Protein 9LIA (pdb70)

Radius of gyration: 20.95 Å; Cα contacts (8 Å, |Δi|>4): 821; chains: 1; bounding box: 54×46×58 Å

Structure (mmCIF, N/CA/C/O backbone):
data_9LIA
#
_entry.id   9LIA
#
_cell.length_a   76.984
_cell.length_b   83.841
_cell.length_c   59.184
_cell.angle_alpha   90.00
_cell.angle_beta   101.91
_cell.angle_gamma   90.00
#
_symmetry.space_group_name_H-M   'C 1 2 1'
#
loop_
_entity.id
_entity.type
_entity.pdbx_description
1 polymer '4-hydroxyphenylpyruvate dioxygenase'
2 non-polymer 'COBALT (II) ION'
3 non-polymer 5-(1-methyl-5-oxidanyl-pyrazol-4-yl)carbonyl-2-(phenylmethyl)isoindole-1,3-dione
4 water water
#
loop_
_atom_site.group_PDB
_atom_site.id
_atom_site.type_symbol
_atom_site.label_atom_id
_atom_site.label_alt_id
_atom_site.label_comp_id
_atom_site.label_asym_id
_atom_site.label_entity_id
_atom_site.label_seq_id
_atom_site.pdbx_PDB_ins_code
_atom_site.Cartn_x
_atom_site.Cartn_y
_atom_site.Cartn_z
_atom_site.occupancy
_atom_site.B_iso_or_equiv
_atom_site.auth_seq_id
_atom_site.auth_comp_id
_atom_site.auth_asym_id
_atom_site.auth_atom_id
_atom_site.pdbx_PDB_model_num
ATOM 1 N N . TYR A 1 1 ? 35.949 2.019 25.094 1.00 30.00 4 TYR B N 1
ATOM 2 C CA . TYR A 1 1 ? 36.942 0.946 25.371 1.00 30.00 4 TYR B CA 1
ATOM 3 C C . TYR A 1 1 ? 36.269 -0.198 26.137 1.00 30.00 4 TYR B C 1
ATOM 4 O O . TYR A 1 1 ? 36.229 -0.129 27.379 1.00 30.00 4 TYR B O 1
ATOM 13 N N . THR A 1 2 ? 35.740 -1.200 25.425 1.00 32.40 5 THR B N 1
ATOM 14 C CA . THR A 1 2 ? 35.130 -2.364 26.063 1.00 32.87 5 THR B CA 1
ATOM 15 C C . THR A 1 2 ? 35.645 -3.656 25.440 1.00 32.44 5 THR B C 1
ATOM 16 O O . THR A 1 2 ? 36.357 -3.629 24.430 1.00 31.73 5 THR B O 1
ATOM 18 N N . ASP A 1 3 ? 35.299 -4.789 26.049 1.00 29.89 6 ASP B N 1
ATOM 19 C CA . ASP A 1 3 ? 35.697 -6.077 25.496 1.00 29.68 6 ASP B CA 1
ATOM 20 C C . ASP A 1 3 ? 34.924 -6.317 24.212 1.00 26.05 6 ASP B C 1
ATOM 21 O O . ASP A 1 3 ? 33.721 -6.597 24.246 1.00 29.84 6 ASP B O 1
ATOM 26 N N . LYS A 1 4 ? 35.612 -6.204 23.082 1.00 24.54 7 LYS B N 1
ATOM 27 C CA . LYS A 1 4 ? 35.025 -6.492 21.785 1.00 22.96 7 LYS B CA 1
ATOM 28 C C . LYS A 1 4 ? 35.328 -7.906 21.314 1.00 22.73 7 LYS B C 1
ATOM 29 O O . LYS A 1 4 ? 34.893 -8.291 20.227 1.00 20.00 7 LYS B O 1
ATOM 35 N N . GLY A 1 5 ? 36.046 -8.693 22.108 1.00 22.66 8 GLY B N 1
ATOM 36 C CA . GLY A 1 5 ? 36.399 -10.040 21.725 1.00 24.67 8 GLY B CA 1
ATOM 37 C C . GLY A 1 5 ? 37.508 -10.056 20.692 1.00 23.38 8 GLY B C 1
ATOM 38 O O . GLY A 1 5 ? 38.151 -9.037 20.416 1.00 22.82 8 GLY B O 1
ATOM 39 N N . PRO A 1 6 ? 37.748 -11.223 20.098 1.00 23.09 9 PRO B N 1
ATOM 40 C CA . PRO A 1 6 ? 38.849 -11.346 19.137 1.00 24.36 9 PRO B CA 1
ATOM 41 C C . PRO A 1 6 ? 38.563 -10.569 17.862 1.00 23.88 9 PRO B C 1
ATOM 42 O O . PRO A 1 6 ? 37.432 -10.538 17.371 1.00 20.13 9 PRO B O 1
ATOM 46 N N . LYS A 1 7 ? 39.598 -9.925 17.336 1.00 25.63 10 LYS B N 1
ATOM 47 C CA . LYS A 1 7 ? 39.431 -9.169 16.098 1.00 24.09 10 LYS B CA 1
ATOM 48 C C . LYS A 1 7 ? 39.428 -10.115 14.900 1.00 22.62 10 LYS B C 1
ATOM 49 O O . LYS A 1 7 ? 40.335 -10.938 14.768 1.00 20.59 10 LYS B O 1
ATOM 55 N N . PRO A 1 8 ? 38.443 -10.025 14.010 1.00 18.93 11 PRO B N 1
ATOM 56 C CA . PRO A 1 8 ? 38.380 -10.968 12.890 1.00 18.51 11 PRO B CA 1
ATOM 57 C C . PRO A 1 8 ? 39.576 -10.802 11.965 1.00 16.43 11 PRO B C 1
ATOM 58 O O . PRO A 1 8 ? 39.992 -9.688 11.648 1.00 19.00 11 PRO B O 1
ATOM 62 N N . ASP A 1 9 ? 40.123 -11.936 11.526 1.00 16.70 12 ASP B N 1
ATOM 63 C CA . ASP A 1 9 ? 41.255 -11.958 10.601 1.00 19.33 12 ASP B CA 1
ATOM 64 C C . ASP A 1 9 ? 40.688 -11.798 9.197 1.00 18.11 12 ASP B C 1
ATOM 65 O O . ASP A 1 9 ? 40.426 -12.771 8.488 1.00 19.28 12 ASP B O 1
ATOM 70 N N . GLY A 1 10 ? 40.488 -10.549 8.792 1.00 15.47 13 GLY B N 1
ATOM 71 C CA . GLY A 1 10 ? 39.916 -10.261 7.493 1.00 15.04 13 GLY B CA 1
ATOM 72 C C . GLY A 1 10 ? 38.420 -10.027 7.532 1.00 14.48 13 GLY B C 1
ATOM 73 O O . GLY A 1 10 ? 37.692 -10.667 8.298 1.00 14.93 13 GLY B O 1
ATOM 74 N N . GLY A 1 11 ? 37.959 -9.103 6.700 1.00 13.62 14 GLY B N 1
ATOM 75 C CA . GLY A 1 11 ? 36.538 -8.852 6.562 1.00 14.83 14 GLY B CA 1
ATOM 76 C C . GLY A 1 11 ? 36.099 -7.654 7.367 1.00 14.13 14 GLY B C 1
ATOM 77 O O . GLY A 1 11 ? 36.560 -7.448 8.487 1.00 17.47 14 GLY B O 1
ATOM 78 N N . LYS A 1 12 ? 35.213 -6.842 6.809 1.00 12.23 15 LYS B N 1
ATOM 79 C CA . LYS A 1 12 ? 34.675 -5.702 7.532 1.00 13.11 15 LYS B CA 1
ATOM 80 C C . LYS A 1 12 ? 33.214 -5.520 7.146 1.00 13.40 15 LYS B C 1
ATOM 81 O O . LYS A 1 12 ? 32.862 -5.599 5.967 1.00 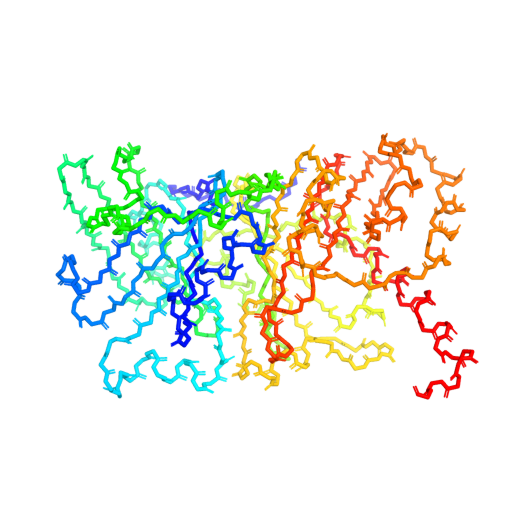11.60 15 LYS B O 1
ATOM 87 N N . PHE A 1 13 ? 32.367 -5.277 8.138 1.00 13.84 16 PHE B N 1
ATOM 88 C CA . PHE A 1 13 ? 30.985 -4.865 7.915 1.00 14.00 16 PHE B CA 1
ATOM 89 C C . PHE A 1 13 ? 30.954 -3.344 8.046 1.00 12.43 16 PHE B C 1
ATOM 90 O O . PHE A 1 13 ? 31.141 -2.797 9.140 1.00 15.06 16 PHE B O 1
ATOM 98 N N . LEU A 1 14 ? 30.747 -2.657 6.922 1.00 11.90 17 LEU B N 1
ATOM 99 C CA . LEU A 1 14 ? 30.841 -1.202 6.936 1.00 12.94 17 LEU B CA 1
ATOM 100 C C . LEU A 1 14 ? 29.589 -0.561 7.507 1.00 14.23 17 LEU B C 1
ATOM 101 O O . LEU A 1 14 ? 29.674 0.370 8.317 1.00 16.86 17 LEU B O 1
ATOM 106 N N . CYS A 1 15 ? 28.423 -1.041 7.090 1.00 12.34 18 CYS B N 1
ATOM 107 C CA . CYS A 1 15 ? 27.165 -0.391 7.426 1.00 12.19 18 CYS B CA 1
ATOM 108 C C . CYS A 1 15 ? 26.024 -1.249 6.907 1.00 11.92 18 CYS B C 1
ATOM 109 O O . CYS A 1 15 ? 26.263 -2.268 6.247 1.00 11.38 18 CYS B O 1
ATOM 112 N N . PHE A 1 16 ? 24.783 -0.865 7.214 1.00 11.75 19 PHE B N 1
ATOM 113 C CA . PHE A 1 16 ? 23.632 -1.480 6.576 1.00 10.15 19 PHE B CA 1
ATOM 114 C C . PHE A 1 16 ? 23.596 -1.030 5.123 1.00 11.39 19 PHE B C 1
ATOM 115 O O . PHE A 1 16 ? 23.785 0.156 4.828 1.00 14.96 19 PHE B O 1
ATOM 123 N N . ASP A 1 17 ? 23.372 -1.976 4.211 1.00 10.00 20 ASP B N 1
ATOM 124 C CA . ASP A 1 17 ? 23.274 -1.634 2.798 1.00 11.09 20 ASP B CA 1
ATOM 125 C C . ASP A 1 17 ? 21.845 -1.279 2.407 1.00 11.32 20 ASP B C 1
ATOM 126 O O . ASP A 1 17 ? 21.598 -0.219 1.818 1.00 11.14 20 ASP B O 1
ATOM 131 N N . HIS A 1 18 ? 20.904 -2.158 2.726 1.00 9.41 21 HIS B N 1
ATOM 132 C CA . HIS A 1 18 ? 19.494 -1.955 2.428 1.00 9.04 21 HIS B CA 1
ATOM 133 C C . HIS A 1 18 ? 18.714 -3.013 3.192 1.00 9.89 21 HIS B C 1
ATOM 134 O O . HIS A 1 18 ? 19.285 -3.981 3.709 1.00 9.58 21 HIS B O 1
ATOM 141 N N . ILE A 1 19 ? 17.400 -2.801 3.280 1.00 8.04 22 ILE B N 1
ATOM 142 C CA . ILE A 1 19 ? 16.462 -3.758 3.850 1.00 8.23 22 ILE B CA 1
ATOM 143 C C . ILE A 1 19 ? 15.484 -4.149 2.756 1.00 8.08 22 ILE B C 1
ATOM 144 O O . ILE A 1 19 ? 14.880 -3.274 2.126 1.00 9.70 22 ILE B O 1
ATOM 149 N N . THR A 1 20 ? 15.317 -5.450 2.534 1.00 8.57 23 THR B N 1
ATOM 150 C CA . THR A 1 20 ? 14.399 -5.951 1.519 1.00 8.03 23 THR B CA 1
ATOM 151 C C . THR A 1 20 ? 13.175 -6.523 2.209 1.00 9.90 23 THR B C 1
ATOM 152 O O . THR A 1 20 ? 13.307 -7.320 3.144 1.00 9.14 23 THR B O 1
ATOM 156 N N . PHE A 1 21 ? 11.998 -6.108 1.746 1.00 8.82 24 PHE B N 1
ATOM 157 C CA . PHE A 1 21 ? 10.704 -6.549 2.256 1.00 8.93 24 PHE B CA 1
ATOM 158 C C . PHE A 1 21 ? 10.046 -7.437 1.200 1.00 9.40 24 PHE B C 1
ATOM 159 O O . PHE A 1 21 ? 10.032 -7.084 0.017 1.00 9.66 24 PHE B O 1
ATOM 167 N N . TYR A 1 22 ? 9.475 -8.563 1.621 1.00 7.73 25 TYR B N 1
ATOM 168 C CA . TYR A 1 22 ? 8.603 -9.367 0.770 1.00 8.51 25 TYR B CA 1
ATOM 169 C C . TYR A 1 22 ? 7.170 -8.971 1.100 1.00 10.18 25 TYR B C 1
ATOM 170 O O . TYR A 1 22 ? 6.738 -9.107 2.248 1.00 10.02 25 TYR B O 1
ATOM 179 N N . 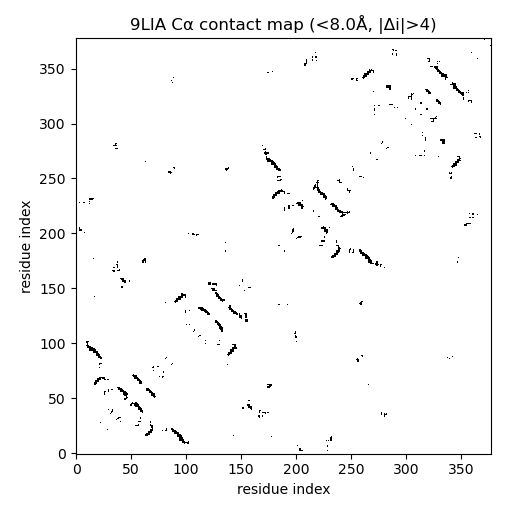VAL A 1 23 ? 6.434 -8.467 0.103 1.00 9.03 26 VAL B N 1
ATOM 180 C CA . VAL A 1 23 ? 5.134 -7.859 0.362 1.00 9.55 26 VAL B CA 1
ATOM 181 C C . VAL A 1 23 ? 4.128 -8.304 -0.687 1.00 9.09 26 VAL B C 1
ATOM 182 O O . VAL A 1 23 ? 4.480 -8.801 -1.759 1.00 10.91 26 VAL B O 1
ATOM 186 N N . GLY A 1 24 ? 2.850 -8.095 -0.361 1.00 9.38 27 GLY B N 1
ATOM 187 C CA . GLY A 1 24 ? 1.797 -8.508 -1.273 1.00 9.61 27 GLY B CA 1
ATOM 188 C C . GLY A 1 24 ? 1.676 -7.627 -2.502 1.00 11.36 27 GLY B C 1
ATOM 189 O O . GLY A 1 24 ? 1.281 -8.096 -3.573 1.00 10.42 27 GLY B O 1
ATOM 190 N N . ASN A 1 25 ? 2.024 -6.346 -2.375 1.00 10.08 28 ASN B N 1
ATOM 191 C CA . ASN A 1 25 ? 1.852 -5.397 -3.478 1.00 8.52 28 ASN B CA 1
ATOM 192 C C . ASN A 1 25 ? 2.983 -4.370 -3.368 1.00 8.14 28 ASN B C 1
ATOM 193 O O . ASN A 1 25 ? 2.848 -3.344 -2.694 1.00 9.28 28 ASN B O 1
ATOM 198 N N . ALA A 1 26 ? 4.101 -4.667 -4.035 1.00 8.38 29 ALA B N 1
ATOM 199 C CA . ALA A 1 26 ? 5.294 -3.833 -3.901 1.00 8.90 29 ALA B CA 1
ATOM 200 C C . ALA A 1 26 ? 5.049 -2.412 -4.389 1.00 9.55 29 ALA B C 1
ATOM 201 O O . ALA A 1 26 ? 5.578 -1.456 -3.814 1.00 10.28 29 ALA B O 1
ATOM 203 N N . LYS A 1 27 ? 4.276 -2.254 -5.466 1.00 8.61 30 LYS B N 1
ATOM 204 C CA . LYS A 1 27 ? 3.941 -0.917 -5.952 1.00 10.05 30 LYS B CA 1
ATOM 205 C C . LYS A 1 27 ? 3.245 -0.097 -4.875 1.00 8.66 30 LYS B C 1
ATOM 206 O O . LYS A 1 27 ? 3.602 1.066 -4.628 1.00 9.78 30 LYS B O 1
ATOM 212 N N . GLN A 1 28 ? 2.249 -0.686 -4.214 1.00 8.14 31 GLN B N 1
ATOM 213 C CA . GLN A 1 28 ? 1.540 0.062 -3.183 1.00 8.24 31 GLN B CA 1
ATOM 214 C C . GLN A 1 28 ? 2.371 0.206 -1.916 1.00 8.33 31 GLN B C 1
ATOM 215 O O . GLN A 1 28 ? 2.221 1.201 -1.199 1.00 9.86 31 GLN B O 1
ATOM 221 N N . ALA A 1 29 ? 3.256 -0.757 -1.628 1.00 7.65 32 ALA B N 1
ATOM 222 C CA . ALA A 1 29 ? 4.105 -0.644 -0.445 1.00 8.02 32 ALA B CA 1
ATOM 223 C C . ALA A 1 29 ? 5.122 0.470 -0.621 1.00 8.75 32 ALA B C 1
ATOM 224 O O . ALA A 1 29 ? 5.327 1.292 0.281 1.00 9.87 32 ALA B O 1
ATOM 226 N N . ALA A 1 30 ? 5.761 0.531 -1.789 1.00 9.13 33 ALA B N 1
ATOM 227 C CA . ALA A 1 30 ? 6.660 1.645 -2.056 1.00 9.57 33 ALA B CA 1
ATOM 228 C C . ALA A 1 30 ? 5.943 2.982 -1.889 1.00 9.60 33 ALA B C 1
ATOM 229 O O . ALA A 1 30 ? 6.496 3.920 -1.299 1.00 10.93 33 ALA B O 1
ATOM 231 N N . SER A 1 31 ? 4.701 3.080 -2.381 1.00 8.90 34 SER B N 1
ATOM 232 C CA . SER A 1 31 ? 3.919 4.310 -2.249 1.00 9.19 34 SER B CA 1
ATOM 233 C C . SER A 1 31 ? 3.659 4.662 -0.784 1.00 9.98 34 SER B C 1
ATOM 234 O O . SER A 1 31 ? 3.677 5.845 -0.404 1.00 9.63 34 SER B O 1
ATOM 237 N N . TYR A 1 32 ? 3.394 3.653 0.052 1.00 8.84 35 TYR B N 1
ATOM 238 C CA . TYR A 1 32 ? 3.186 3.910 1.476 1.00 9.34 35 TYR B CA 1
ATOM 239 C C . TYR A 1 32 ? 4.430 4.519 2.109 1.00 8.88 35 TYR B C 1
ATOM 240 O O . TYR A 1 32 ? 4.349 5.507 2.839 1.00 9.21 35 TYR B O 1
ATOM 249 N N . TYR A 1 33 ? 5.593 3.940 1.831 1.00 8.94 36 TYR B N 1
ATOM 250 C CA . TYR A 1 33 ? 6.806 4.427 2.475 1.00 8.77 36 TYR B CA 1
ATOM 251 C C . TYR A 1 33 ? 7.288 5.752 1.907 1.00 8.40 36 TYR B C 1
ATOM 252 O O . TYR A 1 33 ? 7.888 6.546 2.647 1.00 10.21 36 TYR B O 1
ATOM 261 N N . THR A 1 34 ? 7.045 6.024 0.622 1.00 8.66 37 THR B N 1
ATOM 262 C CA . THR A 1 34 ? 7.440 7.322 0.092 1.00 8.80 37 THR B CA 1
ATOM 263 C C . THR A 1 34 ? 6.539 8.422 0.632 1.00 10.48 37 THR B C 1
ATOM 264 O O . THR A 1 34 ? 7.030 9.450 1.118 1.00 14.39 37 THR B O 1
ATOM 268 N N . THR A 1 35 ? 5.222 8.206 0.608 1.00 8.96 38 THR B N 1
ATOM 269 C CA . THR A 1 35 ? 4.317 9.275 1.019 1.00 10.30 38 THR B CA 1
ATOM 270 C C . THR A 1 35 ? 4.266 9.434 2.537 1.00 10.50 38 THR B C 1
ATOM 271 O O . THR A 1 35 ? 4.312 10.565 3.040 1.00 10.73 38 THR B O 1
ATOM 275 N N . ARG A 1 36 ? 4.204 8.327 3.285 1.00 8.75 39 ARG B N 1
ATOM 276 C CA . ARG A 1 36 ? 4.049 8.419 4.736 1.00 9.13 39 ARG B CA 1
ATOM 277 C C . ARG A 1 36 ? 5.373 8.601 5.456 1.00 10.66 39 ARG B C 1
ATOM 278 O O . ARG A 1 36 ? 5.413 9.284 6.489 1.00 11.83 39 ARG B O 1
ATOM 286 N N . MET A 1 37 ? 6.457 7.995 4.963 1.00 9.09 40 MET B N 1
ATOM 287 C CA . MET A 1 37 ? 7.696 7.953 5.726 1.00 8.35 40 MET B CA 1
ATOM 288 C C . MET A 1 37 ? 8.830 8.792 5.149 1.00 9.23 40 MET B C 1
ATOM 289 O O . MET A 1 37 ? 9.938 8.737 5.686 1.00 10.53 40 MET B O 1
ATOM 294 N N . GLY A 1 38 ? 8.598 9.568 4.092 1.00 9.83 41 GLY B N 1
ATOM 295 C CA . GLY A 1 38 ? 9.611 10.493 3.594 1.00 8.96 41 GLY B CA 1
ATOM 296 C C . GLY A 1 38 ? 10.624 9.934 2.610 1.00 9.24 41 GLY B C 1
ATOM 297 O O . GLY A 1 38 ? 11.615 10.612 2.313 1.00 9.01 41 GLY B O 1
ATOM 298 N N . PHE A 1 39 ? 10.405 8.732 2.089 1.00 8.71 42 PHE B N 1
ATOM 299 C CA . PHE A 1 39 ? 11.305 8.139 1.112 1.00 9.30 42 PHE B CA 1
ATOM 300 C C . PHE A 1 39 ? 10.963 8.634 -0.296 1.00 9.21 42 PHE B C 1
ATOM 301 O O . PHE A 1 39 ? 9.919 9.247 -0.533 1.00 9.70 42 PHE B O 1
ATOM 309 N N . THR A 1 40 ? 11.874 8.371 -1.235 1.00 8.85 43 THR B N 1
ATOM 310 C CA . THR A 1 40 ? 11.680 8.699 -2.643 1.00 10.40 43 THR B CA 1
ATOM 311 C C . THR A 1 40 ? 12.006 7.456 -3.457 1.00 9.11 43 THR B C 1
ATOM 312 O O . THR A 1 40 ? 13.025 6.806 -3.203 1.00 10.19 43 THR B O 1
ATOM 316 N N . GLU A 1 41 ? 11.166 7.132 -4.442 1.00 10.00 44 GLU B N 1
ATOM 317 C CA . GLU A 1 41 ? 11.440 5.964 -5.275 1.00 11.05 44 GLU B CA 1
ATOM 318 C C . GLU A 1 41 ? 12.615 6.256 -6.200 1.00 13.33 44 GLU B C 1
ATOM 319 O O . GLU A 1 41 ? 12.571 7.211 -6.985 1.00 17.80 44 GLU B O 1
ATOM 325 N N . LEU A 1 42 ? 13.647 5.411 -6.110 1.00 10.90 45 LEU B N 1
ATOM 326 C CA . LEU A 1 42 ? 14.977 5.587 -6.691 1.00 13.96 45 LEU B CA 1
ATOM 327 C C . LEU A 1 42 ? 15.212 4.701 -7.902 1.00 13.09 45 LEU B C 1
ATOM 328 O O . LEU A 1 42 ? 15.830 5.132 -8.886 1.00 12.38 45 LEU B O 1
ATOM 333 N N . ALA A 1 43 ? 14.755 3.458 -7.839 1.00 10.40 46 ALA B N 1
ATOM 334 C CA . ALA A 1 43 ? 15.125 2.480 -8.849 1.00 10.52 46 ALA B CA 1
ATOM 335 C C . ALA A 1 43 ? 14.087 1.372 -8.881 1.00 11.16 46 ALA B C 1
ATOM 336 O O . ALA A 1 43 ? 13.253 1.240 -7.976 1.00 9.97 46 ALA B O 1
ATOM 338 N N . TYR A 1 44 ? 14.165 0.557 -9.934 1.00 10.96 47 TYR B N 1
ATOM 339 C CA . TYR A 1 44 ? 13.101 -0.388 -10.227 1.00 9.69 47 TYR B CA 1
ATOM 340 C C . TYR A 1 44 ? 13.633 -1.535 -11.077 1.00 12.20 47 TYR B C 1
ATOM 341 O O . TYR A 1 44 ? 14.504 -1.334 -11.926 1.00 13.28 47 TYR B O 1
ATOM 350 N N . GLN A 1 45 ? 13.108 -2.733 -10.836 1.00 11.73 48 GLN B N 1
ATOM 351 C CA . GLN A 1 45 ? 13.205 -3.839 -11.779 1.00 12.88 48 GLN B CA 1
ATOM 352 C C . GLN A 1 45 ? 11.817 -4.447 -11.915 1.00 12.78 48 GLN B C 1
ATOM 353 O O . GLN A 1 45 ? 11.058 -4.513 -10.944 1.00 11.99 48 GLN B O 1
ATOM 359 N N . GLY A 1 46 ? 11.485 -4.892 -13.118 1.00 13.11 49 GLY B N 1
ATOM 360 C CA . GLY A 1 46 ? 10.199 -5.519 -13.335 1.00 13.68 49 GLY B CA 1
ATOM 361 C C . GLY A 1 46 ? 10.055 -5.919 -14.782 1.00 14.31 49 GLY B C 1
ATOM 362 O O . GLY A 1 46 ? 11.051 -6.030 -15.496 1.00 13.19 49 GLY B O 1
ATOM 363 N N . LEU A 1 47 ? 8.808 -6.113 -15.220 1.00 14.15 50 LEU B N 1
ATOM 364 C CA . LEU A 1 47 ? 8.577 -6.555 -16.592 1.00 15.76 50 LEU B CA 1
ATOM 365 C C . LEU A 1 47 ? 9.267 -5.635 -17.589 1.00 15.13 50 LEU B C 1
ATOM 366 O O . LEU A 1 47 ? 9.899 -6.104 -18.546 1.00 15.39 50 LEU B O 1
ATOM 371 N N . GLU A 1 48 ? 9.203 -4.324 -17.342 1.00 16.11 51 GLU B N 1
ATOM 372 C CA . GLU A 1 48 ? 9.770 -3.322 -18.240 1.00 16.02 51 GLU B CA 1
ATOM 373 C C . GLU A 1 48 ? 11.287 -3.364 -18.299 1.00 18.00 51 GLU B C 1
ATOM 374 O O . GLU A 1 48 ? 11.874 -2.775 -19.213 1.00 19.15 51 GLU B O 1
ATOM 380 N N . THR A 1 49 ? 11.939 -4.009 -17.342 1.00 13.93 52 THR B N 1
ATOM 381 C CA . THR A 1 49 ? 13.392 -4.105 -17.353 1.00 14.35 52 THR B CA 1
ATOM 382 C C . THR A 1 49 ? 13.881 -5.502 -17.703 1.00 15.58 52 THR B C 1
ATOM 383 O O . THR A 1 49 ? 15.097 -5.733 -17.707 1.00 19.00 52 THR B O 1
ATOM 387 N N . GLY A 1 50 ? 12.971 -6.432 -17.996 1.00 15.12 53 GLY B N 1
ATOM 388 C CA . GLY A 1 50 ? 13.325 -7.809 -18.275 1.00 16.29 53 GLY B CA 1
ATOM 389 C C . GLY A 1 50 ? 13.282 -8.738 -17.080 1.00 19.01 53 GLY B C 1
ATOM 390 O O . GLY A 1 50 ? 13.652 -9.911 -17.220 1.00 18.78 53 GLY B O 1
ATOM 391 N N . SER A 1 51 ? 12.849 -8.253 -15.912 1.00 15.55 54 SER B N 1
ATOM 392 C CA . SER A 1 51 ? 12.687 -9.071 -14.711 1.00 15.61 54 SER B CA 1
ATOM 393 C C . SER A 1 51 ? 11.278 -9.644 -14.770 1.00 17.47 54 SER B C 1
ATOM 394 O O . SER A 1 51 ? 10.297 -8.944 -14.513 1.00 15.96 54 SER B O 1
ATOM 397 N N . ARG A 1 52 ? 11.170 -10.928 -15.104 1.00 16.89 55 ARG B N 1
ATOM 398 C CA . ARG A 1 52 ? 9.869 -11.514 -15.404 1.00 18.90 55 ARG B CA 1
ATOM 399 C C . ARG A 1 52 ? 9.254 -12.278 -14.237 1.00 16.58 55 ARG B C 1
ATOM 400 O O . ARG A 1 52 ? 8.060 -12.593 -14.283 1.00 18.04 55 ARG B O 1
ATOM 408 N N . LYS A 1 53 ? 10.019 -12.570 -13.193 1.00 15.50 56 LYS B N 1
ATOM 409 C CA . LYS A 1 53 ? 9.477 -13.277 -12.043 1.00 15.50 56 LYS B CA 1
ATOM 410 C C . LYS A 1 53 ? 9.192 -12.363 -10.860 1.00 12.50 56 LYS B C 1
ATOM 411 O O . LYS A 1 53 ? 8.256 -12.632 -10.099 1.00 14.01 56 LYS B O 1
ATOM 417 N N . LEU A 1 54 ? 9.955 -11.282 -10.703 1.00 13.06 57 LEU B N 1
ATOM 418 C CA . LEU A 1 54 ? 9.881 -10.437 -9.520 1.00 11.45 57 LEU B CA 1
ATOM 419 C C . LEU A 1 54 ? 9.823 -8.969 -9.910 1.00 11.33 57 LEU B C 1
ATOM 420 O O . LEU A 1 54 ? 10.543 -8.520 -10.806 1.00 11.71 57 LEU B O 1
ATOM 425 N N . ALA A 1 55 ? 8.963 -8.225 -9.218 1.00 10.37 58 ALA B N 1
ATOM 426 C CA . ALA A 1 55 ? 8.931 -6.772 -9.294 1.00 10.12 58 ALA B CA 1
ATOM 427 C C . ALA A 1 55 ? 9.632 -6.217 -8.062 1.00 9.89 58 ALA B C 1
ATOM 428 O O . ALA A 1 55 ? 9.387 -6.687 -6.944 1.00 10.35 58 ALA B O 1
ATOM 430 N N . LYS A 1 56 ? 10.510 -5.232 -8.260 1.00 9.18 59 LYS B N 1
ATOM 431 C CA . LYS A 1 56 ? 11.323 -4.681 -7.175 1.00 9.22 59 LYS B CA 1
ATOM 432 C C . LYS A 1 56 ? 11.291 -3.162 -7.232 1.00 11.61 59 LYS B C 1
ATOM 433 O O . LYS A 1 56 ? 11.702 -2.567 -8.234 1.00 11.88 59 LYS B O 1
ATOM 439 N N . HIS A 1 57 ? 10.810 -2.534 -6.162 1.00 10.02 60 HIS B N 1
ATOM 440 C CA . HIS A 1 57 ? 10.764 -1.079 -6.046 1.00 9.05 60 HIS B CA 1
ATOM 441 C C . HIS A 1 57 ? 11.741 -0.642 -4.963 1.00 10.38 60 HIS B C 1
ATOM 442 O O . HIS A 1 57 ? 11.612 -1.056 -3.808 1.00 10.87 60 HIS B O 1
ATOM 449 N N . VAL A 1 58 ? 12.688 0.219 -5.324 1.00 7.77 61 VAL B N 1
ATOM 450 C CA . VAL A 1 58 ? 13.739 0.685 -4.413 1.00 9.25 61 VAL B CA 1
ATOM 451 C C . VAL A 1 58 ? 13.417 2.116 -4.004 1.00 8.57 61 VAL B C 1
ATOM 452 O O . VAL A 1 58 ? 13.241 2.990 -4.864 1.00 9.96 61 VAL B O 1
ATOM 456 N N . VAL A 1 59 ? 13.333 2.367 -2.701 1.00 8.93 62 VAL B N 1
ATOM 457 C CA . VAL A 1 59 ? 13.072 3.710 -2.195 1.00 9.17 62 VAL B CA 1
ATOM 458 C C . VAL A 1 59 ? 14.202 4.096 -1.244 1.00 8.59 62 VAL B C 1
ATOM 459 O O . VAL A 1 59 ? 14.785 3.246 -0.560 1.00 9.92 62 VAL B O 1
ATOM 463 N N . ARG A 1 60 ? 14.528 5.385 -1.228 1.00 8.70 63 ARG B N 1
ATOM 464 C CA . ARG A 1 60 ? 15.685 5.874 -0.492 1.00 8.58 63 ARG B CA 1
ATOM 465 C C . ARG A 1 60 ? 15.338 7.134 0.284 1.00 9.59 63 ARG B C 1
ATOM 466 O O . ARG A 1 60 ? 14.575 7.980 -0.186 1.00 9.68 63 ARG B O 1
ATOM 474 N N . GLN A 1 61 ? 15.933 7.254 1.464 1.00 8.04 64 GLN B N 1
ATOM 475 C CA . GLN A 1 61 ? 15.954 8.506 2.216 1.00 8.72 64 GLN B CA 1
ATOM 476 C C . GLN A 1 61 ? 17.364 8.655 2.774 1.00 9.49 64 GLN B C 1
ATOM 477 O O . GLN A 1 61 ? 17.732 7.940 3.712 1.00 9.62 64 GLN B O 1
ATOM 483 N N . ASN A 1 62 ? 18.143 9.583 2.211 1.00 10.24 65 ASN B N 1
ATOM 484 C CA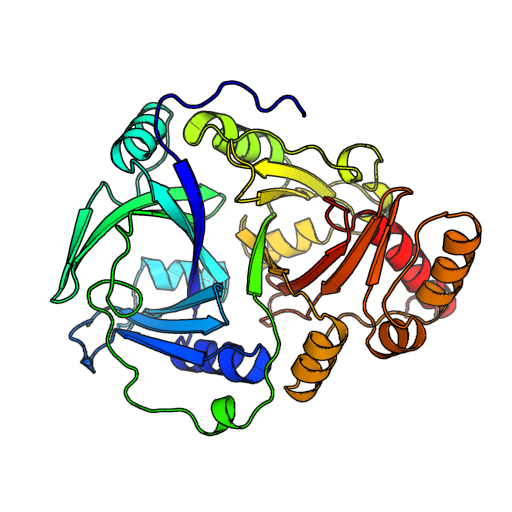 . ASN A 1 62 ? 19.561 9.725 2.555 1.00 11.25 65 ASN B CA 1
ATOM 485 C C . ASN A 1 62 ? 20.272 8.383 2.409 1.00 11.77 65 ASN B C 1
ATOM 486 O O . ASN A 1 62 ? 20.320 7.840 1.303 1.00 12.43 65 ASN B O 1
ATOM 491 N N . LYS A 1 63 ? 20.773 7.809 3.504 1.00 11.70 66 LYS B N 1
ATOM 492 C CA . LYS A 1 63 ? 21.523 6.533 3.368 1.00 11.21 66 LYS B CA 1
ATOM 493 C C . LYS A 1 63 ? 20.576 5.334 3.517 1.00 11.59 66 LYS B C 1
ATOM 494 O O . LYS A 1 63 ? 21.023 4.216 3.232 1.00 14.74 66 LYS B O 1
ATOM 496 N N . ILE A 1 64 ? 19.312 5.553 3.897 1.00 9.46 67 ILE B N 1
ATOM 497 C CA . ILE A 1 64 ? 18.399 4.449 4.168 1.00 9.21 67 ILE B CA 1
ATOM 498 C C . ILE A 1 64 ? 17.805 3.972 2.854 1.00 7.07 67 ILE B C 1
ATOM 499 O O . ILE A 1 64 ? 17.190 4.759 2.122 1.00 10.01 67 ILE B O 1
ATOM 504 N N . VAL A 1 65 ? 17.939 2.679 2.561 1.00 8.14 68 VAL B N 1
ATOM 505 C CA . VAL A 1 65 ? 17.383 2.117 1.331 1.00 7.63 68 VAL B CA 1
ATOM 506 C C . VAL A 1 65 ? 16.489 0.942 1.699 1.00 8.11 68 VAL B C 1
ATOM 507 O O . VAL A 1 65 ? 16.945 -0.011 2.349 1.00 7.43 68 VAL B O 1
ATOM 511 N N . PHE A 1 66 ? 15.221 1.004 1.282 1.00 8.59 69 PHE B N 1
ATOM 512 C CA . PHE A 1 66 ? 14.266 -0.084 1.449 1.00 7.90 69 PHE B CA 1
ATOM 513 C C . PHE A 1 66 ? 13.868 -0.590 0.065 1.00 8.05 69 PHE B C 1
ATOM 514 O O . PHE A 1 66 ? 13.600 0.209 -0.843 1.00 9.33 69 PHE B O 1
ATOM 522 N N . VAL A 1 67 ? 13.816 -1.911 -0.092 1.00 6.76 70 VAL B N 1
ATOM 523 C CA . VAL A 1 67 ? 13.443 -2.562 -1.348 1.00 7.95 70 VAL B CA 1
ATOM 524 C C . VAL A 1 67 ? 12.196 -3.396 -1.109 1.00 9.41 70 VAL B C 1
ATOM 525 O O . VAL A 1 67 ? 12.161 -4.222 -0.186 1.00 9.68 70 VAL B O 1
ATOM 529 N N . PHE A 1 68 ? 11.192 -3.208 -1.956 1.00 9.24 71 PHE B N 1
ATOM 530 C CA . PHE A 1 68 ? 9.918 -3.907 -1.847 1.00 8.15 71 PHE B CA 1
ATOM 531 C C . PHE A 1 68 ? 9.753 -4.850 -3.026 1.00 9.27 71 PHE B C 1
ATOM 532 O O . PHE A 1 68 ? 9.880 -4.428 -4.178 1.00 9.79 71 PHE B O 1
ATOM 540 N N . VAL A 1 69 ? 9.463 -6.119 -2.737 1.00 9.35 72 VAL B N 1
ATOM 541 C CA . VAL A 1 69 ? 9.491 -7.187 -3.736 1.00 8.81 72 VAL B CA 1
ATOM 542 C C . VAL A 1 69 ? 8.173 -7.953 -3.727 1.00 9.29 72 VAL B C 1
ATOM 543 O O . VAL A 1 69 ? 7.673 -8.328 -2.663 1.00 9.86 72 VAL B O 1
ATOM 547 N N . SER A 1 70 ? 7.619 -8.200 -4.918 1.00 9.78 73 SER B N 1
ATOM 548 C CA . SER A 1 70 ? 6.455 -9.066 -5.078 1.00 9.49 73 SER B CA 1
ATOM 549 C C . SER A 1 70 ? 6.661 -9.971 -6.285 1.00 10.28 73 SER B C 1
ATOM 550 O O . SER A 1 70 ? 7.419 -9.649 -7.203 1.00 10.63 73 SER B O 1
ATOM 553 N N . ALA A 1 71 ? 5.949 -11.097 -6.285 1.00 12.32 74 ALA B N 1
ATOM 554 C CA . ALA A 1 71 ? 5.974 -12.019 -7.410 1.00 12.06 74 ALA B CA 1
ATOM 555 C C . ALA A 1 71 ? 5.023 -11.574 -8.512 1.00 12.32 74 ALA B C 1
ATOM 556 O O . ALA A 1 71 ? 3.949 -11.023 -8.258 1.00 13.98 74 ALA B O 1
ATOM 558 N N . TYR A 1 72 ? 5.421 -11.845 -9.750 1.00 11.15 75 TYR B N 1
ATOM 559 C CA . TYR A 1 72 ? 4.542 -11.615 -10.888 1.00 11.14 75 TYR B CA 1
ATOM 560 C C . TYR A 1 72 ? 3.607 -12.781 -11.163 1.00 14.33 75 TYR B C 1
ATOM 561 O O . TYR A 1 72 ? 2.495 -12.563 -11.652 1.00 15.24 75 TYR B O 1
ATOM 570 N N . GLU A 1 73 ? 4.032 -14.000 -10.874 1.00 14.24 76 GLU B N 1
ATOM 571 C CA . GLU A 1 73 ? 3.313 -15.149 -11.396 1.00 14.15 76 GLU B CA 1
ATOM 572 C C . GLU A 1 73 ? 2.506 -15.839 -10.306 1.00 14.53 76 GLU B C 1
ATOM 573 O O . GLU A 1 73 ? 2.913 -15.853 -9.135 1.00 14.04 76 GLU B O 1
ATOM 579 N N . PRO A 1 74 ? 1.359 -16.417 -10.670 1.00 12.29 77 PRO B N 1
ATOM 580 C CA . PRO A 1 74 ? 0.587 -17.224 -9.719 1.00 13.32 77 PRO B CA 1
ATOM 581 C C . PRO A 1 74 ? 1.433 -18.325 -9.099 1.00 14.77 77 PRO B C 1
ATOM 582 O O . PRO A 1 74 ? 2.309 -18.902 -9.745 1.00 17.54 77 PRO B O 1
ATOM 586 N N . ASP A 1 75 ? 1.159 -18.603 -7.828 1.00 16.44 78 ASP B N 1
ATOM 587 C CA . ASP A 1 75 ? 1.716 -19.767 -7.149 1.00 18.71 78 ASP B CA 1
ATOM 588 C C . ASP A 1 75 ? 3.249 -19.778 -7.171 1.00 19.11 78 ASP B C 1
ATOM 589 O O . ASP A 1 75 ? 3.890 -20.809 -7.401 1.00 20.83 78 ASP B O 1
ATOM 594 N N . ASN A 1 76 ? 3.842 -18.607 -6.939 1.00 16.41 79 ASN B N 1
ATOM 595 C CA . ASN A 1 76 ? 5.259 -18.521 -6.600 1.00 16.50 79 ASN B CA 1
ATOM 596 C C . ASN A 1 76 ? 5.435 -19.133 -5.217 1.00 18.84 79 ASN B C 1
ATOM 597 O O . ASN A 1 76 ? 4.941 -18.591 -4.224 1.00 18.58 79 ASN B O 1
ATOM 602 N N . THR A 1 77 ? 6.137 -20.264 -5.149 1.00 18.57 80 THR B N 1
ATOM 603 C CA . THR A 1 77 ? 6.126 -21.065 -3.929 1.00 21.42 80 THR B CA 1
ATOM 604 C C . THR A 1 77 ? 6.793 -20.332 -2.770 1.00 19.61 80 THR B C 1
ATOM 605 O O . THR A 1 77 ? 6.252 -20.281 -1.660 1.00 20.46 80 THR B O 1
ATOM 609 N N . GLU A 1 78 ? 7.974 -19.764 -3.009 1.00 19.20 81 GLU B N 1
ATOM 610 C CA . GLU A 1 78 ? 8.762 -19.167 -1.931 1.00 19.56 81 GLU B CA 1
ATOM 611 C C . GLU A 1 78 ? 8.138 -17.867 -1.432 1.00 18.51 81 GLU B C 1
ATOM 612 O O . GLU A 1 78 ? 7.886 -17.703 -0.229 1.00 17.01 81 GLU B O 1
ATOM 618 N N . LEU A 1 79 ? 7.882 -16.923 -2.340 1.00 15.61 82 LEU B N 1
ATOM 619 C CA . LEU A 1 79 ? 7.298 -15.659 -1.908 1.00 14.83 82 LEU B CA 1
ATOM 620 C C . LEU A 1 79 ? 5.880 -15.869 -1.399 1.00 14.57 82 LEU B C 1
ATOM 621 O O . LEU A 1 79 ? 5.470 -15.247 -0.411 1.00 14.52 82 LEU B O 1
ATOM 626 N N . GLY A 1 80 ? 5.128 -16.769 -2.040 1.00 14.68 83 GLY B N 1
ATOM 627 C CA . GLY A 1 80 ? 3.767 -17.032 -1.599 1.00 13.34 83 GLY B CA 1
ATOM 628 C C . GLY A 1 80 ? 3.703 -17.557 -0.176 1.00 13.89 83 GLY B C 1
ATOM 629 O O . GLY A 1 80 ? 2.919 -17.072 0.642 1.00 13.24 83 GLY B O 1
ATOM 630 N N . ALA A 1 81 ? 4.513 -18.571 0.133 1.00 14.01 84 ALA B N 1
ATOM 631 C CA . ALA A 1 81 ? 4.526 -19.115 1.488 1.00 13.31 84 ALA B CA 1
ATOM 632 C C . ALA A 1 81 ? 4.902 -18.046 2.509 1.00 11.84 84 ALA B C 1
ATOM 633 O O . ALA A 1 81 ? 4.296 -17.961 3.586 1.00 11.39 84 ALA B O 1
ATOM 635 N N . HIS A 1 82 ? 5.893 -17.215 2.185 1.00 11.65 85 HIS B N 1
ATOM 636 C CA . HIS A 1 82 ? 6.297 -16.155 3.099 1.00 11.10 85 HIS B CA 1
ATOM 637 C C . HIS A 1 82 ? 5.143 -15.193 3.352 1.00 11.30 85 HIS B C 1
ATOM 638 O O . HIS A 1 82 ? 4.885 -14.797 4.495 1.00 10.46 85 HIS B O 1
ATOM 645 N N . LEU A 1 83 ? 4.422 -14.831 2.297 1.00 11.34 86 LEU B N 1
ATOM 646 C CA . LEU A 1 83 ? 3.326 -13.879 2.427 1.00 13.43 86 LEU B CA 1
ATOM 647 C C . LEU A 1 83 ? 2.219 -14.450 3.300 1.00 12.25 86 LEU B C 1
ATOM 648 O O . LEU A 1 83 ? 1.697 -13.773 4.193 1.00 11.88 86 LEU B O 1
ATOM 653 N N . VAL A 1 84 ? 1.863 -15.708 3.063 1.00 10.92 87 VAL B N 1
ATOM 654 C CA . VAL A 1 84 ? 0.777 -16.323 3.815 1.00 12.37 87 VAL B CA 1
ATOM 655 C C . VAL A 1 84 ? 1.171 -16.530 5.275 1.00 11.61 87 VAL B C 1
ATOM 656 O O . VAL A 1 84 ? 0.351 -16.342 6.179 1.00 12.32 87 VAL B O 1
ATOM 660 N N . ARG A 1 85 ? 2.428 -16.914 5.528 1.00 10.69 88 ARG B N 1
ATOM 661 C CA . ARG A 1 85 ? 2.864 -17.163 6.900 1.00 10.33 88 ARG B CA 1
ATOM 662 C C . ARG A 1 85 ? 2.966 -15.872 7.700 1.00 11.06 88 ARG B C 1
ATOM 663 O O . ARG A 1 85 ? 2.498 -15.804 8.845 1.00 11.90 88 ARG B O 1
ATOM 671 N N . HIS A 1 86 ? 3.588 -14.842 7.121 1.00 10.48 89 HIS B N 1
ATOM 672 C CA . HIS A 1 86 ? 4.026 -13.681 7.883 1.00 11.16 89 HIS B CA 1
ATOM 673 C C . HIS A 1 86 ? 3.217 -12.410 7.662 1.00 11.31 89 HIS B C 1
ATOM 674 O O . HIS A 1 86 ? 3.265 -11.525 8.517 1.00 12.14 89 HIS B O 1
ATOM 681 N N . GLY A 1 87 ? 2.519 -12.278 6.551 1.00 11.21 90 GLY B N 1
ATOM 682 C CA . GLY A 1 87 ? 2.108 -10.967 6.114 1.00 10.12 90 GLY B CA 1
ATOM 683 C C . GLY A 1 87 ? 3.304 -10.250 5.515 1.00 10.04 90 GLY B C 1
ATOM 684 O O . GLY A 1 87 ? 4.378 -10.826 5.332 1.00 13.48 90 GLY B O 1
ATOM 685 N N . ASP A 1 88 ? 3.112 -8.974 5.201 1.00 10.62 91 ASP B N 1
ATOM 686 C CA . ASP A 1 88 ? 4.222 -8.167 4.708 1.00 9.78 91 ASP B CA 1
ATOM 687 C C . ASP A 1 88 ? 5.286 -8.067 5.797 1.00 9.69 91 ASP B C 1
ATOM 688 O O . ASP A 1 88 ? 4.977 -7.821 6.965 1.00 12.08 91 ASP B O 1
ATOM 693 N N . GLY A 1 89 ? 6.552 -8.233 5.421 1.00 9.01 92 GLY B N 1
ATOM 694 C CA . GLY A 1 89 ? 7.608 -8.133 6.418 1.00 8.92 92 GLY B CA 1
ATOM 695 C C . GLY A 1 89 ? 8.990 -8.132 5.803 1.00 9.20 92 GLY B C 1
ATOM 696 O O . GLY A 1 89 ? 9.163 -8.303 4.595 1.00 9.88 92 GLY B O 1
ATOM 697 N N . VAL A 1 90 ? 9.987 -7.936 6.670 1.00 9.41 93 VAL B N 1
ATOM 698 C CA . VAL A 1 90 ? 11.381 -7.918 6.239 1.00 9.37 93 VAL B CA 1
ATOM 699 C C . VAL A 1 90 ? 11.839 -9.328 5.890 1.00 9.82 93 VAL B C 1
ATOM 700 O O . VAL A 1 90 ? 11.702 -10.264 6.690 1.00 10.55 93 VAL B O 1
ATOM 704 N N . LYS A 1 91 ? 12.428 -9.474 4.705 1.00 8.38 94 LYS B N 1
ATOM 705 C CA . LYS A 1 91 ? 13.058 -10.716 4.269 1.00 7.78 94 LYS B CA 1
ATOM 706 C C . LYS A 1 91 ? 14.580 -10.693 4.403 1.00 11.01 94 LYS B C 1
ATOM 707 O O . LYS A 1 91 ? 15.174 -11.700 4.801 1.00 10.78 94 LYS B O 1
ATOM 713 N N . ASP A 1 92 ? 15.231 -9.573 4.084 1.00 9.48 95 ASP B N 1
ATOM 714 C CA . ASP A 1 92 ? 16.690 -9.523 3.976 1.00 8.93 95 ASP B CA 1
ATOM 715 C C . ASP A 1 92 ? 17.184 -8.261 4.664 1.00 9.30 95 ASP B C 1
ATOM 716 O O . ASP A 1 92 ? 16.741 -7.154 4.344 1.00 9.96 95 ASP B O 1
ATOM 721 N N . VAL A 1 93 ? 18.096 -8.423 5.606 1.00 8.80 96 VAL B N 1
ATOM 722 C CA . VAL A 1 93 ? 18.850 -7.307 6.161 1.00 9.43 96 VAL B CA 1
ATOM 723 C C . VAL A 1 93 ? 20.241 -7.361 5.538 1.00 10.38 96 VAL B C 1
ATOM 724 O O . VAL A 1 93 ? 21.037 -8.247 5.863 1.00 10.92 96 VAL B O 1
ATOM 728 N N . ALA A 1 94 ? 20.534 -6.452 4.613 1.00 8.26 97 ALA B N 1
ATOM 729 C CA . ALA A 1 94 ? 21.774 -6.515 3.848 1.00 7.82 97 ALA B CA 1
ATOM 730 C C . ALA A 1 94 ? 22.844 -5.606 4.444 1.00 9.23 97 ALA B C 1
ATOM 731 O O . ALA A 1 94 ? 22.553 -4.492 4.898 1.00 9.87 97 ALA B O 1
ATOM 733 N N . PHE A 1 95 ? 24.085 -6.098 4.441 1.00 10.07 98 PHE B N 1
ATOM 734 C CA . PHE A 1 95 ? 25.236 -5.381 4.973 1.00 10.04 98 PHE B CA 1
ATOM 735 C C . PHE A 1 95 ? 26.189 -5.036 3.840 1.00 10.89 98 PHE B C 1
ATOM 736 O O . PHE A 1 95 ? 26.493 -5.885 2.994 1.00 10.20 98 PHE B O 1
ATOM 744 N N . THR A 1 96 ? 26.677 -3.796 3.839 1.00 9.95 99 THR B N 1
ATOM 745 C CA . THR A 1 96 ? 27.782 -3.427 2.961 1.00 9.46 99 THR B CA 1
ATOM 746 C C . THR A 1 96 ? 29.061 -3.952 3.590 1.00 9.20 99 THR B C 1
ATOM 747 O O . THR A 1 96 ? 29.309 -3.714 4.775 1.00 11.64 99 THR B O 1
ATOM 751 N N . VAL A 1 97 ? 29.881 -4.653 2.802 1.00 9.64 100 VAL B N 1
ATOM 752 C CA . VAL A 1 97 ? 31.074 -5.302 3.339 1.00 11.35 100 VAL B CA 1
ATOM 753 C C . VAL A 1 97 ? 32.309 -4.972 2.512 1.00 10.76 100 VAL B C 1
ATOM 754 O O . VAL A 1 97 ? 32.232 -4.570 1.348 1.00 11.26 100 VAL B O 1
ATOM 758 N N . GLU A 1 98 ? 33.464 -5.171 3.150 1.00 10.88 101 GLU B N 1
ATOM 759 C CA . GLU A 1 98 ? 34.761 -5.260 2.493 1.00 12.11 101 GLU B CA 1
ATOM 760 C C . GLU A 1 98 ? 35.308 -6.660 2.726 1.00 12.71 101 GLU B C 1
ATOM 761 O O . GLU A 1 98 ? 35.096 -7.248 3.789 1.00 12.37 101 GLU B O 1
ATOM 767 N N . ASP A 1 99 ? 36.007 -7.203 1.734 1.00 12.55 102 ASP B N 1
ATOM 768 C CA . ASP A 1 99 ? 36.565 -8.555 1.829 1.00 12.36 102 ASP B CA 1
ATOM 769 C C . ASP A 1 99 ? 35.452 -9.592 2.001 1.00 13.59 102 ASP B C 1
ATOM 770 O O . ASP A 1 99 ? 35.417 -10.379 2.948 1.00 12.60 102 ASP B O 1
ATOM 775 N N . LEU A 1 100 ? 34.534 -9.568 1.035 1.00 12.17 103 LEU B N 1
ATOM 776 C CA . LEU A 1 100 ? 33.405 -10.489 1.017 1.00 10.86 103 LEU B CA 1
ATOM 777 C C . LEU A 1 100 ? 33.857 -11.940 1.154 1.00 12.88 103 LEU B C 1
ATOM 778 O O . LEU A 1 100 ? 33.244 -12.720 1.887 1.00 12.90 103 LEU B O 1
ATOM 783 N N . ASP A 1 101 ? 34.929 -12.321 0.456 1.00 12.24 104 ASP B N 1
ATOM 784 C CA . ASP A 1 101 ? 35.298 -13.732 0.389 1.00 12.67 104 ASP B CA 1
ATOM 785 C C . ASP A 1 101 ? 35.680 -14.304 1.749 1.00 11.77 104 ASP B C 1
ATOM 786 O O . ASP A 1 101 ? 35.318 -15.450 2.053 1.00 12.37 104 ASP B O 1
ATOM 791 N N . VAL A 1 102 ? 36.433 -13.547 2.565 1.00 12.29 105 VAL B N 1
ATOM 792 C CA . VAL A 1 102 ? 36.774 -14.010 3.918 1.00 13.85 105 VAL B CA 1
ATOM 793 C C . VAL A 1 102 ? 35.516 -14.185 4.742 1.00 12.11 105 VAL B C 1
ATOM 794 O O . VAL A 1 102 ? 35.360 -15.169 5.474 1.00 11.93 105 VAL B O 1
ATOM 798 N N . ILE A 1 103 ? 34.651 -13.173 4.714 1.00 11.63 106 ILE B N 1
ATOM 799 C CA . ILE A 1 103 ? 33.431 -13.214 5.510 1.00 11.25 106 ILE B CA 1
ATOM 800 C C . ILE A 1 103 ? 32.618 -14.453 5.165 1.00 11.83 106 ILE B C 1
ATOM 801 O O . ILE A 1 103 ? 32.135 -15.167 6.053 1.00 11.91 106 ILE B O 1
ATOM 806 N N . VAL A 1 104 ? 32.456 -14.725 3.869 1.00 11.24 107 VAL B N 1
ATOM 807 C CA . VAL A 1 104 ? 31.606 -15.834 3.447 1.00 10.78 107 VAL B CA 1
ATOM 808 C C . VAL A 1 104 ? 32.254 -17.171 3.756 1.00 11.13 107 VAL B C 1
ATOM 809 O O . VAL A 1 104 ? 31.581 -18.101 4.215 1.00 10.60 107 VAL B O 1
ATOM 813 N N . LYS A 1 105 ? 33.563 -17.289 3.506 1.00 11.64 108 LYS B N 1
ATOM 814 C CA . LYS A 1 105 ? 34.260 -18.530 3.804 1.00 11.58 108 LYS B CA 1
ATOM 815 C C . LYS A 1 105 ? 34.122 -18.868 5.278 1.00 11.47 108 LYS B C 1
ATOM 816 O O . LYS A 1 105 ? 33.781 -19.999 5.634 1.00 11.81 108 LYS B O 1
ATOM 822 N N . ARG A 1 106 ? 34.368 -17.882 6.143 1.00 11.47 109 ARG B N 1
ATOM 823 C CA . ARG A 1 106 ? 34.263 -18.077 7.583 1.00 11.88 109 ARG B CA 1
ATOM 824 C C . ARG A 1 106 ? 32.845 -18.454 7.981 1.00 11.33 109 ARG B C 1
ATOM 825 O O . ARG A 1 106 ? 32.637 -19.402 8.746 1.00 12.26 109 ARG B O 1
ATOM 833 N N . ALA A 1 107 ? 31.850 -17.713 7.481 1.00 10.48 110 ALA B N 1
ATOM 834 C CA . ALA A 1 107 ? 30.463 -18.026 7.808 1.00 11.01 110 ALA B CA 1
ATOM 835 C C . ALA A 1 107 ? 30.098 -19.444 7.385 1.00 11.47 110 ALA B C 1
ATOM 836 O O . ALA A 1 107 ? 29.474 -20.187 8.155 1.00 11.63 110 ALA B O 1
ATOM 838 N N . LYS A 1 108 ? 30.498 -19.847 6.177 1.00 10.63 111 LYS B N 1
ATOM 839 C CA . LYS A 1 108 ? 30.204 -21.201 5.718 1.00 12.53 111 LYS B CA 1
ATOM 840 C C . LYS A 1 108 ? 30.882 -22.246 6.603 1.00 12.01 111 LYS B C 1
ATOM 841 O O . LYS A 1 108 ? 30.243 -23.215 7.031 1.00 12.09 111 LYS B O 1
ATOM 847 N N . GLN A 1 109 ? 32.178 -22.060 6.892 1.00 10.59 112 GLN B N 1
ATOM 848 C CA . GLN A 1 109 ? 32.912 -23.004 7.736 1.00 11.23 112 GLN B CA 1
ATOM 849 C C . GLN A 1 109 ? 32.257 -23.158 9.097 1.00 12.72 112 GLN B C 1
ATOM 850 O O . GLN A 1 109 ? 32.282 -24.250 9.679 1.00 16.23 112 GLN B O 1
ATOM 856 N N . ARG A 1 110 ? 31.672 -22.084 9.617 1.00 12.91 113 ARG B N 1
ATOM 857 C CA . ARG A 1 110 ? 31.109 -22.073 10.957 1.00 12.54 113 ARG B CA 1
ATOM 858 C C . ARG A 1 110 ? 29.626 -22.418 10.987 1.00 15.05 113 ARG B C 1
ATOM 859 O O . ARG A 1 110 ? 28.987 -22.243 12.033 1.00 17.09 113 ARG B O 1
ATOM 867 N N . GLY A 1 111 ? 29.068 -22.903 9.879 1.00 13.14 114 GLY B N 1
ATOM 868 C CA . GLY A 1 111 ? 27.741 -23.474 9.887 1.00 13.51 114 GLY B CA 1
ATOM 869 C C . GLY A 1 111 ? 26.620 -22.648 9.297 1.00 14.69 114 GLY B C 1
ATOM 870 O O . GLY A 1 111 ? 25.459 -23.061 9.405 1.00 15.54 114 GLY B O 1
ATOM 871 N N . ALA A 1 112 ? 26.918 -21.507 8.675 1.00 13.45 115 ALA B N 1
ATOM 872 C CA . ALA A 1 112 ? 25.866 -20.722 8.040 1.00 12.99 115 ALA B CA 1
ATOM 873 C C . ALA A 1 112 ? 25.162 -21.543 6.964 1.00 13.00 115 ALA B C 1
ATOM 874 O O . ALA A 1 112 ? 25.799 -22.271 6.193 1.00 15.20 115 ALA B O 1
ATOM 876 N N . GLU A 1 113 ? 23.835 -21.431 6.924 1.00 11.51 116 GLU B N 1
ATOM 877 C CA . GLU A 1 113 ? 23.058 -22.018 5.842 1.00 13.81 116 GLU B CA 1
ATOM 878 C C . GLU A 1 113 ? 23.080 -21.064 4.659 1.00 13.78 116 GLU B C 1
ATOM 879 O O . GLU A 1 113 ? 22.608 -19.929 4.762 1.00 13.80 116 GLU B O 1
ATOM 885 N N . VAL A 1 114 ? 23.613 -21.519 3.538 1.00 12.80 117 VAL B N 1
ATOM 886 C CA . VAL A 1 114 ? 23.802 -20.668 2.374 1.00 13.22 117 VAL B CA 1
ATOM 887 C C . VAL A 1 114 ? 22.517 -20.601 1.559 1.00 14.05 117 VAL B C 1
ATOM 888 O O . VAL A 1 114 ? 21.903 -21.631 1.241 1.00 17.32 117 VAL B O 1
ATOM 892 N N . VAL A 1 115 ? 22.100 -19.381 1.237 1.00 11.86 118 VAL B N 1
ATOM 893 C CA . VAL A 1 115 ? 21.043 -19.153 0.261 1.00 11.87 118 VAL B CA 1
ATOM 894 C C . VAL A 1 115 ? 21.618 -19.057 -1.143 1.00 12.70 118 VAL B C 1
ATOM 895 O O . VAL A 1 115 ? 21.145 -19.720 -2.071 1.00 15.44 118 VAL B O 1
ATOM 899 N N . ARG A 1 116 ? 22.686 -18.274 -1.306 1.00 12.16 119 ARG B N 1
ATOM 900 C CA . ARG A 1 116 ? 23.385 -18.206 -2.580 1.00 12.25 119 ARG B CA 1
ATOM 901 C C . ARG A 1 116 ? 24.855 -17.917 -2.321 1.00 11.68 119 ARG B C 1
ATOM 902 O O . ARG A 1 116 ? 25.190 -16.951 -1.628 1.00 12.41 119 ARG B O 1
ATOM 910 N N . ASP A 1 117 ? 25.717 -18.782 -2.855 1.00 11.62 120 ASP B N 1
ATOM 911 C CA . ASP A 1 117 ? 27.156 -18.602 -2.814 1.00 13.57 120 ASP B CA 1
ATOM 912 C C . ASP A 1 117 ? 27.549 -17.368 -3.625 1.00 11.86 120 ASP B C 1
ATOM 913 O O . ASP A 1 117 ? 26.755 -16.814 -4.394 1.00 13.76 120 ASP B O 1
ATOM 918 N N . ILE A 1 118 ? 28.806 -16.951 -3.452 1.00 11.77 121 ILE B N 1
ATOM 919 C CA . ILE A 1 118 ? 29.297 -15.702 -4.029 1.00 11.78 121 ILE B CA 1
ATOM 920 C C . ILE A 1 118 ? 28.973 -15.607 -5.512 1.00 12.81 121 ILE B C 1
ATOM 921 O O . ILE A 1 118 ? 29.283 -16.508 -6.300 1.00 15.01 121 ILE B O 1
ATOM 926 N N . TRP A 1 119 ? 28.368 -14.489 -5.901 1.00 11.79 122 TRP B N 1
ATOM 927 C CA . TRP A 1 119 ? 28.063 -14.224 -7.298 1.00 12.17 122 TRP B CA 1
ATOM 928 C C . TRP A 1 119 ? 28.308 -12.752 -7.584 1.00 14.12 122 TRP B C 1
ATOM 929 O O . TRP A 1 119 ? 28.412 -11.929 -6.671 1.00 12.76 122 TRP B O 1
ATOM 940 N N . GLU A 1 120 ? 28.425 -12.423 -8.867 1.00 14.35 123 GLU B N 1
ATOM 941 C CA . GLU A 1 120 ? 28.643 -11.040 -9.266 1.00 14.88 123 GLU B CA 1
ATOM 942 C C . GLU A 1 120 ? 27.650 -10.624 -10.338 1.00 14.53 123 GLU B C 1
ATOM 943 O O . GLU A 1 120 ? 27.162 -11.451 -11.111 1.00 16.20 123 GLU B O 1
ATOM 949 N N . GLU A 1 121 ? 27.338 -9.330 -10.349 1.00 13.87 124 GLU B N 1
ATOM 950 C CA . GLU A 1 121 ? 26.482 -8.719 -11.358 1.00 15.13 124 GLU B CA 1
ATOM 951 C C . GLU A 1 121 ? 27.139 -7.434 -11.839 1.00 13.95 124 GLU B C 1
ATOM 952 O O . GLU A 1 121 ? 27.815 -6.735 -11.076 1.00 14.84 124 GLU B O 1
ATOM 958 N N . SER A 1 122 ? 26.944 -7.129 -13.123 1.00 17.03 125 SER B N 1
ATOM 959 C CA . SER A 1 122 ? 27.633 -6.007 -13.735 1.00 16.96 125 SER B CA 1
ATOM 960 C C . SER A 1 122 ? 26.705 -5.293 -14.700 1.00 18.67 125 SER B C 1
ATOM 961 O O . SER A 1 122 ? 25.823 -5.906 -15.310 1.00 20.96 125 SER B O 1
ATOM 964 N N . ASP A 1 123 ? 26.932 -3.993 -14.845 1.00 18.65 126 ASP B N 1
ATOM 965 C CA . ASP A 1 123 ? 26.326 -3.206 -15.914 1.00 19.15 126 ASP B CA 1
ATOM 966 C C . ASP A 1 123 ? 27.325 -2.130 -16.328 1.00 20.74 126 ASP B C 1
ATOM 967 O O . ASP A 1 123 ? 28.501 -2.181 -15.958 1.00 19.24 126 ASP B O 1
ATOM 972 N N . GLU A 1 124 ? 26.856 -1.141 -17.091 1.00 19.64 127 GLU B N 1
ATOM 973 C CA . GLU A 1 124 ? 27.752 -0.116 -17.611 1.00 22.10 127 GLU B CA 1
ATOM 974 C C . GLU A 1 124 ? 28.505 0.629 -16.516 1.00 24.91 127 GLU B C 1
ATOM 975 O O . GLU A 1 124 ? 29.572 1.186 -16.789 1.00 25.02 127 GLU B O 1
ATOM 977 N N . PHE A 1 125 ? 27.993 0.640 -15.286 1.00 21.26 128 PHE B N 1
ATOM 978 C CA . PHE A 1 125 ? 28.556 1.455 -14.219 1.00 22.86 128 PHE B CA 1
ATOM 979 C C . PHE A 1 125 ? 29.477 0.688 -13.282 1.00 23.55 128 PHE B C 1
ATOM 980 O O . PHE A 1 125 ? 30.030 1.287 -12.359 1.00 24.93 128 PHE B O 1
ATOM 988 N N . GLY A 1 126 ? 29.638 -0.607 -13.472 1.00 18.72 129 GLY B N 1
ATOM 989 C CA . GLY A 1 126 ? 30.566 -1.354 -12.658 1.00 20.26 129 GLY B CA 1
ATOM 990 C C . GLY A 1 126 ? 29.968 -2.670 -12.216 1.00 19.56 129 GLY B C 1
ATOM 991 O O . GLY A 1 126 ? 28.930 -3.112 -12.708 1.00 16.02 129 GLY B O 1
ATOM 992 N N . THR A 1 127 ? 30.647 -3.303 -11.260 1.00 17.45 130 THR B N 1
ATOM 993 C CA . THR A 1 127 ? 30.301 -4.636 -10.797 1.00 17.61 130 THR B CA 1
ATOM 994 C C . THR A 1 127 ? 30.112 -4.616 -9.290 1.00 14.93 130 THR B C 1
ATOM 995 O O . THR A 1 127 ? 30.756 -3.839 -8.574 1.00 16.61 130 THR B O 1
ATOM 999 N N . VAL A 1 128 ? 29.204 -5.468 -8.817 1.00 12.97 131 VAL B N 1
ATOM 1000 C CA . VAL A 1 128 ? 29.019 -5.703 -7.389 1.00 13.11 131 VAL B CA 1
ATOM 1001 C C . VAL A 1 128 ? 29.041 -7.206 -7.162 1.00 10.82 131 VAL B C 1
ATOM 1002 O O . VAL A 1 128 ? 28.503 -7.969 -7.971 1.00 12.74 131 VAL B O 1
ATOM 1006 N N . ARG A 1 129 ? 29.687 -7.633 -6.073 1.00 11.16 132 ARG B N 1
ATOM 1007 C CA . ARG A 1 129 ? 29.714 -9.035 -5.675 1.00 10.55 132 ARG B CA 1
ATOM 1008 C C . ARG A 1 129 ? 28.881 -9.224 -4.406 1.00 10.50 132 ARG B C 1
ATOM 1009 O O . ARG A 1 129 ? 28.830 -8.334 -3.547 1.00 10.84 132 ARG B O 1
ATOM 1017 N N . PHE A 1 130 ? 28.203 -10.370 -4.312 1.00 10.36 133 PHE B N 1
ATOM 1018 C CA . PHE A 1 130 ? 27.216 -10.623 -3.267 1.00 9.20 133 PHE B CA 1
ATOM 1019 C C . PHE A 1 130 ? 27.339 -12.055 -2.761 1.00 10.68 133 PHE B C 1
ATOM 1020 O O . PHE A 1 130 ? 27.858 -12.934 -3.446 1.00 10.62 133 PHE B O 1
ATOM 1028 N N . ALA A 1 131 ? 26.777 -12.300 -1.576 1.00 9.77 134 ALA B N 1
ATOM 1029 C CA . ALA A 1 131 ? 26.463 -13.654 -1.121 1.00 9.23 134 ALA B CA 1
ATOM 1030 C C . ALA A 1 131 ? 25.336 -13.545 -0.108 1.00 9.54 134 ALA B C 1
ATOM 1031 O O . ALA A 1 131 ? 25.151 -12.496 0.504 1.00 11.19 134 ALA B O 1
ATOM 1033 N N . THR A 1 132 ? 24.575 -14.629 0.069 1.00 9.61 135 THR B N 1
ATOM 1034 C CA . THR A 1 132 ? 23.412 -14.597 0.964 1.00 9.76 135 THR B CA 1
ATOM 1035 C C . THR A 1 132 ? 23.395 -15.828 1.857 1.00 10.16 135 THR B C 1
ATOM 1036 O O . THR A 1 132 ? 23.536 -16.953 1.360 1.00 10.31 135 THR B O 1
ATOM 1040 N N . VAL A 1 133 ? 23.190 -15.616 3.168 1.00 11.05 136 VAL B N 1
ATOM 1041 C CA . VAL A 1 133 ? 23.029 -16.692 4.142 1.00 10.66 136 VAL B CA 1
ATOM 1042 C C . VAL A 1 133 ? 21.757 -16.467 4.949 1.00 10.83 136 VAL B C 1
ATOM 1043 O O . VAL A 1 133 ? 21.250 -15.350 5.052 1.00 11.75 136 VAL B O 1
ATOM 1047 N N . LYS A 1 134 ? 21.239 -17.548 5.529 1.00 10.41 137 LYS B N 1
ATOM 1048 C CA . LYS A 1 134 ? 20.084 -17.449 6.409 1.00 11.02 137 LYS B CA 1
ATOM 1049 C C . LYS A 1 134 ? 20.477 -16.941 7.795 1.00 11.93 137 LYS B C 1
ATOM 1050 O O . LYS A 1 134 ? 21.564 -17.224 8.308 1.00 12.56 137 LYS B O 1
ATOM 1056 N N . THR A 1 135 ? 19.560 -16.203 8.415 1.00 9.98 138 THR B N 1
ATOM 1057 C CA . THR A 1 135 ? 19.661 -15.933 9.844 1.00 10.86 138 THR B CA 1
ATOM 1058 C C . THR A 1 135 ? 18.369 -16.427 10.495 1.00 11.04 138 THR B C 1
ATOM 1059 O O . THR A 1 135 ? 17.834 -17.452 10.064 1.00 12.66 138 THR B O 1
ATOM 1063 N N . TYR A 1 136 ? 17.838 -15.723 11.492 1.00 9.66 139 TYR B N 1
ATOM 1064 C CA . TYR A 1 136 ? 16.699 -16.240 12.239 1.00 11.20 139 TYR B CA 1
ATOM 1065 C C . TYR A 1 136 ? 15.417 -16.266 11.402 1.00 11.10 139 TYR B C 1
ATOM 1066 O O . TYR A 1 136 ? 15.230 -15.464 10.480 1.00 11.97 139 TYR B O 1
ATOM 1075 N N . GLY A 1 137 ? 14.523 -17.203 11.733 1.00 11.21 140 GLY B N 1
ATOM 1076 C CA . GLY A 1 137 ? 13.241 -17.267 11.040 1.00 11.71 140 GLY B CA 1
ATOM 1077 C C . GLY A 1 137 ? 13.421 -17.526 9.560 1.00 11.97 140 GLY B C 1
ATOM 1078 O O . GLY A 1 137 ? 14.200 -18.395 9.153 1.00 12.81 140 GLY B O 1
ATOM 1079 N N . ASP A 1 138 ? 12.675 -16.780 8.742 1.00 10.30 141 ASP B N 1
ATOM 1080 C CA . ASP A 1 138 ? 12.855 -16.754 7.295 1.00 11.43 141 ASP B CA 1
ATOM 1081 C C . ASP A 1 138 ? 13.690 -15.556 6.846 1.00 10.67 141 ASP B C 1
ATOM 1082 O O . ASP A 1 138 ? 13.728 -15.239 5.649 1.00 12.82 141 ASP B O 1
ATOM 1087 N N . THR A 1 139 ? 14.349 -14.878 7.779 1.00 10.16 142 THR B N 1
ATOM 1088 C CA . THR A 1 139 ? 15.149 -13.711 7.449 1.00 11.29 142 THR B CA 1
ATOM 1089 C C . THR A 1 139 ? 16.531 -14.148 6.968 1.00 10.46 142 THR B C 1
ATOM 1090 O O . THR A 1 139 ? 17.057 -15.189 7.375 1.00 10.50 142 THR B O 1
ATOM 1094 N N . GLN A 1 140 ? 17.115 -13.350 6.075 1.00 9.57 143 GLN B N 1
ATOM 1095 C CA . GLN A 1 140 ? 18.432 -13.642 5.528 1.00 10.55 143 GLN B CA 1
ATOM 1096 C C . GLN A 1 140 ? 19.296 -12.386 5.550 1.00 8.55 143 GLN B C 1
ATOM 1097 O O . GLN A 1 140 ? 18.802 -11.266 5.736 1.00 9.74 143 GLN B O 1
ATOM 1103 N N . HIS A 1 141 ? 20.601 -12.588 5.370 1.00 9.55 144 HIS B N 1
ATOM 1104 C CA . HIS A 1 141 ? 21.575 -11.510 5.220 1.00 8.71 144 HIS B CA 1
ATOM 1105 C C . HIS A 1 141 ? 22.256 -11.645 3.869 1.00 11.06 144 HIS B C 1
ATOM 1106 O O . HIS A 1 141 ? 22.916 -12.660 3.603 1.00 11.10 144 HIS B O 1
ATOM 1113 N N . THR A 1 142 ? 22.131 -10.619 3.029 1.00 9.66 145 THR B N 1
ATOM 1114 C CA . THR A 1 142 ? 22.984 -10.491 1.855 1.00 9.65 145 THR B CA 1
ATOM 1115 C C . THR A 1 142 ? 24.154 -9.571 2.172 1.00 11.14 145 THR B C 1
ATOM 1116 O O . THR A 1 142 ? 23.965 -8.462 2.680 1.00 11.42 145 THR B O 1
ATOM 1120 N N . PHE A 1 143 ? 25.364 -10.051 1.901 1.00 9.27 146 PHE B N 1
ATOM 1121 C CA . PHE A 1 143 ? 26.571 -9.243 2.006 1.00 9.64 146 PHE B CA 1
ATOM 1122 C C . PHE A 1 143 ? 26.841 -8.617 0.647 1.00 10.59 146 PHE B C 1
ATOM 1123 O O . PHE A 1 143 ? 26.848 -9.320 -0.372 1.00 11.26 146 PHE B O 1
ATOM 1131 N N . VAL A 1 144 ? 27.021 -7.297 0.631 1.00 9.36 147 VAL B N 1
ATOM 1132 C CA . VAL A 1 144 ? 27.097 -6.510 -0.599 1.00 10.14 147 VAL B CA 1
ATOM 1133 C C . VAL A 1 144 ? 28.471 -5.864 -0.653 1.00 10.77 147 VAL B C 1
ATOM 1134 O O . VAL A 1 144 ? 28.769 -4.960 0.136 1.00 10.13 147 VAL B O 1
ATOM 1138 N N . GLU A 1 145 ? 29.311 -6.312 -1.578 1.00 10.80 148 GLU B N 1
ATOM 1139 C CA . GLU A 1 145 ? 30.632 -5.713 -1.749 1.00 13.05 148 GLU B CA 1
ATOM 1140 C C . GLU A 1 145 ? 30.505 -4.695 -2.875 1.00 14.01 148 GLU B C 1
ATOM 1141 O O . GLU A 1 145 ? 30.746 -4.988 -4.041 1.00 17.78 148 GLU B O 1
ATOM 1147 N N . ARG A 1 146 ? 30.063 -3.488 -2.529 1.00 17.40 149 ARG B N 1
ATOM 1148 C CA . ARG A 1 146 ? 29.953 -2.437 -3.533 1.00 21.45 149 ARG B CA 1
ATOM 1149 C C . ARG A 1 146 ? 31.273 -1.673 -3.542 1.00 30.62 149 ARG B C 1
ATOM 1150 O O . ARG A 1 146 ? 31.670 -1.089 -2.530 1.00 33.29 149 ARG B O 1
ATOM 1158 N N . LYS A 1 147 ? 31.985 -1.738 -4.664 1.00 41.26 150 LYS B N 1
ATOM 1159 C CA . LYS A 1 147 ? 33.333 -1.174 -4.762 1.00 43.14 150 LYS B CA 1
ATOM 1160 C C . LYS A 1 147 ? 33.261 0.287 -5.204 1.00 42.91 150 LYS B C 1
ATOM 1161 O O . LYS A 1 147 ? 33.751 0.678 -6.266 1.00 51.01 150 LYS B O 1
ATOM 1163 N N . ASN A 1 148 ? 32.636 1.097 -4.349 1.00 39.67 151 ASN B N 1
ATOM 1164 C CA . ASN A 1 148 ? 32.249 2.458 -4.715 1.00 39.17 151 ASN B CA 1
ATOM 1165 C C . ASN A 1 148 ? 31.438 2.456 -6.010 1.00 38.51 151 ASN B C 1
ATOM 1166 O O . ASN A 1 148 ? 31.635 3.295 -6.893 1.00 38.17 151 ASN B O 1
ATOM 1168 N N . TYR A 1 149 ? 30.524 1.484 -6.123 1.00 34.13 152 TYR B N 1
ATOM 1169 C CA . TYR A 1 149 ? 29.739 1.293 -7.340 1.00 28.53 152 TYR B CA 1
ATOM 1170 C C . TYR A 1 149 ? 29.036 2.587 -7.720 1.00 27.14 152 TYR B C 1
ATOM 1171 O O . TYR A 1 149 ? 28.380 3.224 -6.891 1.00 27.29 152 TYR B O 1
ATOM 1180 N N . LYS A 1 150 ? 29.197 2.983 -8.977 1.00 24.05 153 LYS B N 1
ATOM 1181 C CA . LYS A 1 150 ? 28.800 4.309 -9.416 1.00 20.92 153 LYS B CA 1
ATOM 1182 C C . LYS A 1 150 ? 27.431 4.333 -10.072 1.00 23.89 153 LYS B C 1
ATOM 1183 O O . LYS A 1 150 ? 27.001 5.396 -10.528 1.00 26.56 153 LYS B O 1
ATOM 1185 N N . GLY A 1 151 ? 26.732 3.201 -10.116 1.00 20.95 154 GLY B N 1
ATOM 1186 C CA . GLY A 1 151 ? 25.457 3.109 -10.792 1.00 18.78 154 GLY B CA 1
ATOM 1187 C C . GLY A 1 151 ? 24.286 3.476 -9.908 1.00 18.34 154 GLY B C 1
ATOM 1188 O O . GLY A 1 151 ? 24.424 4.049 -8.824 1.00 18.48 154 GLY B O 1
ATOM 1189 N N . LEU A 1 152 ? 23.102 3.129 -10.400 1.00 20.62 155 LEU B N 1
ATOM 1190 C CA . LEU A 1 152 ? 21.846 3.399 -9.714 1.00 17.47 155 LEU B CA 1
ATOM 1191 C C . LEU A 1 152 ? 21.533 2.208 -8.812 1.00 17.69 155 LEU B C 1
ATOM 1192 O O . LEU A 1 152 ? 21.043 1.171 -9.274 1.00 19.64 155 LEU B O 1
ATOM 1197 N N . PHE A 1 153 ? 21.809 2.372 -7.519 1.00 14.96 156 PHE B N 1
ATOM 1198 C CA . PHE A 1 153 ? 21.614 1.370 -6.472 1.00 13.93 156 PHE B CA 1
ATOM 1199 C C . PHE A 1 153 ? 22.479 0.129 -6.675 1.00 12.72 156 PHE B C 1
ATOM 1200 O O . PHE A 1 153 ? 23.463 -0.057 -5.958 1.00 13.65 156 PHE B O 1
ATOM 1208 N N . LEU A 1 154 ? 22.108 -0.731 -7.615 1.00 13.17 157 LEU B N 1
ATOM 1209 C CA . LEU A 1 154 ? 22.831 -1.972 -7.863 1.00 14.63 157 LEU B CA 1
ATOM 1210 C C . LEU A 1 154 ? 22.716 -2.302 -9.341 1.00 15.88 157 LEU B C 1
ATOM 1211 O O . LEU A 1 154 ? 21.797 -1.827 -10.015 1.00 15.19 157 LEU B O 1
ATOM 1216 N N . PRO A 1 155 ? 23.633 -3.115 -9.869 1.00 15.42 158 PRO B N 1
ATOM 1217 C CA . PRO A 1 155 ? 23.558 -3.489 -11.286 1.00 14.76 158 PRO B CA 1
ATOM 1218 C C . PRO A 1 155 ? 22.194 -4.050 -11.662 1.00 16.56 158 PRO B C 1
ATOM 1219 O O . PRO A 1 155 ? 21.601 -4.850 -10.937 1.00 19.02 158 PRO B O 1
ATOM 1223 N N . GLY A 1 156 ? 21.689 -3.616 -12.813 1.00 17.84 159 GLY B N 1
ATOM 1224 C CA . GLY A 1 156 ? 20.437 -4.113 -13.331 1.00 17.58 159 GLY B CA 1
ATOM 1225 C C . GLY A 1 156 ? 19.221 -3.292 -12.961 1.00 17.47 159 GLY B C 1
ATOM 1226 O O . GLY A 1 156 ? 18.177 -3.429 -13.610 1.00 18.29 159 GLY B O 1
ATOM 1227 N N . TYR A 1 157 ? 19.320 -2.445 -11.944 1.00 16.59 160 TYR B N 1
ATOM 1228 C CA . TYR A 1 157 ? 18.206 -1.582 -11.590 1.00 13.87 160 TYR B CA 1
ATOM 1229 C C . TYR A 1 157 ? 18.148 -0.394 -12.542 1.00 13.95 160 TYR B C 1
ATOM 1230 O O . TYR A 1 157 ? 19.176 0.112 -13.008 1.00 17.93 160 TYR B O 1
ATOM 1239 N N . LYS A 1 158 ? 16.931 0.049 -12.837 1.00 12.26 161 LYS B N 1
ATOM 1240 C CA . LYS A 1 158 ? 16.709 1.139 -13.771 1.00 11.37 161 LYS B CA 1
ATOM 1241 C C . LYS A 1 158 ? 15.913 2.245 -13.097 1.00 13.75 161 LYS B C 1
ATOM 1242 O O . LYS A 1 158 ? 15.370 2.076 -12.006 1.00 13.53 161 LYS B O 1
ATOM 1248 N N . ALA A 1 159 ? 15.848 3.395 -13.759 1.00 14.09 162 ALA B N 1
ATOM 1249 C CA . ALA A 1 159 ? 15.064 4.498 -13.231 1.00 14.94 162 ALA B CA 1
ATOM 1250 C C . ALA A 1 159 ? 13.587 4.109 -13.184 1.00 14.31 162 ALA B C 1
ATOM 1251 O O . ALA A 1 159 ? 13.115 3.331 -14.016 1.00 14.61 162 ALA B O 1
ATOM 1253 N N . PRO A 1 160 ? 12.836 4.612 -12.209 1.00 13.99 163 PRO B N 1
ATOM 1254 C CA . PRO A 1 160 ? 11.389 4.379 -12.223 1.00 14.69 163 PRO B CA 1
ATOM 1255 C C . PRO A 1 160 ? 10.775 4.966 -13.485 1.00 13.94 163 PRO B C 1
ATOM 1256 O O . PRO A 1 160 ? 11.261 5.956 -14.038 1.00 14.57 163 PRO B O 1
ATOM 1260 N N . LEU A 1 161 ? 9.693 4.333 -13.945 1.00 16.19 164 LEU B N 1
ATOM 1261 C CA . LEU A 1 161 ? 9.027 4.811 -15.154 1.00 16.74 164 LEU B CA 1
ATOM 1262 C C . LEU A 1 161 ? 8.498 6.229 -14.973 1.00 17.86 164 LEU B C 1
ATOM 1263 O O . LEU A 1 161 ? 8.542 7.039 -15.904 1.00 16.37 164 LEU B O 1
ATOM 1268 N N . TYR A 1 162 ? 8.011 6.555 -13.775 1.00 15.09 165 TYR B N 1
ATOM 1269 C CA . TYR A 1 162 ? 7.386 7.844 -13.515 1.00 15.82 165 TYR B CA 1
ATOM 1270 C C . TYR A 1 162 ? 8.003 8.511 -12.299 1.00 17.61 165 TYR B C 1
ATOM 1271 O O . TYR A 1 162 ? 8.487 7.841 -11.380 1.00 18.39 165 TYR B O 1
ATOM 1280 N N . ASP A 1 163 ? 7.838 9.834 -12.297 1.00 18.48 166 ASP B N 1
ATOM 1281 C CA . ASP A 1 163 ? 8.146 10.585 -11.068 1.00 19.29 166 ASP B CA 1
ATOM 1282 C C . ASP A 1 163 ? 6.798 10.607 -10.342 1.00 20.90 166 ASP B C 1
ATOM 1283 O O . ASP A 1 163 ? 5.778 10.310 -10.984 1.00 23.11 166 ASP B O 1
ATOM 1288 N N . ASP A 1 164 ? 6.779 10.947 -9.069 1.00 14.55 167 ASP B N 1
ATOM 1289 C CA . ASP A 1 164 ? 5.578 10.919 -8.238 1.00 14.13 167 ASP B CA 1
ATOM 1290 C C . ASP A 1 164 ? 5.345 12.317 -7.692 1.00 13.51 167 ASP B C 1
ATOM 1291 O O . ASP A 1 164 ? 6.049 12.749 -6.772 1.00 12.52 167 ASP B O 1
ATOM 1296 N N . VAL A 1 165 ? 4.333 13.011 -8.224 1.00 13.48 168 VAL B N 1
ATOM 1297 C CA . VAL A 1 165 ? 4.095 14.370 -7.753 1.00 14.84 168 VAL B CA 1
ATOM 1298 C C . VAL A 1 165 ? 3.530 14.407 -6.334 1.00 13.98 168 VAL B C 1
ATOM 1299 O O . VAL A 1 165 ? 3.669 15.430 -5.664 1.00 16.31 168 VAL B O 1
ATOM 1303 N N . LEU A 1 166 ? 2.909 13.325 -5.850 1.00 12.95 169 LEU B N 1
ATOM 1304 C CA . LEU A 1 166 ? 2.466 13.302 -4.457 1.00 15.61 169 LEU B CA 1
ATOM 1305 C C . LEU A 1 166 ? 3.662 13.285 -3.510 1.00 12.72 169 LEU B C 1
ATOM 1306 O O . LEU A 1 166 ? 3.797 14.152 -2.641 1.00 13.16 169 LEU B O 1
ATOM 1311 N N . ALA A 1 167 ? 4.544 12.299 -3.659 1.00 12.76 170 ALA B N 1
ATOM 1312 C CA . ALA A 1 167 ? 5.696 12.233 -2.769 1.00 12.89 170 ALA B CA 1
ATOM 1313 C C . ALA A 1 167 ? 6.555 13.485 -2.890 1.00 12.65 170 ALA B C 1
ATOM 1314 O O . ALA A 1 167 ? 7.070 13.989 -1.886 1.00 14.52 170 ALA B O 1
ATOM 1316 N N . LYS A 1 168 ? 6.672 14.030 -4.101 1.00 13.25 171 LYS B N 1
ATOM 1317 C CA . LYS A 1 168 ? 7.495 15.218 -4.306 1.00 12.62 171 LYS B CA 1
ATOM 1318 C C . LYS A 1 168 ? 6.969 16.430 -3.543 1.00 12.42 171 LYS B C 1
ATOM 1319 O O . LYS A 1 168 ? 7.768 17.275 -3.115 1.00 13.94 171 LYS B O 1
ATOM 1325 N N . GLN A 1 169 ? 5.648 16.543 -3.364 1.00 11.93 172 GLN B N 1
ATOM 1326 C CA . GLN A 1 169 ? 5.040 17.733 -2.769 1.00 12.22 172 GLN B CA 1
ATOM 1327 C C . GLN A 1 169 ? 5.101 17.746 -1.247 1.00 13.56 172 GLN B C 1
ATOM 1328 O O . GLN A 1 169 ? 4.725 18.755 -0.635 1.00 18.73 172 GLN B O 1
ATOM 1334 N N . LEU A 1 170 ? 5.582 16.685 -0.630 1.00 11.40 173 LEU B N 1
ATOM 1335 C CA . LEU A 1 170 ? 5.516 16.553 0.814 1.00 10.77 173 LEU B CA 1
ATOM 1336 C C . LEU A 1 170 ? 6.840 16.973 1.449 1.00 10.52 173 LEU B C 1
ATOM 1337 O O . LEU A 1 170 ? 7.886 16.968 0.793 1.00 11.07 173 LEU B O 1
ATOM 1342 N N . PRO A 1 171 ? 6.833 17.346 2.727 1.00 11.56 174 PRO B N 1
ATOM 1343 C CA . PRO A 1 171 ? 8.031 17.935 3.337 1.00 13.04 174 PRO B CA 1
ATOM 1344 C C . PRO A 1 171 ? 9.040 16.887 3.793 1.00 11.30 174 PRO B C 1
ATOM 1345 O O . PRO A 1 171 ? 8.688 15.770 4.171 1.00 11.29 174 PRO B O 1
ATOM 1349 N N . ALA A 1 172 ? 10.313 17.274 3.764 1.00 11.15 175 ALA B N 1
ATOM 1350 C CA . ALA A 1 172 ? 11.394 16.343 4.081 1.00 12.44 175 ALA B CA 1
ATOM 1351 C C . ALA A 1 172 ? 11.329 15.885 5.533 1.00 13.04 175 ALA B C 1
ATOM 1352 O O . ALA A 1 172 ? 11.004 16.660 6.437 1.00 11.85 175 ALA B O 1
ATOM 1354 N N . THR A 1 173 ? 11.659 14.615 5.761 1.00 10.78 176 THR B N 1
ATOM 1355 C CA . THR A 1 173 ? 11.550 14.041 7.098 1.00 10.97 176 THR B CA 1
ATOM 1356 C C . THR A 1 173 ? 12.879 13.824 7.811 1.00 10.21 176 THR B C 1
ATOM 1357 O O . THR A 1 173 ? 12.868 13.430 8.977 1.00 11.83 176 THR B O 1
ATOM 1361 N N . HIS A 1 174 ? 14.016 14.066 7.159 1.00 10.64 177 HIS B N 1
ATOM 1362 C CA . HIS A 1 174 ? 15.310 14.169 7.844 1.00 11.87 177 HIS B CA 1
ATOM 1363 C C . HIS A 1 174 ? 15.767 12.875 8.507 1.00 12.06 177 HIS B C 1
ATOM 1364 O O . HIS A 1 174 ? 16.461 12.909 9.520 1.00 12.15 177 HIS B O 1
ATOM 1371 N N . LEU A 1 175 ? 15.398 11.722 7.967 1.00 10.30 178 LEU B N 1
ATOM 1372 C CA . LEU A 1 175 ? 15.911 10.455 8.471 1.00 10.10 178 LEU B CA 1
ATOM 1373 C C . LEU A 1 175 ? 17.174 10.106 7.682 1.00 10.54 178 LEU B C 1
ATOM 1374 O O . LEU A 1 175 ? 17.164 10.130 6.451 1.00 11.47 178 LEU B O 1
ATOM 1379 N N . ASP A 1 176 ? 18.262 9.789 8.388 1.00 10.52 179 ASP B N 1
ATOM 1380 C CA . ASP A 1 176 ? 19.601 9.757 7.798 1.00 9.74 179 ASP B CA 1
ATOM 1381 C C . ASP A 1 176 ? 20.145 8.360 7.553 1.00 11.28 179 ASP B C 1
ATOM 1382 O O . ASP A 1 176 ? 20.676 8.087 6.470 1.00 11.35 179 ASP B O 1
ATOM 1387 N N . PHE A 1 177 ? 20.061 7.465 8.531 1.00 9.17 180 PHE B N 1
ATOM 1388 C CA . PHE A 1 177 ? 20.643 6.139 8.378 1.00 8.85 180 PHE B CA 1
ATOM 1389 C C . PHE A 1 177 ? 19.947 5.186 9.329 1.00 8.70 180 PHE B C 1
ATOM 1390 O O . PHE A 1 177 ? 19.225 5.610 10.237 1.00 9.43 180 PHE B O 1
ATOM 1398 N N . ILE A 1 178 ? 20.141 3.891 9.091 1.00 8.33 181 ILE B N 1
ATOM 1399 C CA . ILE A 1 178 ? 19.567 2.863 9.955 1.00 7.38 181 ILE B CA 1
ATOM 1400 C C . ILE A 1 178 ? 20.419 2.736 11.215 1.00 9.21 181 ILE B C 1
ATOM 1401 O O . ILE A 1 178 ? 21.608 2.403 11.140 1.00 11.11 181 ILE B O 1
ATOM 1406 N N . ASP A 1 179 ? 19.797 2.970 12.378 1.00 8.87 182 ASP B N 1
ATOM 1407 C CA . ASP A 1 179 ? 20.497 2.918 13.658 1.00 10.00 182 ASP B CA 1
ATOM 1408 C C . ASP A 1 179 ? 20.628 1.488 14.170 1.00 10.46 182 ASP B C 1
ATOM 1409 O O . ASP A 1 179 ? 21.698 1.086 14.640 1.00 11.25 182 ASP B O 1
ATOM 1414 N N . HIS A 1 180 ? 19.545 0.713 14.107 1.00 8.12 183 HIS B N 1
ATOM 1415 C CA . HIS A 1 180 ? 19.553 -0.684 14.526 1.00 8.16 183 HIS B CA 1
ATOM 1416 C C . HIS A 1 180 ? 18.351 -1.399 13.914 1.00 8.89 183 HIS B C 1
ATOM 1417 O O . HIS A 1 180 ? 17.408 -0.763 13.441 1.00 8.48 183 HIS B O 1
ATOM 1424 N N . VAL A 1 181 ? 18.408 -2.732 13.912 1.00 8.54 184 VAL B N 1
ATOM 1425 C CA . VAL A 1 181 ? 17.340 -3.589 13.389 1.00 8.75 184 VAL B CA 1
ATOM 1426 C C . VAL A 1 181 ? 17.120 -4.689 14.419 1.00 8.14 184 VAL B C 1
ATOM 1427 O O . VAL A 1 181 ? 18.049 -5.445 14.721 1.00 9.66 184 VAL B O 1
ATOM 1431 N N . VAL A 1 182 ? 15.919 -4.750 14.991 1.00 7.98 185 VAL B N 1
ATOM 1432 C CA . VAL A 1 182 ? 15.629 -5.632 16.120 1.00 8.89 185 VAL B CA 1
ATOM 1433 C C . VAL A 1 182 ? 14.888 -6.875 15.639 1.00 8.66 185 VAL B C 1
ATOM 1434 O O . VAL A 1 182 ? 13.876 -6.771 14.936 1.00 8.55 185 VAL B O 1
ATOM 1438 N N . GLY A 1 183 ? 15.369 -8.048 16.052 1.00 8.68 186 GLY B N 1
ATOM 1439 C CA . GLY A 1 183 ? 14.718 -9.300 15.712 1.00 10.91 186 GLY B CA 1
ATOM 1440 C C . GLY A 1 183 ? 14.096 -10.000 16.903 1.00 9.19 186 GLY B C 1
ATOM 1441 O O . GLY A 1 183 ? 14.792 -10.312 17.879 1.00 9.87 186 GLY B O 1
ATOM 1442 N N . ASN A 1 184 ? 12.788 -10.242 16.837 1.00 9.45 187 ASN B N 1
ATOM 1443 C CA . ASN A 1 184 ? 12.077 -10.970 17.882 1.00 10.34 187 ASN B CA 1
ATOM 1444 C C . ASN A 1 184 ? 12.191 -12.466 17.633 1.00 10.89 187 ASN B C 1
ATOM 1445 O O . ASN A 1 184 ? 11.971 -12.934 16.509 1.00 9.88 187 ASN B O 1
ATOM 1450 N N . GLN A 1 185 ? 12.496 -13.220 18.691 1.00 10.24 188 GLN B N 1
ATOM 1451 C CA . GLN A 1 185 ? 12.601 -14.668 18.639 1.00 9.37 188 GLN B CA 1
ATOM 1452 C C . GLN A 1 185 ? 11.544 -15.315 19.527 1.00 10.74 188 GLN B C 1
ATOM 1453 O O . GLN A 1 185 ? 11.093 -14.711 20.498 1.00 11.96 188 GLN B O 1
ATOM 1459 N N . PRO A 1 186 ? 11.153 -16.550 19.229 1.00 10.92 189 PRO B N 1
ATOM 1460 C CA . PRO A 1 186 ? 10.247 -17.281 20.130 1.00 10.66 189 PRO B CA 1
ATOM 1461 C C . PRO A 1 186 ? 10.916 -17.579 21.466 1.00 13.46 189 PRO B C 1
ATOM 1462 O O . PRO A 1 186 ? 12.122 -17.397 21.648 1.00 13.47 189 PRO B O 1
ATOM 1466 N N . ASP A 1 187 ? 10.097 -18.082 22.396 1.00 13.89 190 ASP B N 1
ATOM 1467 C CA . ASP A 1 187 ? 10.563 -18.465 23.727 1.00 12.74 190 ASP B CA 1
ATOM 1468 C C . ASP A 1 187 ? 11.866 -19.249 23.652 1.00 13.69 190 ASP B C 1
ATOM 1469 O O . ASP A 1 187 ? 11.986 -20.211 22.884 1.00 13.57 190 ASP B O 1
ATOM 1474 N N . LEU A 1 188 ? 12.840 -18.832 24.463 1.00 13.68 191 LEU B N 1
ATOM 1475 C CA . LEU A 1 188 ? 14.093 -19.551 24.720 1.00 15.30 191 LEU B CA 1
ATOM 1476 C C . LEU A 1 188 ? 15.101 -19.504 23.585 1.00 15.65 191 LEU B C 1
ATOM 1477 O O . LEU A 1 188 ? 16.087 -20.236 23.648 1.00 14.09 191 LEU B O 1
ATOM 1482 N N . GLN A 1 189 ? 14.892 -18.693 22.547 1.00 12.34 192 GLN B N 1
ATOM 1483 C CA . GLN A 1 189 ? 15.770 -18.738 21.382 1.00 12.57 192 GLN B CA 1
ATOM 1484 C C . GLN A 1 189 ? 16.812 -17.625 21.352 1.00 13.29 192 GLN B C 1
ATOM 1485 O O . GLN A 1 189 ? 17.698 -17.652 20.490 1.00 14.10 192 GLN B O 1
ATOM 1491 N N . MET A 1 190 ? 16.756 -16.668 22.279 1.00 11.98 193 MET B N 1
ATOM 1492 C CA . MET A 1 190 ? 17.641 -15.507 22.194 1.00 12.95 193 MET B CA 1
ATOM 1493 C C . MET A 1 190 ? 19.114 -15.902 22.260 1.00 14.10 193 MET B C 1
ATOM 1494 O O . MET A 1 190 ? 19.937 -15.382 21.497 1.00 12.67 193 MET B O 1
ATOM 1499 N N . GLU A 1 191 ? 19.470 -16.822 23.159 1.00 13.86 194 GLU B N 1
ATOM 1500 C CA . GLU A 1 191 ? 20.886 -17.112 23.367 1.00 14.86 194 GLU B CA 1
ATOM 1501 C C . GLU A 1 191 ? 21.504 -17.812 22.162 1.00 13.45 194 GLU B C 1
ATOM 1502 O O . GLU A 1 191 ? 22.632 -17.491 21.761 1.00 13.92 194 GLU B O 1
ATOM 1508 N N . SER A 1 192 ? 20.784 -18.763 21.566 1.00 14.20 195 SER B N 1
ATOM 1509 C CA . SER A 1 192 ? 21.326 -19.460 20.404 1.00 13.82 195 SER B CA 1
ATOM 1510 C C . SER A 1 192 ? 21.435 -18.530 19.202 1.00 13.17 195 SER B C 1
ATOM 1511 O O . SER A 1 192 ? 22.386 -18.635 18.421 1.00 13.43 195 SER B O 1
ATOM 1514 N N . VAL A 1 193 ? 20.486 -17.603 19.045 1.00 12.21 196 VAL B N 1
ATOM 1515 C CA . VAL A 1 193 ? 20.581 -16.660 17.937 1.00 13.21 196 VAL B CA 1
ATOM 1516 C C . VAL A 1 193 ? 21.743 -15.699 18.151 1.00 11.91 196 VAL B C 1
ATOM 1517 O O . VAL A 1 193 ? 22.513 -15.412 17.222 1.00 11.21 196 VAL B O 1
ATOM 1521 N N . ALA A 1 194 ? 21.902 -15.190 19.373 1.00 10.76 197 ALA B N 1
ATOM 1522 C CA . ALA A 1 194 ? 23.045 -14.330 19.643 1.00 11.12 197 ALA B CA 1
ATOM 1523 C C . ALA A 1 194 ? 24.352 -15.085 19.438 1.00 12.58 197 ALA B C 1
ATOM 1524 O O . ALA A 1 194 ? 25.326 -14.525 18.910 1.00 13.51 197 ALA B O 1
ATOM 1526 N N . ALA A 1 195 ? 24.386 -16.366 19.828 1.00 12.41 198 ALA B N 1
ATOM 1527 C CA . ALA A 1 195 ? 25.588 -17.169 19.625 1.00 13.46 198 ALA B CA 1
ATOM 1528 C C . ALA A 1 195 ? 25.895 -17.364 18.144 1.00 13.51 198 ALA B C 1
ATOM 1529 O O . ALA A 1 195 ? 27.070 -17.429 17.763 1.00 14.59 198 ALA B O 1
ATOM 1531 N N . TRP A 1 196 ? 24.865 -17.4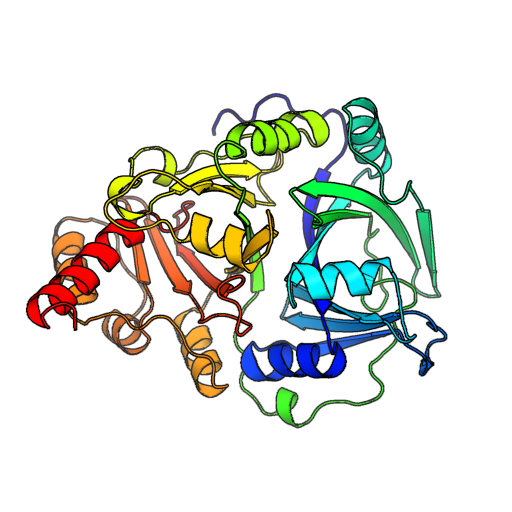52 17.300 1.00 10.80 199 TRP B N 1
ATOM 1532 C CA . TRP A 1 196 ? 25.088 -17.516 15.857 1.00 12.40 199 TRP B CA 1
ATOM 1533 C C . TRP A 1 196 ? 25.838 -16.282 15.360 1.00 10.83 199 TRP B C 1
ATOM 1534 O O . TRP A 1 196 ? 26.797 -16.391 14.583 1.00 11.12 199 TRP B O 1
ATOM 1545 N N . TYR A 1 197 ? 25.414 -15.091 15.794 1.00 10.56 200 TYR B N 1
ATOM 1546 C CA . TYR A 1 197 ? 26.091 -13.876 15.359 1.00 11.46 200 TYR B CA 1
ATOM 1547 C C . TYR A 1 197 ? 27.548 -13.886 15.795 1.00 11.35 200 TYR B C 1
ATOM 1548 O O . TYR A 1 197 ? 28.440 -13.499 15.026 1.00 11.04 200 TYR B O 1
ATOM 1557 N N . GLU A 1 198 ? 27.810 -14.349 17.020 1.00 11.14 201 GLU B N 1
ATOM 1558 C CA . GLU A 1 198 ? 29.174 -14.366 17.531 1.00 13.31 201 GLU B CA 1
ATOM 1559 C C . GLU A 1 198 ? 30.041 -15.359 16.767 1.00 13.18 201 GLU B C 1
ATOM 1560 O O . GLU A 1 198 ? 31.185 -15.048 16.412 1.00 16.02 201 GLU B O 1
ATOM 1566 N N . LYS A 1 199 ? 29.517 -16.557 16.509 1.00 11.55 202 LYS B N 1
ATOM 1567 C CA . LYS A 1 199 ? 30.336 -17.604 15.903 1.00 13.99 202 LYS B CA 1
ATOM 1568 C C . LYS A 1 199 ? 30.453 -17.427 14.392 1.00 14.54 202 LYS B C 1
ATOM 1569 O O . LYS A 1 199 ? 31.553 -17.506 13.829 1.00 16.87 202 LYS B O 1
ATOM 1575 N N . VAL A 1 200 ? 29.331 -17.184 13.719 1.00 11.48 203 VAL B N 1
ATOM 1576 C CA . VAL A 1 200 ? 29.304 -17.233 12.263 1.00 12.30 203 VAL B CA 1
ATOM 1577 C C . VAL A 1 200 ? 29.860 -15.954 11.654 1.00 12.41 203 VAL B C 1
ATOM 1578 O O . VAL A 1 200 ? 30.600 -16.002 10.662 1.00 12.41 203 VAL B O 1
ATOM 1582 N N . LEU A 1 201 ? 29.499 -14.793 12.214 1.00 11.35 204 LEU B N 1
ATOM 1583 C CA . LEU A 1 201 ? 29.918 -13.508 11.667 1.00 11.03 204 LEU B CA 1
ATOM 1584 C C . LEU A 1 201 ? 30.994 -12.827 12.491 1.00 10.86 204 LEU B C 1
ATOM 1585 O O . LEU A 1 201 ? 31.487 -11.770 12.085 1.00 11.62 204 LEU B O 1
ATOM 1590 N N . MET A 1 202 ? 31.378 -13.409 13.627 1.00 9.90 205 MET B N 1
ATOM 1591 C CA . MET A 1 202 ? 32.318 -12.785 14.555 1.00 12.47 205 MET B CA 1
ATOM 1592 C C . MET A 1 202 ? 31.839 -11.408 15.004 1.00 12.05 205 MET B C 1
ATOM 1593 O O . MET A 1 202 ? 32.618 -10.457 15.111 1.00 11.69 205 MET B O 1
ATOM 1598 N N . PHE A 1 203 ? 30.540 -11.308 15.259 1.00 11.01 206 PHE B N 1
ATOM 1599 C CA . PHE A 1 203 ? 30.003 -10.197 16.022 1.00 9.96 206 PHE B CA 1
ATOM 1600 C C . PHE A 1 203 ? 30.335 -10.406 17.505 1.00 10.70 206 PHE B C 1
ATOM 1601 O O . PHE A 1 203 ? 30.800 -11.476 17.915 1.00 12.32 206 PHE B O 1
ATOM 1609 N N . HIS A 1 204 ? 30.103 -9.372 18.317 1.00 11.31 207 HIS B N 1
ATOM 1610 C CA . HIS A 1 204 ? 30.252 -9.490 19.766 1.00 11.22 207 HIS B CA 1
ATOM 1611 C C . HIS A 1 204 ? 29.072 -8.802 20.434 1.00 11.10 207 HIS B C 1
ATOM 1612 O O . HIS A 1 204 ? 28.320 -8.061 19.796 1.00 11.31 207 HIS B O 1
ATOM 1619 N N . ARG A 1 205 ? 28.907 -9.043 21.734 1.00 11.51 208 ARG B N 1
ATOM 1620 C CA . ARG A 1 205 ? 27.821 -8.412 22.465 1.00 10.72 208 ARG B CA 1
ATOM 1621 C C . ARG A 1 205 ? 28.169 -6.961 22.767 1.00 11.03 208 ARG B C 1
ATOM 1622 O O . ARG A 1 205 ? 29.237 -6.666 23.326 1.00 12.75 208 ARG B O 1
ATOM 1630 N N . PHE A 1 206 ? 27.261 -6.061 22.392 1.00 11.85 209 PHE B N 1
ATOM 1631 C CA . PHE A 1 206 ? 27.378 -4.640 22.681 1.00 11.15 209 PHE B CA 1
ATOM 1632 C C . PHE A 1 206 ? 26.733 -4.370 24.034 1.00 13.24 209 PHE B C 1
ATOM 1633 O O . PHE A 1 206 ? 25.540 -4.627 24.218 1.00 16.68 209 PHE B O 1
ATOM 1641 N N . TRP A 1 207 ? 27.511 -3.857 24.979 1.00 16.64 210 TRP B N 1
ATOM 1642 C CA . TRP A 1 207 ? 26.994 -3.529 26.299 1.00 17.69 210 TRP B CA 1
ATOM 1643 C C . TRP A 1 207 ? 26.684 -2.043 26.367 1.00 16.08 210 TRP B C 1
ATOM 1644 O O . TRP A 1 207 ? 27.543 -1.214 26.062 1.00 20.46 210 TRP B O 1
ATOM 1655 N N . SER A 1 208 ? 25.461 -1.711 26.777 1.00 16.71 211 SER B N 1
ATOM 1656 C CA . SER A 1 208 ? 25.068 -0.324 26.966 1.00 19.69 211 SER B CA 1
ATOM 1657 C C . SER A 1 208 ? 24.500 -0.147 28.369 1.00 22.42 211 SER B C 1
ATOM 1658 O O . SER A 1 208 ? 24.391 -1.097 29.152 1.00 20.92 211 SER B O 1
ATOM 1661 N N . VAL A 1 209 ? 24.098 1.091 28.666 1.00 23.74 212 VAL B N 1
ATOM 1662 C CA . VAL A 1 209 ? 23.451 1.395 29.939 1.00 25.03 212 VAL B CA 1
ATOM 1663 C C . VAL A 1 209 ? 22.222 0.523 30.162 1.00 24.10 212 VAL B C 1
ATOM 1664 O O . VAL A 1 209 ? 21.887 0.187 31.304 1.00 25.57 212 VAL B O 1
ATOM 1668 N N . ASP A 1 210 ? 21.552 0.108 29.082 1.00 20.47 213 ASP B N 1
ATOM 1669 C CA . ASP A 1 210 ? 20.355 -0.717 29.201 1.00 22.20 213 ASP B CA 1
ATOM 1670 C C . ASP A 1 210 ? 20.649 -2.124 29.703 1.00 26.53 213 ASP B C 1
ATOM 1671 O O . ASP A 1 210 ? 19.750 -2.770 30.252 1.00 27.01 213 ASP B O 1
ATOM 1676 N N . ASP A 1 211 ? 21.862 -2.633 29.484 1.00 25.37 214 ASP B N 1
ATOM 1677 C CA . ASP A 1 211 ? 22.210 -3.962 29.969 1.00 26.21 214 ASP B CA 1
ATOM 1678 C C . ASP A 1 211 ? 22.526 -3.962 31.456 1.00 27.14 214 ASP B C 1
ATOM 1679 O O . ASP A 1 211 ? 22.479 -5.026 32.087 1.00 29.08 214 ASP B O 1
ATOM 1684 N N . SER A 1 212 ? 22.823 -2.791 32.027 1.00 24.40 215 SER B N 1
ATOM 1685 C CA . SER A 1 212 ? 23.263 -2.679 33.412 1.00 30.59 215 SER B CA 1
ATOM 1686 C C . SER A 1 212 ? 22.126 -2.617 34.426 1.00 32.17 215 SER B C 1
ATOM 1687 O O . SER A 1 212 ? 22.365 -2.874 35.612 1.00 35.37 215 SER B O 1
ATOM 1690 N N . GLN A 1 213 ? 20.924 -2.276 33.961 1.00 33.44 216 GLN B N 1
ATOM 1691 C CA . GLN A 1 213 ? 19.745 -2.264 34.865 1.00 36.93 216 GLN B CA 1
ATOM 1692 C C . GLN A 1 213 ? 18.661 -3.176 34.275 1.00 40.77 216 GLN B C 1
ATOM 1693 O O . GLN A 1 213 ? 18.464 -3.133 33.053 1.00 39.81 216 GLN B O 1
ATOM 1695 N N . ILE A 1 214 ? 18.002 -3.978 35.118 1.00 42.07 217 ILE B N 1
ATOM 1696 C CA . ILE A 1 214 ? 16.937 -4.907 34.637 1.00 39.31 217 ILE B CA 1
ATOM 1697 C C . ILE A 1 214 ? 15.643 -4.120 34.399 1.00 36.75 217 ILE B C 1
ATOM 1698 O O . ILE A 1 214 ? 15.307 -3.283 35.252 1.00 35.22 217 ILE B O 1
ATOM 1700 N N . HIS A 1 215 ? 14.951 -4.377 33.284 1.00 32.93 218 HIS B N 1
ATOM 1701 C CA . HIS A 1 215 ? 13.639 -3.724 33.014 1.00 32.34 218 HIS B CA 1
ATOM 1702 C C . HIS A 1 215 ? 12.608 -4.805 32.684 1.00 26.92 218 HIS B C 1
ATOM 1703 O O . HIS A 1 215 ? 11.484 -4.455 32.275 1.00 22.20 218 HIS B O 1
ATOM 1710 N N . THR A 1 216 ? 12.969 -6.075 32.888 1.00 26.93 219 THR B N 1
ATOM 1711 C CA . THR A 1 216 ? 12.084 -7.206 32.495 1.00 24.06 219 THR B CA 1
ATOM 1712 C C . THR A 1 216 ? 10.669 -7.056 33.065 1.00 22.08 219 THR B C 1
ATOM 1713 O O . THR A 1 216 ? 9.716 -7.336 32.320 1.00 22.09 219 THR B O 1
ATOM 1717 N N . GLU A 1 217 ? 10.539 -6.669 34.336 1.00 23.25 220 GLU B N 1
ATOM 1718 C CA . GLU A 1 217 ? 9.203 -6.604 34.920 1.00 24.79 220 GLU B CA 1
ATOM 1719 C C . GLU A 1 217 ? 8.255 -5.772 34.068 1.00 23.56 220 GLU B C 1
ATOM 1720 O O . GLU A 1 217 ? 7.058 -6.069 33.997 1.00 24.41 220 GLU B O 1
ATOM 1722 N N . TYR A 1 218 ? 8.769 -4.733 33.415 1.00 19.17 221 TYR B N 1
ATOM 1723 C CA . TYR A 1 218 ? 7.936 -3.849 32.615 1.00 16.85 221 TYR B CA 1
ATOM 1724 C C . TYR A 1 218 ? 7.992 -4.162 31.129 1.00 17.51 221 TYR B C 1
ATOM 1725 O O . TYR A 1 218 ? 6.982 -4.032 30.440 1.00 18.76 221 TYR B O 1
ATOM 1734 N N . SER A 1 219 ? 9.154 -4.558 30.616 1.00 15.37 222 SER B N 1
ATOM 1735 C CA . SER A 1 219 ? 9.310 -4.778 29.184 1.00 15.74 222 SER B CA 1
ATOM 1736 C C . SER A 1 219 ? 8.796 -6.136 28.729 1.00 16.84 222 SER B C 1
ATOM 1737 O O . SER A 1 219 ? 8.477 -6.297 27.542 1.00 16.16 222 SER B O 1
ATOM 1740 N N . ALA A 1 220 ? 8.734 -7.115 29.632 1.00 14.98 223 ALA B N 1
ATOM 1741 C CA . ALA A 1 220 ? 8.345 -8.485 29.293 1.00 16.39 223 ALA B CA 1
ATOM 1742 C C . ALA A 1 220 ? 9.218 -9.074 28.189 1.00 15.55 223 ALA B C 1
ATOM 1743 O O . ALA A 1 220 ? 8.750 -9.863 27.361 1.00 16.98 223 ALA B O 1
ATOM 1745 N N . LEU A 1 221 ? 10.493 -8.693 28.172 1.00 13.40 224 LEU B N 1
ATOM 1746 C CA . LEU A 1 221 ? 11.425 -9.244 27.204 1.00 14.37 224 LEU B CA 1
ATOM 1747 C C . LEU A 1 221 ? 12.816 -9.301 27.809 1.00 14.24 224 LEU B C 1
ATOM 1748 O O . LEU A 1 221 ? 13.110 -8.649 28.815 1.00 16.16 224 LEU B O 1
ATOM 1753 N N . ARG A 1 222 ? 13.673 -10.089 27.164 1.00 13.28 225 ARG B N 1
ATOM 1754 C CA . ARG A 1 222 ? 15.111 -10.035 27.360 1.00 14.67 225 ARG B CA 1
ATOM 1755 C C . ARG A 1 222 ? 15.732 -9.715 26.009 1.00 12.93 225 ARG B C 1
ATOM 1756 O O . ARG A 1 222 ? 15.206 -10.118 24.970 1.00 13.30 225 ARG B O 1
ATOM 1764 N N . SER A 1 223 ? 16.836 -8.978 26.019 1.00 13.43 226 SER B N 1
ATOM 1765 C CA . SER A 1 223 ? 17.503 -8.589 24.785 1.00 14.69 226 SER B CA 1
ATOM 1766 C C . SER A 1 223 ? 19.007 -8.747 24.919 1.00 14.17 226 SER B C 1
ATOM 1767 O O . SER A 1 223 ? 19.570 -8.540 26.001 1.00 13.88 226 SER B O 1
ATOM 1770 N N . ILE A 1 224 ? 19.642 -9.124 23.813 1.00 13.71 227 ILE B N 1
ATOM 1771 C CA . ILE A 1 224 ? 21.089 -9.070 23.651 1.00 13.41 227 ILE B CA 1
ATOM 1772 C C . ILE A 1 224 ? 21.346 -8.334 22.348 1.00 12.72 227 ILE B C 1
ATOM 1773 O O . ILE A 1 224 ? 20.762 -8.683 21.315 1.00 12.62 227 ILE B O 1
ATOM 1778 N N . VAL A 1 225 ? 22.198 -7.317 22.387 1.00 10.49 228 VAL B N 1
ATOM 1779 C CA . VAL A 1 225 ? 22.547 -6.556 21.190 1.00 8.78 228 VAL B CA 1
ATOM 1780 C C . VAL A 1 225 ? 23.854 -7.109 20.642 1.00 10.33 228 VAL B C 1
ATOM 1781 O O . VAL A 1 225 ? 24.883 -7.082 21.332 1.00 10.87 228 VAL B O 1
ATOM 1785 N N . MET A 1 226 ? 23.824 -7.611 19.409 1.00 9.86 229 MET B N 1
ATOM 1786 C CA . MET A 1 226 ? 25.035 -8.079 18.745 1.00 11.11 229 MET B CA 1
ATOM 1787 C C . MET A 1 226 ? 25.511 -7.035 17.741 1.00 10.33 229 MET B C 1
ATOM 1788 O O . MET A 1 226 ? 24.699 -6.358 17.107 1.00 11.73 229 MET B O 1
ATOM 1793 N N . THR A 1 227 ? 26.829 -6.883 17.623 1.00 9.48 230 THR B N 1
ATOM 1794 C CA . THR A 1 227 ? 27.395 -5.857 16.762 1.00 9.21 230 THR B CA 1
ATOM 1795 C C . THR A 1 227 ? 28.701 -6.353 16.151 1.00 10.16 230 THR B C 1
ATOM 1796 O O . THR A 1 227 ? 29.367 -7.232 16.701 1.00 11.10 230 THR B O 1
ATOM 1800 N N . ASN A 1 228 ? 29.051 -5.787 14.998 1.00 10.83 231 ASN B N 1
ATOM 1801 C CA . ASN A 1 228 ? 30.317 -6.123 14.363 1.00 10.41 231 ASN B CA 1
ATOM 1802 C C . ASN A 1 228 ? 31.481 -5.506 15.139 1.00 11.91 231 ASN B C 1
ATOM 1803 O O . ASN A 1 228 ? 31.301 -4.686 16.044 1.00 11.16 231 ASN B O 1
ATOM 1808 N N . TYR A 1 229 ? 32.698 -5.904 14.755 1.00 10.15 232 TYR B N 1
ATOM 1809 C CA . TYR A 1 229 ? 33.874 -5.518 15.533 1.00 13.58 232 TYR B CA 1
ATOM 1810 C C . TYR A 1 229 ? 33.986 -4.005 15.688 1.00 13.79 232 TYR B C 1
ATOM 1811 O O . TYR A 1 229 ? 34.297 -3.514 16.778 1.00 15.00 232 TYR B O 1
ATOM 1820 N N . GLU A 1 230 ? 33.704 -3.252 14.622 1.00 13.78 233 GLU B N 1
ATOM 1821 C CA . GLU A 1 230 ? 33.838 -1.766 14.676 1.00 14.68 233 GLU B CA 1
ATOM 1822 C C . GLU A 1 230 ? 32.552 -1.117 15.204 1.00 14.56 233 GLU B C 1
ATOM 1823 O O . GLU A 1 230 ? 32.524 0.121 15.290 1.00 15.90 233 GLU B O 1
ATOM 1829 N N . GLU A 1 231 ? 31.525 -1.910 15.507 1.00 12.36 234 GLU B N 1
ATOM 1830 C CA . GLU A 1 231 ? 30.298 -1.399 16.122 1.00 14.02 234 GLU B CA 1
ATOM 1831 C C . GLU A 1 231 ? 29.577 -0.389 15.231 1.00 15.14 234 GLU B C 1
ATOM 1832 O O . GLU A 1 231 ? 29.015 0.602 15.707 1.00 19.18 234 GLU B O 1
ATOM 1838 N N . THR A 1 232 ? 29.567 -0.665 13.927 1.00 12.98 235 THR B N 1
ATOM 1839 C CA . THR A 1 232 ? 28.854 0.147 12.951 1.00 13.24 235 THR B CA 1
ATOM 1840 C C . THR A 1 232 ? 27.482 -0.409 12.590 1.00 15.04 235 THR B C 1
ATOM 1841 O O . THR A 1 232 ? 26.677 0.321 11.992 1.00 17.21 235 THR B O 1
ATOM 1845 N N . VAL A 1 233 ? 27.197 -1.673 12.911 1.00 11.88 236 VAL B N 1
ATOM 1846 C CA . VAL A 1 233 ? 25.884 -2.268 12.667 1.00 12.70 236 VAL B CA 1
ATOM 1847 C C . VAL A 1 233 ? 25.414 -2.951 13.942 1.00 13.21 236 VAL B C 1
ATOM 1848 O O . VAL A 1 233 ? 26.144 -3.757 14.527 1.00 14.13 236 VAL B O 1
ATOM 1852 N N . LYS A 1 234 ? 24.198 -2.626 14.374 1.00 11.52 237 LYS B N 1
ATOM 1853 C CA . LYS A 1 234 ? 23.669 -3.120 15.638 1.00 11.32 237 LYS B CA 1
ATOM 1854 C C . LYS A 1 234 ? 22.426 -3.967 15.399 1.00 9.74 237 LYS B C 1
ATOM 1855 O O . LYS A 1 234 ? 21.468 -3.509 14.762 1.00 10.51 237 LYS B O 1
ATOM 1861 N N . MET A 1 235 ? 22.443 -5.193 15.929 1.00 10.69 238 MET B N 1
ATOM 1862 C CA . MET A 1 235 ? 21.381 -6.180 15.722 1.00 10.07 238 MET B CA 1
ATOM 1863 C C . MET A 1 235 ? 20.877 -6.684 17.071 1.00 10.37 238 MET B C 1
ATOM 1864 O O . MET A 1 235 ? 21.313 -7.733 17.557 1.00 10.87 238 MET B O 1
ATOM 1869 N N . PRO A 1 236 ? 19.940 -5.975 17.691 1.00 9.00 239 PRO B N 1
ATOM 1870 C CA . PRO A 1 236 ? 19.328 -6.498 18.920 1.00 9.15 239 PRO B CA 1
ATOM 1871 C C . PRO A 1 236 ? 18.499 -7.748 18.655 1.00 10.31 239 PRO B C 1
ATOM 1872 O O . PRO A 1 236 ? 17.804 -7.854 17.638 1.00 9.16 239 PRO B O 1
ATOM 1876 N N . ILE A 1 237 ? 18.571 -8.684 19.601 1.00 9.87 240 ILE B N 1
ATOM 1877 C CA . ILE A 1 237 ? 17.857 -9.959 19.559 1.00 10.23 240 ILE B CA 1
ATOM 1878 C C . ILE A 1 237 ? 17.016 -10.053 20.828 1.00 11.51 240 ILE B C 1
ATOM 1879 O O . ILE A 1 237 ? 17.571 -10.039 21.933 1.00 11.96 240 ILE B O 1
ATOM 1884 N N . ASN A 1 238 ? 15.692 -10.159 20.680 1.00 10.82 241 ASN B N 1
ATOM 1885 C CA . ASN A 1 238 ? 14.761 -10.235 21.806 1.00 11.06 241 ASN B CA 1
ATOM 1886 C C . ASN A 1 238 ? 14.173 -11.634 21.931 1.00 12.18 241 ASN B C 1
ATOM 1887 O O . ASN A 1 238 ? 13.969 -12.325 20.934 1.00 11.68 241 ASN B O 1
ATOM 1892 N N . GLU A 1 239 ? 13.815 -12.011 23.154 1.00 11.96 242 GLU B N 1
ATOM 1893 C CA . GLU A 1 239 ? 12.913 -13.128 23.399 1.00 12.18 242 GLU B CA 1
ATOM 1894 C C . GLU A 1 239 ? 11.921 -12.698 24.470 1.00 11.93 242 GLU B C 1
ATOM 1895 O O . GLU A 1 239 ? 12.179 -11.745 25.213 1.00 13.00 242 GLU B O 1
ATOM 1901 N N . PRO A 1 240 ? 10.765 -13.375 24.564 1.00 11.96 243 PRO B N 1
ATOM 1902 C CA . PRO A 1 240 ? 9.795 -13.022 25.611 1.00 14.00 243 PRO B CA 1
ATOM 1903 C C . PRO A 1 240 ? 10.350 -13.313 26.999 1.00 13.44 243 PRO B C 1
ATOM 1904 O O . PRO A 1 240 ? 11.231 -14.155 27.182 1.00 14.60 243 PRO B O 1
ATOM 1908 N N . ALA A 1 241 ? 9.819 -12.598 27.989 1.00 13.62 244 ALA B N 1
ATOM 1909 C CA . ALA A 1 241 ? 10.190 -12.842 29.375 1.00 15.81 244 ALA B CA 1
ATOM 1910 C C . ALA A 1 241 ? 8.971 -12.589 30.245 1.00 18.51 244 ALA B C 1
ATOM 1911 O O . ALA A 1 241 ? 8.001 -11.960 29.816 1.00 21.02 244 ALA B O 1
ATOM 1913 N N . LYS A 1 242 ? 9.029 -13.091 31.479 1.00 23.73 245 LYS B N 1
ATOM 1914 C CA . LYS A 1 242 ? 7.912 -12.951 32.404 1.00 25.97 245 LYS B CA 1
ATOM 1915 C C . LYS A 1 242 ? 7.914 -11.543 32.981 1.00 25.14 245 LYS B C 1
ATOM 1916 O O . LYS A 1 242 ? 8.902 -11.118 33.590 1.00 27.71 245 LYS B O 1
ATOM 1918 N N . GLY A 1 243 ? 6.815 -10.821 32.777 1.00 28.14 246 GLY B N 1
ATOM 1919 C CA . GLY A 1 243 ? 6.649 -9.492 33.335 1.00 30.87 246 GLY B CA 1
ATOM 1920 C C . GLY A 1 243 ? 5.259 -9.295 33.907 1.00 34.40 246 GLY B C 1
ATOM 1921 O O . GLY A 1 243 ? 4.534 -10.271 34.128 1.00 36.22 246 GLY B O 1
ATOM 1922 N N . LYS A 1 244 ? 4.867 -8.041 34.137 1.00 34.59 247 LYS B N 1
ATOM 1923 C CA . LYS A 1 244 ? 3.576 -7.753 34.756 1.00 34.51 247 LYS B CA 1
ATOM 1924 C C . LYS A 1 244 ? 2.393 -7.932 33.805 1.00 36.87 247 LYS B C 1
ATOM 1925 O O . LYS A 1 244 ? 1.259 -8.080 34.275 1.00 41.14 247 LYS B O 1
ATOM 1931 N N . LYS A 1 245 ? 2.624 -7.933 32.492 1.00 36.79 248 LYS B N 1
ATOM 1932 C CA . LYS A 1 245 ? 1.562 -8.069 31.503 1.00 34.29 248 LYS B CA 1
ATOM 1933 C C . LYS A 1 245 ? 2.055 -9.001 30.399 1.00 35.81 248 LYS B C 1
ATOM 1934 O O . LYS A 1 245 ? 3.252 -9.280 30.293 1.00 35.28 248 LYS B O 1
ATOM 1940 N N . LYS A 1 246 ? 1.116 -9.513 29.598 1.00 35.78 249 LYS B N 1
ATOM 1941 C CA . LYS A 1 246 ? 1.458 -10.418 28.504 1.00 33.02 249 LYS B CA 1
ATOM 1942 C C . LYS A 1 246 ? 2.501 -9.787 27.589 1.00 29.55 249 LYS B C 1
ATOM 1943 O O . LYS A 1 246 ? 2.465 -8.585 27.313 1.00 34.80 249 LYS B O 1
ATOM 1945 N N . SER A 1 247 ? 3.432 -10.610 27.109 1.00 28.10 250 SER B N 1
ATOM 1946 C CA . SER A 1 247 ? 4.592 -10.093 26.394 1.00 23.50 250 SER B CA 1
ATOM 1947 C C . SER A 1 247 ? 4.241 -9.748 24.953 1.00 22.79 250 SER B C 1
ATOM 1948 O O . SER A 1 247 ? 3.668 -10.568 24.223 1.00 23.41 250 SER B O 1
ATOM 1951 N N . GLN A 1 248 ? 4.596 -8.529 24.541 1.00 22.26 251 GLN B N 1
ATOM 1952 C CA . GLN A 1 248 ? 4.436 -8.128 23.149 1.00 22.75 251 GLN B CA 1
ATOM 1953 C C . GLN A 1 248 ? 5.336 -8.934 22.223 1.00 21.90 251 GLN B C 1
ATOM 1954 O O . GLN A 1 248 ? 5.098 -8.969 21.009 1.00 20.14 251 GLN B O 1
ATOM 1960 N N . ILE A 1 249 ? 6.373 -9.574 22.760 1.00 17.29 252 ILE B N 1
ATOM 1961 C CA . ILE A 1 249 ? 7.175 -10.461 21.927 1.00 17.42 252 ILE B CA 1
ATOM 1962 C C . ILE A 1 249 ? 6.390 -11.719 21.596 1.00 16.18 252 ILE B C 1
ATOM 1963 O O . ILE A 1 249 ? 6.463 -12.242 20.478 1.00 14.61 252 ILE B O 1
ATOM 1968 N N . GLU A 1 250 ? 5.615 -12.220 22.559 1.00 15.50 253 GLU B N 1
ATOM 1969 C CA . GLU A 1 250 ? 4.794 -13.394 22.293 1.00 17.29 253 GLU B CA 1
ATOM 1970 C C . GLU A 1 250 ? 3.712 -13.082 21.269 1.00 16.00 253 GLU B C 1
ATOM 1971 O O . GLU A 1 250 ? 3.468 -13.880 20.353 1.00 15.17 253 GLU B O 1
ATOM 1977 N N . GLU A 1 251 ? 3.067 -11.916 21.393 1.00 15.15 254 GLU B N 1
ATOM 1978 C CA . GLU A 1 251 ? 2.086 -11.496 20.394 1.00 16.04 254 GLU B CA 1
ATOM 1979 C C . GLU A 1 251 ? 2.723 -11.417 19.015 1.00 14.98 254 GLU B C 1
ATOM 1980 O O . GLU A 1 251 ? 2.141 -11.882 18.023 1.00 11.68 254 GLU B O 1
ATOM 1986 N N . TYR A 1 252 ? 3.920 -10.826 18.931 1.00 13.26 255 TYR B N 1
ATOM 1987 C CA . TYR A 1 252 ? 4.605 -10.744 17.643 1.00 10.90 255 TYR B CA 1
ATOM 1988 C C . TYR A 1 252 ? 4.791 -12.128 17.045 1.00 11.44 255 TYR B C 1
ATOM 1989 O O . TYR A 1 252 ? 4.454 -12.367 15.881 1.00 11.90 255 TYR B O 1
ATOM 1998 N N . VAL A 1 253 ? 5.357 -13.053 17.821 1.00 12.08 256 VAL B N 1
ATOM 1999 C CA . VAL A 1 253 ? 5.688 -14.360 17.266 1.00 12.97 256 VAL B CA 1
ATOM 2000 C C . VAL A 1 253 ? 4.420 -15.104 16.867 1.00 12.96 256 VAL B C 1
ATOM 2001 O O . VAL A 1 253 ? 4.396 -15.819 15.857 1.00 13.84 256 VAL B O 1
ATOM 2005 N N . ASP A 1 254 ? 3.342 -14.928 17.633 1.00 12.37 257 ASP B N 1
ATOM 2006 C CA . ASP A 1 254 ? 2.069 -15.555 17.285 1.00 15.14 257 ASP B CA 1
ATOM 2007 C C . ASP A 1 254 ? 1.538 -15.047 15.946 1.00 13.04 257 ASP B C 1
ATOM 2008 O O . ASP A 1 254 ? 1.118 -15.836 15.093 1.00 15.06 257 ASP B O 1
ATOM 2013 N N . TYR A 1 255 ? 1.539 -13.725 15.745 1.00 10.70 258 TYR B N 1
ATOM 2014 C CA . TYR A 1 255 ? 0.947 -13.176 14.525 1.00 11.77 258 TYR B CA 1
ATOM 2015 C C . TYR A 1 255 ? 1.911 -13.171 13.346 1.00 11.68 258 TYR B C 1
ATOM 2016 O O . TYR A 1 255 ? 1.463 -13.207 12.195 1.00 12.30 258 TYR B O 1
ATOM 2025 N N . TYR A 1 256 ? 3.219 -13.131 13.591 1.00 9.82 259 TYR B N 1
ATOM 2026 C CA . TYR A 1 256 ? 4.176 -13.260 12.500 1.00 9.83 259 TYR B CA 1
ATOM 2027 C C . TYR A 1 256 ? 4.414 -14.705 12.106 1.00 11.30 259 TYR B C 1
ATOM 2028 O O . TYR A 1 256 ? 5.002 -14.951 11.049 1.00 12.38 259 TYR B O 1
ATOM 2037 N N . GLY A 1 257 ? 4.002 -15.658 12.936 1.00 11.87 260 GLY B N 1
ATOM 2038 C CA . GLY A 1 257 ? 4.243 -17.052 12.631 1.00 10.35 260 GLY B CA 1
ATOM 2039 C C . GLY A 1 257 ? 5.673 -17.487 12.844 1.00 13.88 260 GLY B C 1
ATOM 2040 O O . GLY A 1 257 ? 6.125 -18.430 12.185 1.00 18.78 260 GLY B O 1
ATOM 2041 N N . GLY A 1 258 ? 6.406 -16.818 13.733 1.00 12.02 261 GLY B N 1
ATOM 2042 C CA . GLY A 1 258 ? 7.777 -17.169 14.040 1.00 11.68 261 GLY B CA 1
ATOM 2043 C C . GLY A 1 258 ? 8.633 -15.932 14.254 1.00 10.53 261 GLY B C 1
ATOM 2044 O O . GLY A 1 258 ? 8.127 -14.826 14.454 1.00 11.42 261 GLY B O 1
ATOM 2045 N N . ALA A 1 259 ? 9.951 -16.144 14.222 1.00 11.17 262 ALA B N 1
ATOM 2046 C CA . ALA A 1 259 ? 10.914 -15.066 14.408 1.00 9.16 262 ALA B CA 1
ATOM 2047 C C . ALA A 1 259 ? 10.914 -14.111 13.216 1.00 8.53 262 ALA B C 1
ATOM 2048 O O . ALA A 1 259 ? 10.626 -14.494 12.080 1.00 10.18 262 ALA B O 1
ATOM 2050 N N . GLY A 1 260 ? 11.266 -12.861 13.486 1.00 8.86 263 GLY B N 1
ATOM 2051 C CA . GLY A 1 260 ? 11.374 -11.875 12.421 1.00 9.29 263 GLY B CA 1
ATOM 2052 C C . GLY A 1 260 ? 11.700 -10.502 12.971 1.00 9.56 263 GLY B C 1
ATOM 2053 O O . GLY A 1 260 ? 11.757 -10.283 14.184 1.00 10.35 263 GLY B O 1
ATOM 2054 N N . VAL A 1 261 ? 11.897 -9.561 12.047 1.00 8.40 264 VAL B N 1
ATOM 2055 C CA . VAL A 1 261 ? 12.220 -8.195 12.433 1.00 7.84 264 VAL B CA 1
ATOM 2056 C C . VAL A 1 261 ? 11.000 -7.538 13.058 1.00 8.04 264 VAL B C 1
ATOM 2057 O O . VAL A 1 261 ? 9.918 -7.487 12.453 1.00 9.35 264 VAL B O 1
ATOM 2061 N N . GLN A 1 262 ? 11.183 -7.005 14.262 1.00 8.07 265 GLN B N 1
ATOM 2062 C CA . GLN A 1 262 ? 10.156 -6.273 14.993 1.00 9.27 265 GLN B CA 1
ATOM 2063 C C . GLN A 1 262 ? 10.159 -4.790 14.648 1.00 8.73 265 GLN B C 1
ATOM 2064 O O . GLN A 1 262 ? 9.095 -4.194 14.440 1.00 9.29 265 GLN B O 1
ATOM 2070 N N . HIS A 1 263 ? 11.338 -4.169 14.611 1.00 7.47 266 HIS B N 1
ATOM 2071 C CA . HIS A 1 263 ? 11.390 -2.761 14.257 1.00 6.93 266 HIS B CA 1
ATOM 2072 C C . HIS A 1 263 ? 12.726 -2.425 13.620 1.00 7.58 266 HIS B C 1
ATOM 2073 O O . HIS A 1 263 ? 13.732 -3.115 13.826 1.00 8.82 266 HIS B O 1
ATOM 2080 N N . ILE A 1 264 ? 12.692 -1.374 12.803 1.00 7.84 267 ILE B N 1
ATOM 2081 C CA . ILE A 1 264 ? 13.866 -0.763 12.202 1.00 8.44 267 ILE B CA 1
ATOM 2082 C C . ILE A 1 264 ? 13.910 0.655 12.751 1.00 9.04 267 ILE B C 1
ATOM 2083 O O . ILE A 1 264 ? 12.909 1.381 12.673 1.00 8.31 267 ILE B O 1
ATOM 2088 N N . ALA A 1 265 ? 15.044 1.035 13.337 1.00 7.74 268 ALA B N 1
ATOM 2089 C CA . ALA A 1 265 ? 15.217 2.369 13.895 1.00 8.09 268 ALA B CA 1
ATOM 2090 C C . ALA A 1 265 ? 16.003 3.225 12.916 1.00 8.09 268 ALA B C 1
ATOM 2091 O O . ALA A 1 265 ? 17.066 2.810 12.433 1.00 9.24 268 ALA B O 1
ATOM 2093 N N . LEU A 1 266 ? 15.484 4.424 12.643 1.00 8.65 269 LEU B N 1
ATOM 2094 C CA . LEU A 1 266 ? 16.062 5.378 11.704 1.00 8.43 269 LEU B CA 1
ATOM 2095 C C . LEU A 1 266 ? 16.583 6.581 12.484 1.00 9.04 269 LEU B C 1
ATOM 2096 O O . LEU A 1 266 ? 15.830 7.221 13.236 1.00 9.25 269 LEU B O 1
ATOM 2101 N N . ASN A 1 267 ? 17.867 6.884 12.307 1.00 9.56 270 ASN B N 1
ATOM 2102 C CA . ASN A 1 267 ? 18.542 7.927 13.070 1.00 9.16 270 ASN B CA 1
ATOM 2103 C C . ASN A 1 267 ? 18.337 9.271 12.382 1.00 10.72 270 ASN B C 1
ATOM 2104 O O . ASN A 1 267 ? 18.477 9.375 11.160 1.00 11.06 270 ASN B O 1
ATOM 2109 N N . THR A 1 268 ? 17.992 10.296 13.169 1.00 9.86 271 THR B N 1
ATOM 2110 C CA . THR A 1 268 ? 17.802 11.655 12.681 1.00 10.45 271 THR B CA 1
ATOM 2111 C C . THR A 1 268 ? 18.636 12.610 13.523 1.00 11.47 271 THR B C 1
ATOM 2112 O O . THR A 1 268 ? 18.951 12.331 14.684 1.00 12.79 271 THR B O 1
ATOM 2116 N N . SER A 1 269 ? 19.003 13.740 12.923 1.00 14.29 272 SER B N 1
ATOM 2117 C CA . SER A 1 269 ? 19.655 14.808 13.667 1.00 14.96 272 SER B CA 1
ATOM 2118 C C . SER A 1 269 ? 18.740 16.002 13.901 1.00 15.19 272 SER B C 1
ATOM 2119 O O . SER A 1 269 ? 19.205 17.048 14.364 1.00 17.10 272 SER B O 1
ATOM 2122 N N . ASP A 1 270 ? 17.443 15.873 13.592 1.00 12.29 273 ASP B N 1
ATOM 2123 C CA . ASP A 1 270 ? 16.479 16.926 13.923 1.00 12.43 273 ASP B CA 1
ATOM 2124 C C . ASP A 1 270 ? 15.118 16.255 14.145 1.00 11.32 273 ASP B C 1
ATOM 2125 O O . ASP A 1 270 ? 14.214 16.307 13.305 1.00 12.35 273 ASP B O 1
ATOM 2130 N N . ILE A 1 271 ? 14.958 15.644 15.322 1.00 11.68 274 ILE B N 1
ATOM 2131 C CA . ILE A 1 271 ? 13.763 14.837 15.575 1.00 11.67 274 ILE B CA 1
ATOM 2132 C C . ILE A 1 271 ? 12.485 15.679 15.618 1.00 11.49 274 ILE B C 1
ATOM 2133 O O . ILE A 1 271 ? 11.415 15.206 15.211 1.00 10.11 274 ILE B O 1
ATOM 2138 N N . ILE A 1 272 ? 12.557 16.933 16.081 1.00 11.19 275 ILE B N 1
ATOM 2139 C CA . ILE A 1 272 ? 11.348 17.753 16.104 1.00 10.60 275 ILE B CA 1
ATOM 2140 C C . ILE A 1 272 ? 10.823 17.978 14.690 1.00 9.32 275 ILE B C 1
ATOM 2141 O O . ILE A 1 272 ? 9.636 17.762 14.409 1.00 10.62 275 ILE B O 1
ATOM 2146 N N . THR A 1 273 ? 11.700 18.400 13.775 1.00 11.61 276 THR B N 1
ATOM 2147 C CA . THR A 1 273 ? 11.258 18.593 12.394 1.00 11.10 276 THR B CA 1
ATOM 2148 C C . THR A 1 273 ? 10.843 17.271 11.755 1.00 9.97 276 THR B C 1
ATOM 2149 O O . THR A 1 273 ? 9.846 17.216 11.017 1.00 10.83 276 THR B O 1
ATOM 2153 N N . ALA A 1 274 ? 11.597 16.197 12.018 1.00 10.69 277 ALA B N 1
ATOM 2154 C CA . ALA A 1 274 ? 11.230 14.877 11.501 1.00 9.31 277 ALA B CA 1
ATOM 2155 C C . ALA A 1 274 ? 9.808 14.498 11.885 1.00 8.22 277 ALA B C 1
ATOM 2156 O O . ALA A 1 274 ? 9.012 14.082 11.032 1.00 9.55 27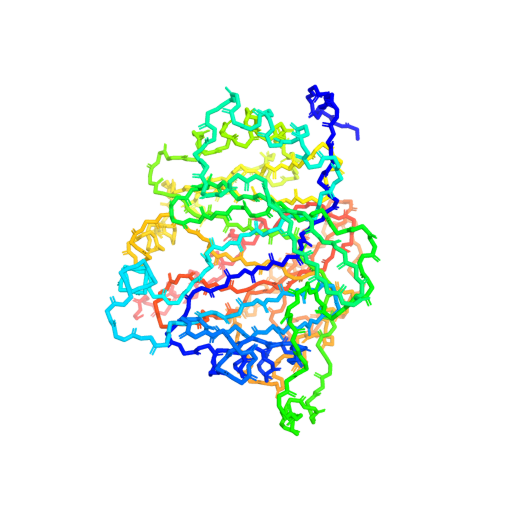7 ALA B O 1
ATOM 2158 N N . ILE A 1 275 ? 9.472 14.609 13.169 1.00 10.27 278 ILE B N 1
ATOM 2159 C CA . ILE A 1 275 ? 8.167 14.144 13.623 1.00 8.88 278 ILE B CA 1
ATOM 2160 C C . ILE A 1 275 ? 7.062 15.097 13.183 1.00 10.19 278 ILE B C 1
ATOM 2161 O O . ILE A 1 275 ? 5.964 14.660 12.821 1.00 10.38 278 ILE B O 1
ATOM 2166 N N . GLU A 1 276 ? 7.332 16.406 13.186 1.00 10.61 279 GLU B N 1
ATOM 2167 C CA . GLU A 1 276 ? 6.350 17.337 12.636 1.00 10.73 279 GLU B CA 1
ATOM 2168 C C . GLU A 1 276 ? 6.002 16.972 11.199 1.00 10.47 279 GLU B C 1
ATOM 2169 O O . GLU A 1 276 ? 4.826 16.968 10.814 1.00 11.15 279 GLU B O 1
ATOM 2175 N N . ASN A 1 277 ? 7.015 16.638 10.401 1.00 9.97 280 ASN B N 1
ATOM 2176 C CA . ASN A 1 277 ? 6.781 16.377 8.982 1.00 9.40 280 ASN B CA 1
ATOM 2177 C C . ASN A 1 277 ? 6.245 14.967 8.718 1.00 9.87 280 ASN B C 1
ATOM 2178 O O . ASN A 1 277 ? 5.456 14.788 7.784 1.00 10.14 280 ASN B O 1
ATOM 2183 N N . LEU A 1 278 ? 6.622 13.966 9.531 1.00 8.90 281 LEU B N 1
ATOM 2184 C CA . LEU A 1 278 ? 5.963 12.666 9.445 1.00 9.12 281 LEU B CA 1
ATOM 2185 C C . LEU A 1 278 ? 4.490 12.763 9.826 1.00 9.30 281 LEU B C 1
ATOM 2186 O O . LEU A 1 278 ? 3.638 12.116 9.202 1.00 9.90 281 LEU B O 1
ATOM 2191 N N . ARG A 1 279 ? 4.168 13.554 10.851 1.00 9.44 282 ARG B N 1
ATOM 2192 C CA . ARG A 1 279 ? 2.765 13.745 11.214 1.00 11.02 282 ARG B CA 1
ATOM 2193 C C . ARG A 1 279 ? 1.997 14.441 10.099 1.00 10.13 282 ARG B C 1
ATOM 2194 O O . ARG A 1 279 ? 0.840 14.092 9.829 1.00 11.32 282 ARG B O 1
ATOM 2202 N N . ALA A 1 280 ? 2.630 15.405 9.419 1.00 8.90 283 ALA B N 1
ATOM 2203 C CA . ALA A 1 280 ? 1.988 16.086 8.294 1.00 10.43 283 ALA B CA 1
ATOM 2204 C C . ALA A 1 280 ? 1.756 15.149 7.118 1.00 12.51 283 ALA B C 1
ATOM 2205 O O . ALA A 1 280 ? 0.918 15.436 6.253 1.00 14.59 283 ALA B O 1
ATOM 2207 N N . ARG A 1 281 ? 2.494 14.045 7.065 1.00 9.73 284 ARG B N 1
ATOM 2208 C CA . ARG A 1 281 ? 2.306 13.018 6.056 1.00 10.00 284 ARG B CA 1
ATOM 2209 C C . ARG A 1 281 ? 1.357 11.922 6.515 1.00 11.81 284 ARG B C 1
ATOM 2210 O O . ARG A 1 281 ? 1.232 10.899 5.835 1.00 12.34 284 ARG B O 1
ATOM 2218 N N . GLY A 1 282 ? 0.697 12.103 7.652 1.00 10.98 285 GLY B N 1
ATOM 2219 C CA . GLY A 1 282 ? -0.328 11.177 8.086 1.00 11.32 285 GLY B CA 1
ATOM 2220 C C . GLY A 1 282 ? 0.146 10.004 8.912 1.00 11.52 285 GLY B C 1
ATOM 2221 O O . GLY A 1 282 ? -0.652 9.098 9.178 1.00 14.15 285 GLY B O 1
ATOM 2222 N N . MET A 1 283 ? 1.410 9.983 9.329 1.00 10.87 286 MET B N 1
ATOM 2223 C CA . MET A 1 283 ? 1.876 8.918 10.199 1.00 10.67 286 MET B CA 1
ATOM 2224 C C . MET A 1 283 ? 1.355 9.115 11.620 1.00 11.28 286 MET B C 1
ATOM 2225 O O . MET A 1 283 ? 1.245 10.241 12.115 1.00 12.19 286 MET B O 1
ATOM 2230 N N . HIS A 1 284 ? 1.055 7.999 12.281 1.00 10.48 287 HIS B N 1
ATOM 2231 C CA . HIS A 1 284 ? 0.677 7.989 13.687 1.00 11.20 287 HIS B CA 1
ATOM 2232 C C . HIS A 1 284 ? 1.725 7.289 14.542 1.00 9.46 287 HIS B C 1
ATOM 2233 O O . HIS A 1 284 ? 2.519 6.473 14.066 1.00 10.54 287 HIS B O 1
ATOM 2240 N N . PHE A 1 285 ? 1.735 7.660 15.821 1.00 10.55 288 PHE B N 1
ATOM 2241 C CA . PHE A 1 285 ? 2.733 7.234 16.783 1.00 10.83 288 PHE B CA 1
ATOM 2242 C C . PHE A 1 285 ? 2.019 6.897 18.087 1.00 11.75 288 PHE B C 1
ATOM 2243 O O . PHE A 1 285 ? 0.863 7.273 18.305 1.00 13.57 288 PHE B O 1
ATOM 2251 N N . LEU A 1 286 ? 2.718 6.197 18.976 1.00 11.16 289 LEU B N 1
ATOM 2252 C CA . LEU A 1 286 ? 2.155 5.888 20.287 1.00 12.68 289 LEU B CA 1
ATOM 2253 C C . LEU A 1 286 ? 1.658 7.154 20.980 1.00 12.03 289 LEU B C 1
ATOM 2254 O O . LEU A 1 286 ? 2.318 8.193 20.959 1.00 13.39 289 LEU B O 1
ATOM 2259 N N . SER A 1 287 ? 0.473 7.073 21.587 1.00 12.28 290 SER B N 1
ATOM 2260 C CA . SER A 1 287 ? -0.050 8.183 22.375 1.00 12.29 290 SER B CA 1
ATOM 2261 C C . SER A 1 287 ? 0.572 8.139 23.766 1.00 14.78 290 SER B C 1
ATOM 2262 O O . SER A 1 287 ? 0.632 7.083 24.397 1.00 15.35 290 SER B O 1
ATOM 2265 N N . VAL A 1 288 ? 1.038 9.286 24.245 1.00 13.01 291 VAL B N 1
ATOM 2266 C CA . VAL A 1 288 ? 1.781 9.370 25.491 1.00 15.63 291 VAL B CA 1
ATOM 2267 C C . VAL A 1 288 ? 1.020 10.292 26.444 1.00 15.33 291 VAL B C 1
ATOM 2268 O O . VAL A 1 288 ? 0.750 11.445 26.100 1.00 16.47 291 VAL B O 1
ATOM 2272 N N . PRO A 1 289 ? 0.641 9.826 27.633 1.00 16.27 292 PRO B N 1
ATOM 2273 C CA . PRO A 1 289 ? -0.111 10.684 28.557 1.00 15.50 292 PRO B CA 1
ATOM 2274 C C . PRO A 1 289 ? 0.752 11.815 29.089 1.00 18.46 292 PRO B C 1
ATOM 2275 O O . PRO A 1 289 ? 1.980 11.717 29.154 1.00 16.79 292 PRO B O 1
ATOM 2279 N N . ASN A 1 290 ? 0.081 12.909 29.468 1.00 18.14 293 ASN B N 1
ATOM 2280 C CA . ASN A 1 290 ? 0.795 14.058 30.014 1.00 18.28 293 ASN B CA 1
ATOM 2281 C C . ASN A 1 290 ? 1.570 13.695 31.275 1.00 17.30 293 ASN B C 1
ATOM 2282 O O . ASN A 1 290 ? 2.628 14.275 31.538 1.00 16.30 293 ASN B O 1
ATOM 2287 N N . THR A 1 291 ? 1.079 12.723 32.049 1.00 17.35 294 THR B N 1
ATOM 2288 C CA . THR A 1 291 ? 1.788 12.314 33.259 1.00 17.09 294 THR B CA 1
ATOM 2289 C C . THR A 1 291 ? 3.188 11.785 32.956 1.00 19.49 294 THR B C 1
ATOM 2290 O O . THR A 1 291 ? 4.072 11.872 33.808 1.00 16.49 294 THR B O 1
ATOM 2294 N N . TYR A 1 292 ? 3.415 11.225 31.765 1.00 12.96 295 TYR B N 1
ATOM 2295 C CA . TYR A 1 292 ? 4.770 10.809 31.417 1.00 13.95 295 TYR B CA 1
ATOM 2296 C C . TYR A 1 292 ? 5.721 11.994 31.461 1.00 14.21 295 TYR B C 1
ATOM 2297 O O . TYR A 1 292 ? 6.837 11.889 31.985 1.00 12.21 295 TYR B O 1
ATOM 2306 N N . TYR A 1 293 ? 5.294 13.129 30.907 1.00 12.57 296 TYR B N 1
ATOM 2307 C CA . TYR A 1 293 ? 6.151 14.308 30.850 1.00 11.98 296 TYR B CA 1
ATOM 2308 C C . TYR A 1 293 ? 6.260 14.991 32.202 1.00 16.48 296 TYR B C 1
ATOM 2309 O O . TYR A 1 293 ? 7.327 15.499 32.546 1.00 13.31 296 TYR B O 1
ATOM 2318 N N . ASP A 1 294 ? 5.176 15.011 32.980 1.00 15.50 297 ASP B N 1
ATOM 2319 C CA . ASP A 1 294 ? 5.275 15.552 34.332 1.00 17.97 297 ASP B CA 1
ATOM 2320 C C . ASP A 1 294 ? 6.258 14.742 35.168 1.00 20.87 297 ASP B C 1
ATOM 2321 O O . ASP A 1 294 ? 7.094 15.308 35.88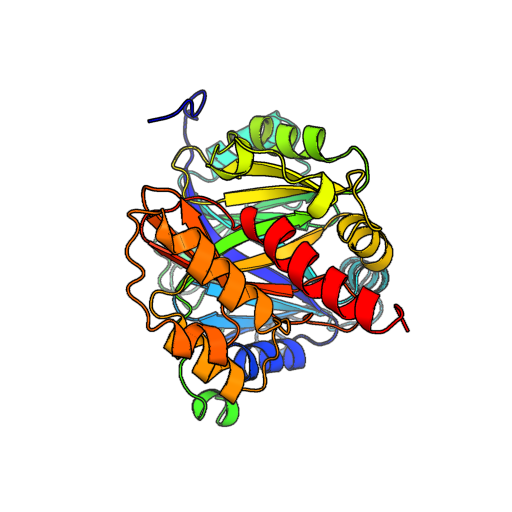6 1.00 14.61 297 ASP B O 1
ATOM 2326 N N . GLN A 1 295 ? 6.176 13.413 35.085 1.00 16.48 298 GLN B N 1
ATOM 2327 C CA . GLN A 1 295 ? 7.092 12.576 35.846 1.00 20.16 298 GLN B CA 1
ATOM 2328 C C . GLN A 1 295 ? 8.515 12.679 35.318 1.00 22.61 298 GLN B C 1
ATOM 2329 O O . GLN A 1 295 ? 9.465 12.643 36.103 1.00 18.73 298 GLN B O 1
ATOM 2335 N N . LEU A 1 296 ? 8.682 12.811 34.001 1.00 15.93 299 LEU B N 1
ATOM 2336 C CA . LEU A 1 296 ? 10.017 12.961 33.432 1.00 19.45 299 LEU B CA 1
ATOM 2337 C C . LEU A 1 296 ? 10.665 14.260 33.886 1.00 18.14 299 LEU B C 1
ATOM 2338 O O . LEU A 1 296 ? 11.844 14.272 34.259 1.00 13.99 299 LEU B O 1
ATOM 2343 N N . ARG A 1 297 ? 9.908 15.359 33.869 1.00 15.71 300 ARG B N 1
ATOM 2344 C CA . ARG A 1 297 ? 10.446 16.637 34.321 1.00 17.76 300 ARG B CA 1
ATOM 2345 C C . ARG A 1 297 ? 10.849 16.588 35.787 1.00 19.10 300 ARG B C 1
ATOM 2346 O O . ARG A 1 297 ? 11.848 17.204 36.171 1.00 15.93 300 ARG B O 1
ATOM 2354 N N . GLU A 1 298 ? 10.109 15.843 36.612 1.00 15.67 301 GLU B N 1
ATOM 2355 C CA . GLU A 1 298 ? 10.484 15.729 38.016 1.00 23.03 301 GLU B CA 1
ATOM 2356 C C . GLU A 1 298 ? 11.738 14.878 38.192 1.00 24.77 301 GLU B C 1
ATOM 2357 O O . GLU A 1 298 ? 12.599 15.199 39.020 1.00 21.88 301 GLU B O 1
ATOM 2363 N N . ARG A 1 299 ? 11.865 13.792 37.425 1.00 19.80 302 ARG B N 1
ATOM 2364 C CA . ARG A 1 299 ? 13.080 12.985 37.508 1.00 20.42 302 ARG B CA 1
ATOM 2365 C C . ARG A 1 299 ? 14.299 13.774 37.049 1.00 23.29 302 ARG B C 1
ATOM 2366 O O . ARG A 1 299 ? 15.377 13.658 37.645 1.00 21.88 302 ARG B O 1
ATOM 2374 N N . LEU A 1 300 ? 14.144 14.596 36.005 1.00 19.55 303 LEU B N 1
ATOM 2375 C CA . LEU A 1 300 ? 15.257 15.377 35.476 1.00 19.92 303 LEU B CA 1
ATOM 2376 C C . LEU A 1 300 ? 15.739 16.454 36.439 1.00 23.16 303 LEU B C 1
ATOM 2377 O O . LEU A 1 300 ? 16.853 16.958 36.265 1.00 26.46 303 LEU B O 1
ATOM 2382 N N . LYS A 1 301 ? 14.943 16.762 37.460 1.00 22.45 304 LYS B N 1
ATOM 2383 C CA . LYS A 1 301 ? 15.307 17.806 38.457 1.00 30.12 304 LYS B CA 1
ATOM 2384 C C . LYS A 1 301 ? 16.585 17.438 39.226 1.00 32.12 304 LYS B C 1
ATOM 2385 O O . LYS A 1 301 ? 17.253 18.345 39.723 1.00 38.40 304 LYS B O 1
ATOM 2391 N N . SER A 1 302 ? 16.888 16.154 39.378 1.00 31.59 305 SER B N 1
ATOM 2392 C CA . SER A 1 302 ? 18.102 15.732 40.067 1.00 36.23 305 SER B CA 1
ATOM 2393 C C . SER A 1 302 ? 19.222 15.324 39.118 1.00 35.13 305 SER B C 1
ATOM 2394 O O . SER A 1 302 ? 20.267 14.856 39.580 1.00 39.70 305 SER B O 1
ATOM 2397 N N . SER A 1 303 ? 19.040 15.497 37.814 1.00 29.09 306 SER B N 1
ATOM 2398 C CA . SER A 1 303 ? 20.043 15.120 36.833 1.00 28.33 306 SER B CA 1
ATOM 2399 C C . SER A 1 303 ? 20.832 16.343 36.378 1.00 25.97 306 SER B C 1
ATOM 2400 O O . SER A 1 303 ? 20.321 17.464 36.350 1.00 27.05 306 SER B O 1
ATOM 2403 N N . LYS A 1 304 ? 22.087 16.112 36.010 1.00 24.26 307 LYS B N 1
ATOM 2404 C CA . LYS A 1 304 ? 22.920 17.159 35.437 1.00 27.78 307 LYS B CA 1
ATOM 2405 C C . LYS A 1 304 ? 22.831 17.221 33.918 1.00 24.76 307 LYS B C 1
ATOM 2406 O O . LYS A 1 304 ? 23.483 18.075 33.306 1.00 24.86 307 LYS B O 1
ATOM 2408 N N . VAL A 1 305 ? 22.042 16.346 33.292 1.00 24.22 308 VAL B N 1
ATOM 2409 C CA . VAL A 1 305 ? 21.945 16.347 31.838 1.00 24.57 308 VAL B CA 1
ATOM 2410 C C . VAL A 1 305 ? 21.117 17.536 31.365 1.00 21.86 308 VAL B C 1
ATOM 2411 O O . VAL A 1 305 ? 20.133 17.933 32.006 1.00 22.86 308 VAL B O 1
ATOM 2415 N N . LYS A 1 306 ? 21.525 18.120 30.239 1.00 20.94 309 LYS B N 1
ATOM 2416 C CA . LYS A 1 306 ? 20.887 19.300 29.665 1.00 24.09 309 LYS B CA 1
ATOM 2417 C C . LYS A 1 306 ? 20.163 18.878 28.392 1.00 21.08 309 LYS B C 1
ATOM 2418 O O . LYS A 1 306 ? 20.806 18.507 27.405 1.00 22.89 309 LYS B O 1
ATOM 2424 N N . ILE A 1 307 ? 18.835 18.949 28.404 1.00 18.87 310 ILE B N 1
ATOM 2425 C CA . ILE A 1 307 ? 18.052 18.670 27.201 1.00 16.86 310 ILE B CA 1
ATOM 2426 C C . ILE A 1 307 ? 18.080 19.905 26.311 1.00 18.92 310 ILE B C 1
ATOM 2427 O O . ILE A 1 307 ? 17.656 20.988 26.728 1.00 21.84 310 ILE B O 1
ATOM 2432 N N . GLN A 1 308 ? 18.558 19.743 25.072 1.00 16.19 311 GLN B N 1
ATOM 2433 C CA . GLN A 1 308 ? 18.679 20.882 24.166 1.00 16.46 311 GLN B CA 1
ATOM 2434 C C . GLN A 1 308 ? 17.350 21.237 23.511 1.00 18.23 311 GLN B C 1
ATOM 2435 O O . GLN A 1 308 ? 17.050 22.424 23.320 1.00 19.67 311 GLN B O 1
ATOM 2441 N N . GLU A 1 309 ? 16.562 20.228 23.135 1.00 16.41 312 GLU B N 1
ATOM 2442 C CA . GLU A 1 309 ? 15.305 20.451 22.435 1.00 15.45 312 GLU B CA 1
ATOM 2443 C C . GLU A 1 309 ? 14.249 21.013 23.382 1.00 16.68 312 GLU B C 1
ATOM 2444 O O . GLU A 1 309 ? 14.281 20.775 24.594 1.00 18.47 312 GLU B O 1
ATOM 2450 N N . ASP A 1 310 ? 13.298 21.760 22.814 1.00 16.55 313 AS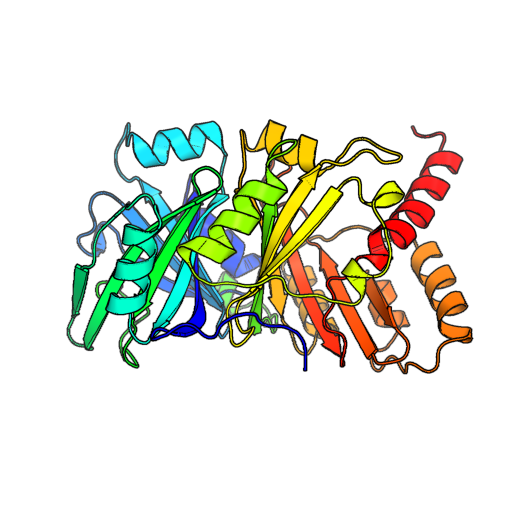P B N 1
ATOM 2451 C CA . ASP A 1 310 ? 12.240 22.379 23.603 1.00 15.96 313 ASP B CA 1
ATOM 2452 C C . ASP A 1 310 ? 11.302 21.299 24.131 1.00 14.96 313 ASP B C 1
ATOM 2453 O O . ASP A 1 310 ? 10.629 20.623 23.346 1.00 14.21 313 ASP B O 1
ATOM 2458 N N . MET A 1 311 ? 11.240 21.150 25.462 1.00 15.17 314 MET B N 1
ATOM 2459 C CA . MET A 1 311 ? 10.457 20.076 26.066 1.00 13.16 314 MET B CA 1
ATOM 2460 C C . MET A 1 311 ? 8.961 20.221 25.791 1.00 14.24 314 MET B C 1
ATOM 2461 O O . MET A 1 311 ? 8.263 19.209 25.646 1.00 14.02 314 MET B O 1
ATOM 2466 N N . ASP A 1 312 ? 8.442 21.451 25.738 1.00 15.60 315 ASP B N 1
ATOM 2467 C CA . ASP A 1 312 ? 7.031 21.621 25.397 1.00 14.80 315 ASP B CA 1
ATOM 2468 C C . ASP A 1 312 ? 6.740 21.043 24.023 1.00 13.45 315 ASP B C 1
ATOM 2469 O O . ASP A 1 312 ? 5.690 20.426 23.806 1.00 13.04 315 ASP B O 1
ATOM 2474 N N . THR A 1 313 ? 7.657 21.253 23.078 1.00 14.15 316 THR B N 1
ATOM 2475 C CA . THR A 1 313 ? 7.462 20.712 21.737 1.00 13.23 316 THR B CA 1
ATOM 2476 C C . THR A 1 313 ? 7.582 19.195 21.731 1.00 13.60 316 THR B C 1
ATOM 2477 O O . THR A 1 313 ? 6.793 18.509 21.067 1.00 13.14 316 THR B O 1
ATOM 2481 N N . LEU A 1 314 ? 8.556 18.646 22.465 1.00 12.61 317 LEU B N 1
ATOM 2482 C CA . LEU A 1 314 ? 8.630 17.194 22.604 1.00 11.86 317 LEU B CA 1
ATOM 2483 C C . LEU A 1 314 ? 7.324 16.623 23.139 1.00 12.37 317 LEU B C 1
ATOM 2484 O O . LEU A 1 314 ? 6.830 15.606 22.642 1.00 12.48 317 LEU B O 1
ATOM 2489 N N . GLN A 1 315 ? 6.733 17.278 24.138 1.00 11.41 318 GLN B N 1
ATOM 2490 C CA . GLN A 1 315 ? 5.479 16.798 24.700 1.00 12.90 318 GLN B CA 1
ATOM 2491 C C . GLN A 1 315 ? 4.347 16.888 23.688 1.00 13.01 318 GLN B C 1
ATOM 2492 O O . GLN A 1 315 ? 3.554 15.950 23.556 1.00 12.67 318 GLN B O 1
ATOM 2498 N N . LYS A 1 316 ? 4.264 18.005 22.963 1.00 11.75 319 LYS B N 1
ATOM 2499 C CA . LYS A 1 316 ? 3.248 18.142 21.929 1.00 13.62 319 LYS B CA 1
ATOM 2500 C C . LYS A 1 316 ? 3.335 17.007 20.919 1.00 14.21 319 LYS B C 1
ATOM 2501 O O . LYS A 1 316 ? 2.311 16.423 20.543 1.00 15.20 319 LYS B O 1
ATOM 2507 N N . LEU A 1 317 ? 4.548 16.664 20.490 1.00 11.02 320 LEU B N 1
ATOM 2508 C CA . LEU A 1 317 ? 4.753 15.668 19.444 1.00 10.99 320 LEU B CA 1
ATOM 2509 C C . LEU A 1 317 ? 4.822 14.241 19.974 1.00 11.58 320 LEU B C 1
ATOM 2510 O O . LEU A 1 317 ? 4.958 13.305 19.172 1.00 11.51 320 LEU B O 1
ATOM 2515 N N . ASN A 1 318 ? 4.730 14.055 21.291 1.00 10.53 321 ASN B N 1
ATOM 2516 C CA . ASN A 1 318 ? 4.808 12.737 21.933 1.00 9.97 321 ASN B CA 1
ATOM 2517 C C . ASN A 1 318 ? 6.142 12.031 21.682 1.00 9.68 321 ASN B C 1
ATOM 2518 O O . ASN A 1 318 ? 6.210 10.803 21.590 1.00 10.75 321 ASN B O 1
ATOM 2523 N N . ILE A 1 319 ? 7.220 12.809 21.633 1.00 9.45 322 ILE B N 1
ATOM 2524 C CA . ILE A 1 319 ? 8.567 12.255 21.563 1.00 8.96 322 ILE B CA 1
ATOM 2525 C C . ILE A 1 319 ? 9.015 11.867 22.968 1.00 11.09 322 ILE B C 1
ATOM 2526 O O . ILE A 1 319 ? 8.768 12.598 23.939 1.00 11.66 322 ILE B O 1
ATOM 2531 N N . LEU A 1 320 ? 9.662 10.704 23.085 1.00 9.77 323 LEU B N 1
ATOM 2532 C CA . LEU A 1 320 ? 10.148 10.147 24.346 1.00 9.44 323 LEU B CA 1
ATOM 2533 C C . LEU A 1 320 ? 11.610 10.526 24.581 1.00 10.24 323 LEU B C 1
ATOM 2534 O O . LEU A 1 320 ? 12.362 10.806 23.644 1.00 10.94 323 LEU B O 1
ATOM 2539 N N . ILE A 1 321 ? 12.020 10.489 25.854 1.00 10.76 324 ILE B N 1
ATOM 2540 C CA . ILE A 1 321 ? 13.385 10.786 26.277 1.00 10.76 324 ILE B CA 1
ATOM 2541 C C . ILE A 1 321 ? 13.887 9.637 27.145 1.00 11.49 324 ILE B C 1
ATOM 2542 O O . ILE A 1 321 ? 13.138 9.107 27.971 1.00 13.92 324 ILE B O 1
ATOM 2547 N N . ASP A 1 322 ? 15.143 9.228 26.952 1.00 10.94 325 ASP B N 1
ATOM 2548 C CA . ASP A 1 322 ? 15.828 8.413 27.956 1.00 12.25 325 ASP B CA 1
ATOM 2549 C C . ASP A 1 322 ? 17.205 9.018 28.208 1.00 12.10 325 ASP B C 1
ATOM 2550 O O . ASP A 1 322 ? 17.828 9.574 27.302 1.00 12.53 325 ASP B O 1
ATOM 2555 N N . TYR A 1 323 ? 17.673 8.935 29.453 1.00 13.91 326 TYR B N 1
ATOM 2556 C CA . TYR A 1 323 ? 18.885 9.661 29.802 1.00 14.34 326 TYR B CA 1
ATOM 2557 C C . TYR A 1 323 ? 19.643 8.926 30.897 1.00 16.43 326 TYR B C 1
ATOM 2558 O O . TYR A 1 323 ? 19.090 8.089 31.613 1.00 16.87 326 TYR B O 1
ATOM 2567 N N . ASP A 1 324 ? 20.931 9.252 30.999 1.00 17.54 327 ASP B N 1
ATOM 2568 C CA . ASP A 1 324 ? 21.725 9.000 32.194 1.00 22.47 327 ASP B CA 1
ATOM 2569 C C . ASP A 1 324 ? 22.483 10.281 32.512 1.00 23.59 327 ASP B C 1
ATOM 2570 O O . ASP A 1 324 ? 22.179 11.335 31.947 1.00 26.86 327 ASP B O 1
ATOM 2575 N N . GLU A 1 325 ? 23.469 10.229 33.404 1.00 32.77 328 GLU B N 1
ATOM 2576 C CA . GLU A 1 325 ? 24.140 11.474 33.758 1.00 32.46 328 GLU B CA 1
ATOM 2577 C C . GLU A 1 325 ? 25.085 11.980 32.677 1.00 35.76 328 GLU B C 1
ATOM 2578 O O . GLU A 1 325 ? 25.549 13.125 32.775 1.00 35.47 328 GLU B O 1
ATOM 2584 N N . ASP A 1 326 ? 25.357 11.173 31.649 1.00 33.94 329 ASP B N 1
ATOM 2585 C CA . ASP A 1 326 ? 26.324 11.521 30.615 1.00 34.28 329 ASP B CA 1
ATOM 2586 C C . ASP A 1 326 ? 25.692 11.863 29.271 1.00 30.14 329 ASP B C 1
ATOM 2587 O O . ASP A 1 326 ? 26.418 12.158 28.319 1.00 27.28 329 ASP B O 1
ATOM 2592 N N . GLY A 1 327 ? 24.377 11.814 29.157 1.00 23.70 330 GLY B N 1
ATOM 2593 C CA . GLY A 1 327 ? 23.746 12.143 27.896 1.00 18.47 330 GLY B CA 1
ATOM 2594 C C . GLY A 1 327 ? 22.338 11.594 27.835 1.00 14.79 330 GLY B C 1
ATOM 2595 O O . GLY A 1 327 ? 21.809 11.053 28.804 1.00 13.92 330 GLY B O 1
ATOM 2596 N N . TYR A 1 328 ? 21.743 11.733 26.653 1.00 11.84 331 TYR B N 1
ATOM 2597 C CA . TYR A 1 328 ? 20.357 11.327 26.500 1.00 11.58 331 TYR B CA 1
ATOM 2598 C C . TYR A 1 328 ? 20.092 10.980 25.048 1.00 11.08 331 TYR B C 1
ATOM 2599 O O . TYR A 1 328 ? 20.882 11.293 24.153 1.00 11.89 331 TYR B O 1
ATOM 2608 N N . LEU A 1 329 ? 18.975 10.297 24.834 1.00 10.68 332 LEU B N 1
ATOM 2609 C CA . LEU A 1 329 ? 18.464 10.090 23.491 1.00 10.13 332 LEU B CA 1
ATOM 2610 C C . LEU A 1 329 ? 17.002 10.508 23.443 1.00 10.13 332 LEU B C 1
ATOM 2611 O O . LEU A 1 329 ? 16.308 10.565 24.463 1.00 10.66 332 LEU B O 1
ATOM 2616 N N . LEU A 1 330 ? 16.541 10.794 22.230 1.00 9.22 333 LEU B N 1
ATOM 2617 C CA . LEU A 1 330 ? 15.133 11.013 21.941 1.00 9.55 333 LEU B CA 1
ATOM 2618 C C . LEU A 1 330 ? 14.668 9.915 20.999 1.00 9.93 333 LEU B C 1
ATOM 2619 O O . LEU A 1 330 ? 15.401 9.520 20.084 1.00 10.75 333 LEU B O 1
ATOM 2624 N N . GLN A 1 331 ? 13.458 9.409 21.222 1.00 9.49 334 GLN B N 1
ATOM 2625 C CA . GLN A 1 331 ? 12.955 8.346 20.358 1.00 8.71 334 GLN B CA 1
ATOM 2626 C C . GLN A 1 331 ? 11.440 8.405 20.286 1.00 8.67 334 GLN B C 1
ATOM 2627 O O . GLN A 1 331 ? 10.774 8.939 21.175 1.00 9.79 334 GLN B O 1
ATOM 2633 N N . ILE A 1 332 ? 10.892 7.812 19.230 1.00 8.70 335 ILE B N 1
ATOM 2634 C CA . ILE A 1 332 ? 9.445 7.709 19.084 1.00 8.43 335 ILE B CA 1
ATOM 2635 C C . ILE A 1 332 ? 9.152 6.501 18.210 1.00 8.60 335 ILE B C 1
ATOM 2636 O O . ILE A 1 332 ? 9.950 6.139 17.342 1.00 9.26 335 ILE B O 1
ATOM 2641 N N . PHE A 1 333 ? 8.013 5.858 18.460 1.00 9.08 336 PHE B N 1
ATOM 2642 C CA . PHE A 1 333 ? 7.639 4.623 17.778 1.00 8.66 336 PHE B CA 1
ATOM 2643 C C . PHE A 1 333 ? 6.395 4.848 16.933 1.00 9.60 336 PHE B C 1
ATOM 2644 O O . PHE A 1 333 ? 5.382 5.353 17.431 1.00 9.49 336 PHE B O 1
ATOM 2652 N N . THR A 1 334 ? 6.472 4.472 15.659 1.00 9.26 337 THR B N 1
ATOM 2653 C CA . THR A 1 334 ? 5.283 4.539 14.823 1.00 9.06 337 THR B CA 1
ATOM 2654 C C . THR A 1 334 ? 4.276 3.475 15.237 1.00 9.99 337 THR B C 1
ATOM 2655 O O . THR A 1 334 ? 4.597 2.500 15.921 1.00 11.31 337 THR B O 1
ATOM 2659 N N . LYS A 1 335 ? 3.041 3.663 14.786 1.00 8.78 338 LYS B N 1
ATOM 2660 C CA . LYS A 1 335 ? 2.095 2.560 14.792 1.00 9.84 338 LYS B CA 1
ATOM 2661 C C . LYS A 1 335 ? 2.534 1.494 13.782 1.00 10.54 338 LYS B C 1
ATOM 2662 O O . LYS A 1 335 ? 3.501 1.654 13.029 1.00 9.76 338 LYS B O 1
ATOM 2668 N N . ASN A 1 336 ? 1.815 0.385 13.767 1.00 11.87 339 ASN B N 1
ATOM 2669 C CA . ASN A 1 336 ? 2.254 -0.739 12.956 1.00 11.28 339 ASN B CA 1
ATOM 2670 C C . ASN A 1 336 ? 2.164 -0.429 11.460 1.00 10.23 339 ASN B C 1
ATOM 2671 O O . ASN A 1 336 ? 1.304 0.331 11.006 1.00 11.88 339 ASN B O 1
ATOM 2676 N N . MET A 1 337 ? 3.072 -1.036 10.689 1.00 9.68 340 MET B N 1
ATOM 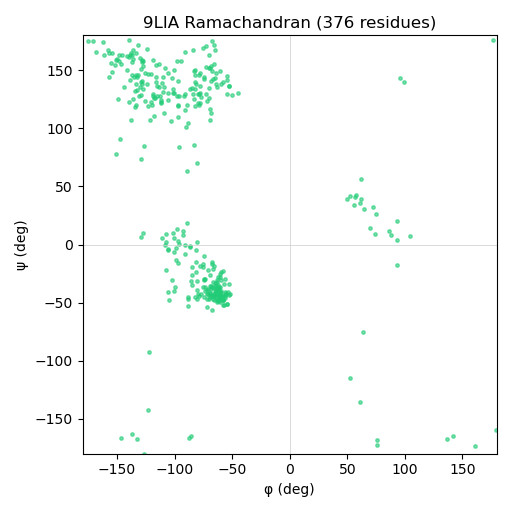2677 C CA . MET A 1 337 ? 3.109 -0.849 9.242 1.00 9.92 340 MET B CA 1
ATOM 2678 C C . MET A 1 337 ? 2.081 -1.702 8.510 1.00 12.27 340 MET B C 1
ATOM 2679 O O . MET A 1 337 ? 2.028 -1.658 7.273 1.00 11.97 340 MET B O 1
ATOM 2684 N N . GLN A 1 338 ? 1.270 -2.464 9.236 1.00 9.39 341 GLN B N 1
ATOM 2685 C CA . GLN A 1 338 ? 0.337 -3.420 8.658 1.00 9.84 341 GLN B CA 1
ATOM 2686 C C . GLN A 1 338 ? -0.681 -3.748 9.736 1.00 9.54 341 GLN B C 1
ATOM 2687 O O . GLN A 1 338 ? -0.546 -3.328 10.890 1.00 12.05 341 GLN B O 1
ATOM 2693 N N . ASP A 1 339 ? -1.702 -4.523 9.356 1.00 11.63 342 ASP B N 1
ATOM 2694 C CA . ASP A 1 339 ? -2.741 -4.877 10.319 1.00 11.19 342 ASP B CA 1
ATOM 2695 C C . ASP A 1 339 ? -2.230 -5.864 11.364 1.00 11.09 342 ASP B C 1
ATOM 2696 O O . ASP A 1 339 ? -2.527 -5.712 12.553 1.00 11.56 342 ASP B O 1
ATOM 2701 N N . ARG A 1 340 ? -1.460 -6.871 10.954 1.00 11.38 343 ARG B N 1
ATOM 2702 C CA . ARG A 1 340 ? -0.892 -7.784 11.942 1.00 12.31 343 ARG B CA 1
ATOM 2703 C C . ARG A 1 340 ? -0.050 -6.999 12.949 1.00 11.62 343 ARG B C 1
ATOM 2704 O O . ARG A 1 340 ? 0.666 -6.065 12.566 1.00 10.49 343 ARG B O 1
ATOM 2712 N N . PRO A 1 341 ? -0.113 -7.339 14.244 1.00 10.68 344 PRO B N 1
ATOM 2713 C CA . PRO A 1 341 ? 0.670 -6.598 15.255 1.00 12.47 344 PRO B CA 1
ATOM 2714 C C . PRO A 1 341 ? 2.117 -7.075 15.277 1.00 13.43 344 PRO B C 1
ATOM 2715 O O . PRO A 1 341 ? 2.606 -7.733 16.215 1.00 14.78 344 PRO B O 1
ATOM 2719 N N . THR A 1 342 ? 2.829 -6.735 14.205 1.00 11.10 345 THR B N 1
ATOM 2720 C CA . THR A 1 342 ? 4.184 -7.219 13.992 1.00 10.23 345 THR B CA 1
ATOM 2721 C C . THR A 1 342 ? 5.184 -6.071 13.848 1.00 10.56 345 THR B C 1
ATOM 2722 O O . THR A 1 342 ? 5.690 -5.574 14.857 1.00 11.94 345 THR B O 1
ATOM 2726 N N . LEU A 1 343 ? 5.452 -5.621 12.623 1.00 9.71 346 LEU B N 1
ATOM 2727 C CA . LEU A 1 343 ? 6.516 -4.651 12.368 1.00 9.41 346 LEU B CA 1
ATOM 2728 C C . LEU A 1 343 ? 6.065 -3.212 12.631 1.00 10.28 346 LEU B C 1
ATOM 2729 O O . LEU A 1 343 ? 4.940 -2.818 12.285 1.00 9.73 346 LEU B O 1
ATOM 2734 N N . PHE A 1 344 ? 6.962 -2.423 13.228 1.00 9.06 347 PHE B N 1
ATOM 2735 C CA . PHE A 1 344 ? 6.803 -0.977 13.339 1.00 8.15 347 PHE B CA 1
ATOM 2736 C C . PHE A 1 344 ? 8.158 -0.316 13.098 1.00 9.48 347 PHE B C 1
ATOM 2737 O O . PHE A 1 344 ? 9.177 -0.992 12.930 1.00 8.71 347 PHE B O 1
ATOM 2745 N N . LEU A 1 345 ? 8.175 1.017 13.080 1.00 7.96 348 LEU B N 1
ATOM 2746 C CA . LEU A 1 345 ? 9.417 1.757 12.897 1.00 8.69 348 LEU B CA 1
ATOM 2747 C C . LEU A 1 345 ? 9.688 2.638 14.111 1.00 8.66 348 LEU B C 1
ATOM 2748 O O . LEU A 1 345 ? 8.784 2.983 14.874 1.00 9.61 348 LEU B O 1
ATOM 2753 N N . GLU A 1 346 ? 10.953 3.006 14.275 1.00 8.77 349 GLU B N 1
ATOM 2754 C CA . GLU A 1 346 ? 11.387 3.915 15.322 1.00 9.23 349 GLU B CA 1
ATOM 2755 C C . GLU A 1 346 ? 12.212 5.033 14.704 1.00 9.15 349 GLU B C 1
ATOM 2756 O O . GLU A 1 346 ? 12.991 4.798 13.775 1.00 9.46 349 GLU B O 1
ATOM 2762 N N . VAL A 1 347 ? 12.018 6.247 15.206 1.00 8.22 350 VAL B N 1
ATOM 2763 C CA . VAL A 1 347 ? 12.886 7.384 14.913 1.00 7.97 350 VAL B CA 1
ATOM 2764 C C . VAL A 1 347 ? 13.656 7.717 16.179 1.00 8.50 350 VAL B C 1
ATOM 2765 O O . VAL A 1 347 ? 13.066 7.818 17.260 1.00 9.61 350 VAL B O 1
ATOM 2769 N N . ILE A 1 348 ? 14.971 7.875 16.051 1.00 7.62 351 ILE B N 1
ATOM 2770 C CA . ILE A 1 348 ? 15.836 8.043 17.213 1.00 7.80 351 ILE B CA 1
ATOM 2771 C C . ILE A 1 348 ? 16.879 9.114 16.925 1.00 8.74 351 ILE B C 1
ATOM 2772 O O . ILE A 1 348 ? 17.413 9.205 15.812 1.00 9.49 351 ILE B O 1
ATOM 2777 N N . GLN A 1 349 ? 17.184 9.920 17.945 1.00 10.40 352 GLN B N 1
ATOM 2778 C CA . GLN A 1 349 ? 18.259 10.904 17.872 1.00 9.52 352 GLN B CA 1
ATOM 2779 C C . GLN A 1 349 ? 19.087 10.777 19.140 1.00 10.70 352 GLN B C 1
ATOM 2780 O O . GLN A 1 349 ? 18.524 10.702 20.232 1.00 10.60 352 GLN B O 1
ATOM 2786 N N . ARG A 1 350 ? 20.413 10.732 18.999 1.00 10.22 353 ARG B N 1
ATOM 2787 C CA . ARG A 1 350 ? 21.306 10.481 20.123 1.00 10.12 353 ARG B CA 1
ATOM 2788 C C . ARG A 1 350 ? 22.111 11.724 20.469 1.00 11.30 353 ARG B C 1
ATOM 2789 O O . ARG A 1 350 ? 22.599 12.433 19.584 1.00 12.30 353 ARG B O 1
ATOM 2797 N N . HIS A 1 351 ? 22.256 11.965 21.781 1.00 12.64 354 HIS B N 1
ATOM 2798 C CA . HIS A 1 351 ? 23.089 13.041 22.328 1.00 12.38 354 HIS B CA 1
ATOM 2799 C C . HIS A 1 351 ? 24.009 12.428 23.382 1.00 12.09 354 HIS B C 1
ATOM 2800 O O . HIS A 1 351 ? 23.812 12.623 24.582 1.00 13.75 354 HIS B O 1
ATOM 2807 N N . GLY A 1 352 ? 25.011 11.682 22.933 1.00 14.02 355 GLY B N 1
ATOM 2808 C CA . GLY A 1 352 ? 25.960 11.100 23.863 1.00 14.24 355 GLY B CA 1
ATOM 2809 C C . GLY A 1 352 ? 25.411 9.956 24.682 1.00 16.80 355 GLY B C 1
ATOM 2810 O O . GLY A 1 352 ? 25.832 9.764 25.826 1.00 20.07 355 GLY B O 1
ATOM 2811 N N . HIS A 1 353 ? 24.491 9.178 24.122 1.00 15.68 356 HIS B N 1
ATOM 2812 C CA . HIS A 1 353 ? 23.858 8.074 24.830 1.00 13.23 356 HIS B CA 1
ATOM 2813 C C . HIS A 1 353 ? 23.752 6.927 23.842 1.00 13.88 356 HIS B C 1
ATOM 2814 O O . HIS A 1 353 ? 23.169 7.096 22.765 1.00 16.59 356 HIS B O 1
ATOM 2821 N N . ASN A 1 354 ? 24.333 5.776 24.191 1.00 13.54 357 ASN B N 1
ATOM 2822 C CA . ASN A 1 354 ? 24.458 4.651 23.270 1.00 12.40 357 ASN B CA 1
ATOM 2823 C C . ASN A 1 354 ? 23.429 3.556 23.511 1.00 14.63 357 ASN B C 1
ATOM 2824 O O . ASN A 1 354 ? 23.537 2.477 22.918 1.00 13.93 357 ASN B O 1
ATOM 2829 N N . GLY A 1 355 ? 22.439 3.809 24.361 1.00 12.63 358 GLY B N 1
ATOM 2830 C CA . GLY A 1 355 ? 21.426 2.832 24.697 1.00 13.52 358 GLY B CA 1
ATOM 2831 C C . GLY A 1 355 ? 20.278 2.830 23.708 1.00 10.96 358 GLY B C 1
ATOM 2832 O O . GLY A 1 355 ? 20.354 3.400 22.618 1.00 13.38 358 GLY B O 1
ATOM 2833 N N . PHE A 1 356 ? 19.181 2.198 24.118 1.00 11.84 359 PHE B N 1
ATOM 2834 C CA . PHE A 1 356 ? 18.068 1.942 23.212 1.00 9.98 359 PHE B CA 1
ATOM 2835 C C . PHE A 1 356 ? 16.731 2.393 23.780 1.00 10.60 359 PHE B C 1
ATOM 2836 O O . PHE A 1 356 ? 15.687 2.124 23.173 1.00 10.96 359 PHE B O 1
ATOM 2844 N N . GLY A 1 357 ? 16.740 3.069 24.925 1.00 11.36 360 GLY B N 1
ATOM 2845 C CA . GLY A 1 357 ? 15.526 3.599 25.506 1.00 10.73 360 GLY B CA 1
ATOM 2846 C C . GLY A 1 357 ? 14.847 2.706 26.516 1.00 11.54 360 GLY B C 1
ATOM 2847 O O . GLY A 1 357 ? 13.656 2.900 26.784 1.00 12.34 360 GLY B O 1
ATOM 2848 N N . ALA A 1 358 ? 15.566 1.739 27.097 1.00 12.41 361 ALA B N 1
ATOM 2849 C CA . ALA A 1 358 ? 14.909 0.766 27.966 1.00 15.20 361 ALA B CA 1
ATOM 2850 C C . ALA A 1 358 ? 14.243 1.410 29.177 1.00 13.81 361 ALA B C 1
ATOM 2851 O O . ALA A 1 358 ? 13.283 0.843 29.704 1.00 15.01 361 ALA B O 1
ATOM 2853 N N . GLY A 1 359 ? 14.711 2.581 29.613 1.00 13.32 362 GLY B N 1
ATOM 2854 C CA . GLY A 1 359 ? 14.035 3.272 30.700 1.00 12.44 362 GLY B CA 1
ATOM 2855 C C . GLY A 1 359 ? 12.593 3.610 30.390 1.00 14.40 362 GLY B C 1
ATOM 2856 O O . GLY A 1 359 ? 11.782 3.758 31.310 1.00 14.16 362 GLY B O 1
ATOM 2857 N N . ASN A 1 360 ? 12.237 3.706 29.112 1.00 11.87 363 ASN B N 1
ATOM 2858 C CA . ASN A 1 360 ? 10.866 4.059 28.785 1.00 9.69 363 ASN B CA 1
ATOM 2859 C C . ASN A 1 360 ? 9.883 2.912 28.979 1.00 12.40 363 ASN B C 1
ATOM 2860 O O . ASN A 1 360 ? 8.677 3.167 29.057 1.00 12.35 363 ASN B O 1
ATOM 2865 N N . PHE A 1 361 ? 10.355 1.664 29.072 1.00 12.68 364 PHE B N 1
ATOM 2866 C CA . PHE A 1 361 ? 9.431 0.573 29.362 1.00 12.38 364 PHE B CA 1
ATOM 2867 C C . PHE A 1 361 ? 8.713 0.829 30.679 1.00 12.81 364 PHE B C 1
ATOM 2868 O O . PHE A 1 361 ? 7.477 0.808 30.742 1.00 13.09 364 PHE B O 1
ATOM 2876 N N . LYS A 1 362 ? 9.480 1.105 31.736 1.00 13.36 365 LYS B N 1
ATOM 2877 C CA . LYS A 1 362 ? 8.885 1.411 33.033 1.00 13.85 365 LYS B CA 1
ATOM 2878 C C . LYS A 1 362 ? 8.120 2.729 32.983 1.00 13.09 365 LYS B C 1
ATOM 2879 O O . LYS A 1 362 ? 6.983 2.817 33.459 1.00 13.28 365 LYS B O 1
ATOM 2881 N N . ALA A 1 363 ? 8.724 3.770 32.408 1.00 11.52 366 ALA B N 1
ATOM 2882 C CA . ALA A 1 363 ? 8.089 5.082 32.451 1.00 11.76 366 ALA B CA 1
ATOM 2883 C C . ALA A 1 363 ? 6.740 5.077 31.745 1.00 13.04 366 ALA B C 1
ATOM 2884 O O . ALA A 1 363 ? 5.758 5.627 32.263 1.00 13.86 366 ALA B O 1
ATOM 2886 N N . LEU A 1 364 ? 6.662 4.453 30.569 1.00 13.04 367 LEU B N 1
ATOM 2887 C CA . LEU A 1 364 ? 5.392 4.421 29.852 1.00 13.66 367 LEU B CA 1
ATOM 2888 C C . LEU A 1 364 ? 4.412 3.456 30.508 1.00 16.15 367 LEU B C 1
ATOM 2889 O O . LEU A 1 364 ? 3.211 3.744 30.579 1.00 15.48 367 LEU B O 1
ATOM 2894 N N . PHE A 1 365 ? 4.897 2.295 30.965 1.00 13.21 368 PHE B N 1
ATOM 2895 C CA . PHE A 1 365 ? 4.031 1.343 31.659 1.00 14.93 368 PHE B CA 1
ATOM 2896 C C . PHE A 1 365 ? 3.342 2.022 32.833 1.00 20.83 368 PHE B C 1
ATOM 2897 O O . PHE A 1 365 ? 2.116 1.982 32.959 1.00 22.45 368 PHE B O 1
ATOM 2905 N N . GLU A 1 366 ? 4.132 2.691 33.667 1.00 19.12 369 GLU B N 1
ATOM 2906 C CA . GLU A 1 366 ? 3.556 3.334 34.876 1.00 21.81 369 GLU B CA 1
ATOM 2907 C C . GLU A 1 366 ? 2.519 4.389 34.467 1.00 23.25 369 GLU B C 1
ATOM 2908 O O . GLU A 1 366 ? 1.424 4.378 35.047 1.00 23.76 369 GLU B O 1
ATOM 2914 N N . ALA A 1 367 ? 2.843 5.258 33.510 1.00 17.66 370 ALA B N 1
ATOM 2915 C CA . ALA A 1 367 ? 1.908 6.322 33.145 1.00 21.64 370 ALA B CA 1
ATOM 2916 C C . ALA A 1 367 ? 0.643 5.768 32.488 1.00 22.86 370 ALA B C 1
ATOM 2917 O O . ALA A 1 367 ? -0.470 6.186 32.823 1.00 20.46 370 ALA B O 1
ATOM 2919 N N . ILE A 1 368 ? 0.788 4.819 31.565 1.00 19.05 371 ILE B N 1
ATOM 2920 C CA . ILE A 1 368 ? -0.374 4.303 30.846 1.00 18.94 371 ILE B CA 1
ATOM 2921 C C . ILE A 1 368 ? -1.206 3.381 31.736 1.00 24.39 371 ILE B C 1
ATOM 2922 O O . ILE A 1 368 ? -2.440 3.479 31.763 1.00 15.99 371 ILE B O 1
ATOM 2927 N N . GLU A 1 369 ? -0.545 2.479 32.466 1.00 24.89 372 GLU B N 1
ATOM 2928 C CA . GLU A 1 369 ? -1.311 1.495 33.279 1.00 28.17 372 GLU B CA 1
ATOM 2929 C C . GLU A 1 369 ? -2.096 2.226 34.374 1.00 30.32 372 GLU B C 1
ATOM 2930 O O . GLU A 1 369 ? -3.257 1.860 34.607 1.00 29.90 372 GLU B O 1
ATOM 2936 N N . ALA A 1 370 ? -1.473 3.208 35.026 1.00 25.88 373 ALA B N 1
ATOM 2937 C CA . ALA A 1 370 ? -2.151 3.926 36.130 1.00 33.25 373 ALA B CA 1
ATOM 2938 C C . ALA A 1 370 ? -3.444 4.553 35.604 1.00 33.87 373 ALA B C 1
ATOM 2939 O O . ALA A 1 370 ? -4.492 4.391 36.247 1.00 32.49 373 ALA B O 1
ATOM 2941 N N . ASP A 1 371 ? -3.355 5.242 34.469 1.00 28.25 374 ASP B N 1
ATOM 2942 C CA . ASP A 1 371 ? -4.546 5.925 33.902 1.00 34.49 374 ASP B CA 1
ATOM 2943 C C . ASP A 1 371 ? -5.626 4.893 33.565 1.00 36.69 374 ASP B C 1
ATOM 2944 O O . ASP A 1 371 ? -6.802 5.164 33.844 1.00 33.99 374 ASP B O 1
ATOM 2949 N N . GLN A 1 372 ? -5.231 3.759 32.988 1.00 29.07 375 GLN B N 1
ATOM 2950 C CA . GLN A 1 372 ? -6.218 2.723 32.587 1.00 34.38 375 GLN B CA 1
ATOM 2951 C C . GLN A 1 372 ? -6.847 2.121 33.847 1.00 42.34 375 GLN B C 1
ATOM 2952 O O . GLN A 1 372 ? -8.048 1.818 33.813 1.00 47.72 375 GLN B O 1
ATOM 2958 N N . ASP A 1 373 ? -6.056 1.963 34.910 1.00 42.90 376 ASP B N 1
ATOM 2959 C CA . ASP A 1 373 ? -6.601 1.449 36.192 1.00 28.81 376 ASP B CA 1
ATOM 2960 C C . ASP A 1 373 ? -7.668 2.426 36.688 1.00 27.21 376 ASP B C 1
ATOM 2961 O O . ASP A 1 373 ? -8.736 1.967 37.123 1.00 34.53 376 ASP B O 1
ATOM 2966 N N . LYS A 1 374 ? -7.379 3.722 36.615 1.00 30.00 377 LYS B N 1
ATOM 2967 C CA . LYS A 1 374 ? -8.373 4.741 37.035 1.00 30.00 377 LYS B CA 1
ATOM 2968 C C . LYS A 1 374 ? -9.605 4.642 36.129 1.00 30.00 377 LYS B C 1
ATOM 2969 O O . LYS A 1 374 ? -10.711 4.943 36.608 1.00 30.00 377 LYS B O 1
ATOM 2975 N N . ARG A 1 375 ? -9.408 4.229 34.874 1.00 30.00 378 ARG B N 1
ATOM 2976 C CA . ARG A 1 375 ? -10.528 4.123 33.898 1.00 30.00 378 ARG B CA 1
ATOM 2977 C C . ARG A 1 375 ? -11.167 2.730 33.969 1.00 30.00 378 ARG B C 1
ATOM 2978 O O . ARG A 1 375 ? -11.842 2.350 32.999 1.00 30.00 378 ARG B O 1
ATOM 2986 N N . GLY A 1 376 ? -10.945 1.992 35.060 1.00 30.00 379 GLY B N 1
ATOM 2987 C CA . GLY A 1 376 ? -11.621 0.693 35.262 1.00 30.00 379 GLY B CA 1
ATOM 2988 C C . GLY A 1 376 ? -11.158 -0.403 34.323 1.00 30.00 379 GLY B C 1
ATOM 2989 O O . GLY A 1 376 ? -11.845 -1.436 34.244 1.00 30.00 379 GLY B O 1
ATOM 2990 N N . ASN A 1 377 ? -10.033 -0.190 33.644 1.00 30.00 380 ASN B N 1
ATOM 2991 C CA . ASN A 1 377 ? -9.521 -1.192 32.675 1.00 30.00 380 ASN B CA 1
ATOM 2992 C C . ASN A 1 377 ? -10.657 -1.600 31.731 1.00 30.00 380 ASN B C 1
ATOM 2993 O O . ASN A 1 377 ? -10.734 -2.789 31.378 1.00 30.00 380 ASN B O 1
ATOM 2998 N N . LEU A 1 378 ? -11.483 -0.634 31.329 1.00 30.00 381 LEU B N 1
ATOM 2999 C CA . LEU A 1 378 ? -12.616 -0.930 30.411 1.00 30.00 381 LEU B CA 1
ATOM 3000 C C . LEU A 1 378 ? -12.113 -0.966 28.962 1.00 30.00 381 LEU B C 1
ATOM 3001 O O . LEU A 1 378 ? -10.921 -0.671 28.754 1.00 30.00 381 LEU B O 1
#

Solvent-accessible surface area: 17683 Å² total; per-residue (Å²): 285,80,130,62,34,106,137,20,129,31,23,71,15,66,56,18,10,14,0,17,3,33,10,44,68,3,150,120,13,2,56,86,12,4,18,89,0,11,3,86,59,44,0,28,27,0,87,117,45,56,28,171,125,41,12,51,16,0,0,83,17,97,55,0,4,0,4,1,4,14,39,74,104,120,140,25,117,103,18,27,65,9,66,122,114,1,13,53,1,2,18,8,0,0,0,10,3,77,82,0,64,49,4,4,130,25,0,90,132,85,55,12,109,54,71,124,75,64,46,108,68,68,42,104,121,29,69,0,66,10,0,5,1,98,18,14,40,48,4,26,0,12,0,0,39,65,85,98,25,83,21,58,7,13,2,28,22,103,70,36,127,177,121,59,106,88,15,130,126,45,53,64,1,81,1,35,96,16,18,2,0,6,0,0,2,43,73,154,74,5,104,70,23,7,51,55,0,105,117,5,5,29,4,15,96,15,136,5,64,24,36,88,56,102,40,44,47,70,3,5,20,100,40,21,10,6,0,1,48,66,56,70,0,35,0,6,0,8,9,18,24,98,35,133,122,77,15,68,0,61,80,3,17,101,117,4,31,12,8,0,2,15,21,0,0,0,13,1,86,60,1,32,38,0,0,77,28,0,79,74,20,29,9,120,14,52,84,10,35,100,66,3,0,81,82,0,86,115,99,28,168,108,21,76,21,162,42,134,33,81,32,102,33,0,35,169,10,28,0,1,3,16,42,40,102,130,6,4,0,0,1,1,46,7,106,63,24,41,150,76,38,5,3,39,0,2,0,0,16,66,41,66,8,70,0,36,4,9,28,5,75,27,15,20,42,86,2,66,57,48,50,65,80,177,159,46,93,184

Foldseek 3Di:
DDPFDDADPDKDFQAWQAWEKLAADQVVLLVCCLLQPQWFWFWWDDVVLVPDFKTWTWIDDARYIYIYIYTDDPCPPVSVVQCVQANIATAEGETEMDRVVSLVVLLVVLPWAWPAPWDKADDPQGIKIWTKTDAFDNHIYIYIHCPVGDDRSHHSIHGDPDGDVSSVPADHQFFHGWPAWEKQFEPPCQVVRLVSCCRNRVWGWDDFPCNVDDLCQQQQKDWTWTAHSVRRYIYIYIYGHDYPDDHLSNLQCVNRVGMHTQEIETEGACNLSNLVRSVVSPWAFDDADPVLLVVVVVVCVPEPEDDPDDSVSCNVSVWDWDDDNQWIKIKTKTQAPDDRNGYTYMYMYTTRHSDDPSVVSVSRCVRVVVVCVVVVVD

Nearest PDB structures (foldseek):
  8im2-assembly1_A  TM=9.872E-01  e=5.457E-65  Homo sapiens
  1sqi-assembly1_A  TM=9.934E-01  e=2.846E-58  Rattus norvegicus
  1sqi-assembly1_B  TM=9.943E-01  e=3.641E-57  Rattus norvegicus
  8jbw-assembly1_A-2  TM=7.939E-01  e=1.179E-39  Zymoseptoria tritici
  2r5v-assembly2_B  TM=9.012E-01  e=7.003E-36  Amycolatopsis orientalis

Secondary structure (DSSP, 8-state):
-----SPPSS-EEEEEEEEEEE-S-HHHHHHHHHHHH--EEEEEESGGGT--SEEEEEEEETTEEEEEEEESSTT-HHHHHHHHHHSSEEEEEEEEEESHHHHHHHHHHTTPPEEEEEEEEEETTEEEEEEEEE-STT-EEEEEEESS--SSSSTT-B--SS--HHHHTSPP--EEEEEEEEEE--TT-HHHHHHHHHHHS--EEPP-HHHHS--HHHH-EEEEEEE-TTS-SEEEEEEE---SS--HHHHHHHHHTS-EEEEEEEEES-HHHHHHHHHHTT--B----HHHHHHHHHHHTT------S-HHHHHHHT-EEEEETTEEEEEEEB--SSSSS--EEEEEEEES--S--THHHHHHHHHHHHHHHHTTT-

B-factor: mean 17.38, std 8.48, range [3.2, 51.01]

Sequence (378 aa):
YTDKGPKPDGGKFLCFDHITFYVGNAKQAASYYTTRMGFTELAYQGLETGSRKLAKHVVRQNKIVFVFVSAYEPDNTELGAHLVRHGDGVKDVAFTVEDLDVIVKRAKQRGAEVVRDIWEESDEFGTVRFATVKTYGDTQHTFVERKNYKGLFLPGYKAPLYDDVLAKQLPATHLDFIDHVVGNQPDLQMESVAAWYEKVLMFHRFWSVDDSQIHTEYSALRSIVMTNYEETVKMPINEPAKGKKKSQIEEYVDYYGGAGVQHIALNTSDIITAIENLRARGMHFLSVPNTYYDQLRERLKSSKVKIQEDMDTLQKLNILIDYDEDGYLLQIFTKNMQDRPTLFLEVIQRHGHNGFGAGNFKALFEAIEADQDKRGNL